Protein AF-0000000078270415 (afdb_homodimer)

Secondary structure (DSSP, 8-state):
------------TTPPPSEEEEE-GGGT--TT-S-----HHHHHHHHHHHTHHHHHHHH-SS--GGGSEEEEEESSTT-TT-GGGSSEEEEEEEEEEE-GGG-----HHHHH-TT--EE-TTS-EE-TTT-----HHHHH-TT-SEEEEEEEEEEEE--B-TTS-BPPEEEEEE-HHHHHHHHHHHHHHHHHT--TT--HHHHHHHH-HHHHHHHH--/------------TTPPPSEEEEE-GGGT--TT-S-----HHHHHHHHHHHTHHHHHHHH-SS--GGGSEEEEEESSTT-TT-GGGSSEEEEEEEEEEE-GGG-----HHHHH-TT--EE-TTS-EE-TTT-----HHHHH-TT-SEEEEEEEEEEEE--B-TTS-BPPEEEEEE-HHHHHHHHHHHHHHHHHT--TT--HHHHHHHH-HHHHHHHH--

Radius of gyration: 25.5 Å; Cα contacts (8 Å, |Δi|>4): 866; chains: 2; bounding box: 68×78×76 Å

Solvent-accessible surface area (backbone atoms only — not comparable to full-atom values): 23770 Å² total; per-residue (Å²): 133,85,81,76,72,76,70,69,76,73,72,73,85,86,68,55,62,60,50,46,76,34,68,27,60,20,32,76,67,44,97,59,36,58,41,51,66,70,55,62,67,62,53,50,48,45,43,56,73,70,40,49,53,61,52,49,58,72,74,41,86,76,56,46,79,92,69,33,49,31,34,13,36,16,18,16,42,54,25,82,33,46,23,49,53,12,34,36,13,36,27,17,26,27,46,75,37,80,36,62,92,45,51,85,76,84,53,57,36,44,72,67,34,88,60,62,27,47,44,62,79,98,44,73,44,72,43,69,91,49,52,66,24,50,51,63,38,33,73,59,34,88,61,56,19,33,36,76,71,45,72,33,27,34,36,25,41,22,8,32,58,44,75,69,61,34,69,30,46,74,80,46,79,34,44,66,71,50,47,52,50,24,49,43,36,46,52,50,54,47,63,76,69,59,52,92,90,64,47,59,30,56,51,35,63,72,63,28,62,70,58,45,45,68,69,27,58,122,132,86,81,76,73,77,71,69,76,73,73,74,85,86,68,54,62,60,50,47,76,36,68,28,61,19,32,76,68,45,97,60,36,57,41,49,66,71,53,62,66,63,52,51,47,44,44,56,74,67,39,49,52,62,53,50,57,73,73,40,86,75,56,48,79,91,68,32,50,33,32,14,35,16,17,17,43,56,24,82,31,47,23,49,52,13,36,37,12,35,28,16,26,27,45,74,39,80,36,61,91,46,50,84,75,84,51,56,36,45,71,66,35,89,61,62,27,47,44,61,81,97,44,71,44,75,44,69,92,49,53,66,26,47,52,62,38,33,73,60,34,90,61,55,20,34,36,76,70,45,73,34,26,36,37,26,42,22,8,31,58,46,74,69,63,36,70,29,45,74,80,45,80,34,44,66,72,50,47,52,49,23,50,43,36,47,51,52,54,46,64,74,68,58,51,92,90,64,48,59,29,55,52,34,63,72,62,28,63,70,59,44,44,69,69,29,59,119

Organism: Desulfomicrobium norvegicum (strain DSM 1741 / NCIMB 8310) (NCBI:txid52561)

Nearest PDB structures (foldseek):
  7np8-assembly1_B  TM=8.386E-01  e=3.711E-16  Methanocaldococcus jannaschii DSM 2661
  7npa-assembly4_N  TM=8.192E-01  e=7.611E-15  Methanothermococcus thermolithotrophicus DSM 2095
  7npa-assembly3_I  TM=8.194E-01  e=1.410E-14  Methanothermococcus thermolithotrophicus DSM 2095
  5h8y-assembly1_D  TM=7.371E-01  e=1.787E-05  Zea mays
  5h8y-assembly2_B  TM=7.495E-01  e=2.752E-05  Zea mays

pLDDT: mean 93.09, std 15.07, range [26.92, 98.94]

Structure (mmCIF, N/CA/C/O backbone):
data_AF-0000000078270415-model_v1
#
loop_
_entity.id
_entity.type
_entity.pdbx_description
1 polymer '4Fe-4S binding domain-containing protein'
#
loop_
_atom_site.group_PDB
_atom_site.id
_atom_site.type_symbol
_atom_site.label_atom_id
_atom_site.label_alt_id
_atom_site.label_comp_id
_atom_site.label_asym_id
_atom_site.label_entity_id
_atom_site.label_seq_id
_atom_site.pdbx_PDB_ins_code
_atom_site.Cartn_x
_atom_site.Cartn_y
_atom_site.Cartn_z
_atom_site.occupancy
_atom_site.B_iso_or_equiv
_atom_site.auth_seq_id
_atom_site.auth_comp_id
_atom_site.auth_asym_id
_atom_site.auth_atom_id
_atom_site.pdbx_PDB_model_num
ATOM 1 N N . MET A 1 1 ? 43 -4.688 44.875 1 27.12 1 MET A N 1
ATOM 2 C CA . MET A 1 1 ? 42.594 -5.32 43.625 1 27.12 1 MET A CA 1
ATOM 3 C C . MET A 1 1 ? 41.531 -4.473 42.906 1 27.12 1 MET A C 1
ATOM 5 O O . MET A 1 1 ? 40.5 -4.121 43.5 1 27.12 1 MET A O 1
ATOM 9 N N . PRO A 1 2 ? 41.938 -3.74 41.75 1 31.98 2 PRO A N 1
ATOM 10 C CA . PRO A 1 2 ? 41.125 -2.715 41.094 1 31.98 2 PRO A CA 1
ATOM 11 C C . PRO A 1 2 ? 39.844 -3.281 40.438 1 31.98 2 PRO A C 1
ATOM 13 O O . PRO A 1 2 ? 39.812 -4.445 40.062 1 31.98 2 PRO A O 1
ATOM 16 N N . PHE A 1 3 ? 38.625 -2.98 40.969 1 30.25 3 PHE A N 1
ATOM 17 C CA . PHE A 1 3 ? 37.281 -3.305 40.469 1 30.25 3 PHE A CA 1
ATOM 18 C C . PHE A 1 3 ? 37.125 -2.869 39 1 30.25 3 PHE A C 1
ATOM 20 O O . PHE A 1 3 ? 37.031 -1.675 38.719 1 30.25 3 PHE A O 1
ATOM 27 N N . HIS A 1 4 ? 37.906 -3.527 38.062 1 35.34 4 HIS A N 1
ATOM 28 C CA . HIS A 1 4 ? 37.656 -3.242 36.656 1 35.34 4 HIS A CA 1
ATOM 29 C C . HIS A 1 4 ? 36.188 -3.381 36.312 1 35.34 4 HIS A C 1
ATOM 31 O O . HIS A 1 4 ? 35.594 -4.461 36.438 1 35.34 4 HIS A O 1
ATOM 37 N N . GLY A 1 5 ? 35.406 -2.344 36.562 1 32.88 5 GLY A N 1
ATOM 38 C CA . GLY A 1 5 ? 34.031 -2.23 36.125 1 32.88 5 GLY A CA 1
ATOM 39 C C . GLY A 1 5 ? 33.844 -2.584 34.656 1 32.88 5 GLY A C 1
ATOM 40 O O . GLY A 1 5 ? 34.438 -1.954 33.781 1 32.88 5 GLY A O 1
ATOM 41 N N . ILE A 1 6 ? 33.719 -3.875 34.312 1 34.81 6 ILE A N 1
ATOM 42 C CA . ILE A 1 6 ? 33.344 -4.34 33 1 34.81 6 ILE A CA 1
ATOM 43 C C . ILE A 1 6 ? 32.125 -3.549 32.5 1 34.81 6 ILE A C 1
ATOM 45 O O . ILE A 1 6 ? 31.031 -3.648 33.094 1 34.81 6 ILE A O 1
ATOM 49 N N . GLY A 1 7 ? 32.312 -2.25 32.219 1 32.56 7 GLY A N 1
ATOM 50 C CA . GLY A 1 7 ? 31.188 -1.573 31.578 1 32.56 7 GLY A CA 1
ATOM 51 C C . GLY A 1 7 ? 30.656 -2.33 30.375 1 32.56 7 GLY A C 1
ATOM 52 O O . GLY A 1 7 ? 31.406 -2.652 29.453 1 32.56 7 GLY A O 1
ATOM 53 N N . SER A 1 8 ? 29.812 -3.348 30.594 1 35.59 8 SER A N 1
ATOM 54 C CA . SER A 1 8 ? 29.078 -3.939 29.469 1 35.59 8 SER A CA 1
ATOM 55 C C . SER A 1 8 ? 28.641 -2.875 28.469 1 35.59 8 SER A C 1
ATOM 57 O O . SER A 1 8 ? 28.094 -1.838 28.859 1 35.59 8 SER A O 1
ATOM 59 N N . PRO A 1 9 ? 29.328 -2.717 27.328 1 37.59 9 PRO A N 1
ATOM 60 C CA . PRO A 1 9 ? 28.719 -1.749 26.406 1 37.59 9 PRO A CA 1
ATOM 61 C C . PRO A 1 9 ? 27.203 -1.899 26.328 1 37.59 9 PRO A C 1
ATOM 63 O O . PRO A 1 9 ? 26.688 -3.02 26.219 1 37.59 9 PRO A O 1
ATOM 66 N N . MET A 1 10 ? 26.375 -1.304 26.984 1 35.12 10 MET A N 1
ATOM 67 C CA . MET A 1 10 ? 24.938 -1.186 26.719 1 35.12 10 MET A CA 1
ATOM 68 C C . MET A 1 10 ? 24.672 -1.171 25.219 1 35.12 10 MET A C 1
ATOM 70 O O . MET A 1 10 ? 25 -0.193 24.531 1 35.12 10 MET A O 1
ATOM 74 N N . LYS A 1 11 ? 24.875 -2.291 24.5 1 39 11 LYS A N 1
ATOM 75 C CA . LYS A 1 11 ? 24.281 -2.398 23.172 1 39 11 LYS A CA 1
ATOM 76 C C . LYS A 1 11 ? 23.109 -1.438 23.016 1 39 11 LYS A C 1
ATOM 78 O O . LYS A 1 11 ? 22.156 -1.475 23.797 1 39 11 LYS A O 1
ATOM 83 N N . ASP A 1 12 ? 23.172 -0.23 22.656 1 42.59 12 ASP A N 1
ATOM 84 C CA . ASP A 1 12 ? 22.125 0.725 22.328 1 42.59 12 ASP A CA 1
ATOM 85 C C . ASP A 1 12 ? 20.922 0.025 21.688 1 42.59 12 ASP A C 1
ATOM 87 O O . ASP A 1 12 ? 20.922 -0.224 20.484 1 42.59 12 ASP A O 1
ATOM 91 N N . LEU A 1 13 ? 20.219 -0.872 22.156 1 47.28 13 LEU A N 1
ATOM 92 C CA . LEU A 1 13 ? 19.016 -1.664 21.953 1 47.28 13 LEU A CA 1
ATOM 93 C C . LEU A 1 13 ? 18.016 -0.914 21.078 1 47.28 13 LEU A C 1
ATOM 95 O O . LEU A 1 13 ? 17.109 -1.52 20.5 1 47.28 13 LEU A O 1
ATOM 99 N N . HIS A 1 14 ? 18.047 0.525 20.828 1 58.38 14 HIS A N 1
ATOM 100 C CA . HIS A 1 14 ? 16.953 1.342 20.312 1 58.38 14 HIS A CA 1
ATOM 101 C C . HIS A 1 14 ? 17.234 1.776 18.875 1 58.38 14 HIS A C 1
ATOM 103 O O . HIS A 1 14 ? 16.516 2.619 18.328 1 58.38 14 HIS A O 1
ATOM 109 N N . LYS A 1 15 ? 18.359 1.148 18.188 1 80.25 15 LYS A N 1
ATOM 110 C CA . LYS A 1 15 ? 18.703 1.624 16.859 1 80.25 15 LYS A CA 1
ATOM 111 C C . LYS A 1 15 ? 18.016 0.787 15.781 1 80.25 15 LYS A C 1
ATOM 113 O O . LYS A 1 15 ? 18.141 -0.439 15.766 1 80.25 15 LYS A O 1
ATOM 118 N N . LEU A 1 16 ? 17.188 1.39 14.953 1 91 16 LEU A N 1
ATOM 119 C CA . LEU A 1 16 ? 16.531 0.723 13.836 1 91 16 LEU A CA 1
ATOM 120 C C . LEU A 1 16 ? 17.547 0.264 12.797 1 91 16 LEU A C 1
ATOM 122 O O . LEU A 1 16 ? 18.516 0.973 12.516 1 91 16 LEU A O 1
ATOM 126 N N . PRO A 1 17 ? 17.438 -0.971 12.367 1 94.31 17 PRO A N 1
ATOM 127 C CA . PRO A 1 17 ? 18.297 -1.399 11.258 1 94.31 17 PRO A CA 1
ATOM 128 C C . PRO A 1 17 ? 18.109 -0.539 10.008 1 94.31 17 PRO A C 1
ATOM 130 O O . PRO A 1 17 ? 17.172 0.257 9.93 1 94.31 17 PRO A O 1
ATOM 133 N N . ALA A 1 18 ? 19.047 -0.755 9.07 1 96.19 18 ALA A N 1
ATOM 134 C CA . ALA A 1 18 ? 19.047 0.049 7.852 1 96.19 18 ALA A CA 1
ATOM 135 C C . ALA A 1 18 ? 18.031 -0.478 6.848 1 96.19 18 ALA A C 1
ATOM 137 O O . ALA A 1 18 ? 17.859 0.094 5.77 1 96.19 18 ALA A O 1
ATOM 138 N N . HIS A 1 19 ? 17.391 -1.601 7.215 1 97.75 19 HIS A N 1
ATOM 139 C CA . HIS A 1 19 ? 16.453 -2.221 6.293 1 97.75 19 HIS A CA 1
ATOM 140 C C . HIS A 1 19 ? 15.336 -2.941 7.043 1 97.75 19 HIS A C 1
ATOM 142 O O . HIS A 1 19 ? 15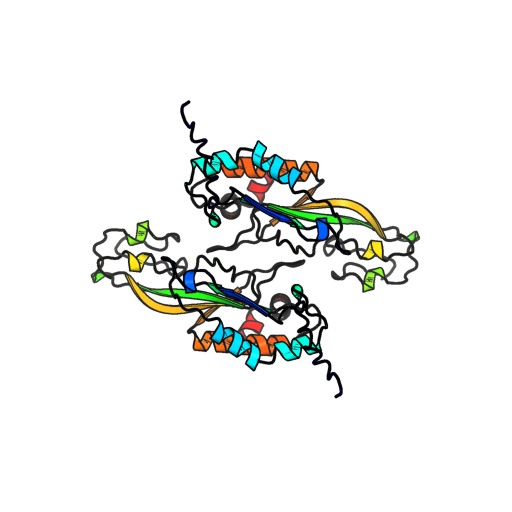.422 -3.135 8.258 1 97.75 19 HIS A O 1
ATOM 148 N N . THR A 1 20 ? 14.32 -3.174 6.352 1 97.94 20 THR A N 1
ATOM 149 C CA . THR A 1 20 ? 13.297 -4.117 6.797 1 97.94 20 THR A CA 1
ATOM 150 C C . THR A 1 20 ? 13.094 -5.219 5.766 1 97.94 20 THR A C 1
ATOM 152 O O . THR A 1 20 ? 13.312 -5.008 4.57 1 97.94 20 THR A O 1
ATOM 155 N N . LEU A 1 21 ? 12.812 -6.355 6.25 1 98.31 21 LEU A N 1
ATOM 156 C CA . LEU A 1 21 ? 12.484 -7.492 5.395 1 98.31 21 LEU A CA 1
ATOM 157 C C . LEU A 1 21 ? 11.258 -8.234 5.918 1 98.31 21 LEU A C 1
ATOM 159 O O . LEU A 1 21 ? 11.258 -8.711 7.055 1 98.31 21 LEU A O 1
ATOM 163 N N . LYS A 1 22 ? 10.266 -8.297 5.09 1 97.81 22 LYS A N 1
ATOM 164 C CA . LYS A 1 22 ? 9.078 -9.078 5.41 1 97.81 22 LYS A CA 1
ATOM 165 C C . LYS A 1 22 ? 9.016 -10.344 4.566 1 97.81 22 LYS A C 1
ATOM 167 O O . LYS A 1 22 ? 9.078 -10.289 3.336 1 97.81 22 LYS A O 1
ATOM 172 N N . VAL A 1 23 ? 8.898 -11.43 5.219 1 97.25 23 VAL A N 1
ATOM 173 C CA . VAL A 1 23 ? 8.727 -12.719 4.559 1 97.25 23 VAL A CA 1
ATOM 174 C C . VAL A 1 23 ? 7.391 -13.336 4.961 1 97.25 23 VAL A C 1
ATOM 176 O O . VAL A 1 23 ? 7.066 -13.414 6.148 1 97.25 23 VAL A O 1
ATOM 179 N N . CYS A 1 24 ? 6.625 -13.758 4.016 1 96.75 24 CYS A N 1
ATOM 180 C CA . CYS A 1 24 ? 5.293 -14.266 4.34 1 96.75 24 CYS A CA 1
ATOM 181 C C . CYS A 1 24 ? 5.371 -15.672 4.914 1 96.75 24 CYS A C 1
ATOM 183 O O . CYS A 1 24 ? 6.453 -16.266 4.98 1 96.75 24 CYS A O 1
ATOM 185 N N . ARG A 1 25 ? 4.285 -16.094 5.328 1 91 25 ARG A N 1
ATOM 186 C CA . ARG A 1 25 ? 4.219 -17.391 6.004 1 91 25 ARG A CA 1
ATOM 187 C C . ARG A 1 25 ? 4.484 -18.531 5.031 1 91 25 ARG A C 1
ATOM 189 O O . ARG A 1 25 ? 4.738 -19.656 5.449 1 91 25 ARG A O 1
ATOM 196 N N . GLY A 1 26 ? 4.422 -18.25 3.805 1 89.94 26 GLY A N 1
ATOM 197 C CA . GLY A 1 26 ? 4.664 -19.266 2.793 1 89.94 26 GLY A CA 1
ATOM 198 C C . GLY A 1 26 ? 6.09 -19.781 2.795 1 89.94 26 GLY A C 1
ATOM 199 O O . GLY A 1 26 ? 6.367 -20.859 2.252 1 89.94 26 GLY A O 1
ATOM 200 N N . ALA A 1 27 ? 6.957 -19.016 3.295 1 88.75 27 ALA A N 1
ATOM 201 C CA . ALA A 1 27 ? 8.344 -19.438 3.408 1 88.75 27 ALA A CA 1
ATOM 202 C C . ALA A 1 27 ? 8.461 -20.656 4.324 1 88.75 27 ALA A C 1
ATOM 204 O O . ALA A 1 27 ? 9.461 -21.391 4.277 1 88.75 27 ALA A O 1
ATOM 205 N N . ALA A 1 28 ? 7.488 -20.797 5.18 1 87 28 ALA A N 1
ATOM 206 C CA . ALA A 1 28 ? 7.492 -21.938 6.102 1 87 28 ALA A CA 1
ATOM 207 C C . ALA A 1 28 ? 6.434 -22.953 5.715 1 87 28 ALA A C 1
ATOM 209 O O . ALA A 1 28 ? 6.762 -24.078 5.305 1 87 28 ALA A O 1
ATOM 210 N N . GLN A 1 29 ? 5.227 -22.5 5.777 1 90.44 29 GLN A N 1
ATOM 211 C CA . GLN A 1 29 ? 4.133 -23.438 5.508 1 90.44 29 GLN A CA 1
ATOM 212 C C . GLN A 1 29 ? 2.912 -22.703 4.957 1 90.44 29 GLN A C 1
ATOM 214 O O . GLN A 1 29 ? 2.299 -21.891 5.656 1 90.44 29 GLN A O 1
ATOM 219 N N . CYS A 1 30 ? 2.578 -22.875 3.824 1 95.44 30 CYS A N 1
ATOM 220 C CA . CYS A 1 30 ? 1.374 -22.375 3.178 1 95.44 30 CYS A CA 1
ATOM 221 C C . CYS A 1 30 ? 1 -23.219 1.972 1 95.44 30 CYS A C 1
ATOM 223 O O . CYS A 1 30 ? 1.837 -23.484 1.107 1 95.44 30 CYS A O 1
ATOM 225 N N . PRO A 1 31 ? -0.223 -23.688 1.975 1 94.25 31 PRO A N 1
ATOM 226 C CA . PRO A 1 31 ? -0.637 -24.516 0.847 1 94.25 31 PRO A CA 1
ATOM 227 C C . PRO A 1 31 ? -0.672 -23.75 -0.474 1 94.25 31 PRO A C 1
ATOM 229 O O . PRO A 1 31 ? -0.783 -24.359 -1.541 1 94.25 31 PRO A O 1
ATOM 232 N N . HIS A 1 32 ? -0.486 -22.484 -0.45 1 96.5 32 HIS A N 1
ATOM 233 C CA . HIS A 1 32 ? -0.58 -21.688 -1.665 1 96.5 32 HIS A CA 1
ATOM 234 C C . HIS A 1 32 ? 0.804 -21.344 -2.209 1 96.5 32 HIS A C 1
ATOM 236 O O . HIS A 1 32 ? 0.925 -20.75 -3.285 1 96.5 32 HIS A O 1
ATOM 242 N N . ALA A 1 33 ? 1.799 -21.734 -1.515 1 97.69 33 ALA A N 1
ATOM 243 C CA . ALA A 1 33 ? 3.152 -21.328 -1.886 1 97.69 33 ALA A CA 1
ATOM 244 C C . ALA A 1 33 ? 3.561 -21.938 -3.225 1 97.69 33 ALA A C 1
ATOM 246 O O . ALA A 1 33 ? 3.434 -23.156 -3.428 1 97.69 33 ALA A O 1
ATOM 247 N N . VAL A 1 34 ? 4.016 -21.062 -4.121 1 97.88 34 VAL A N 1
ATOM 248 C CA . VAL A 1 34 ? 4.648 -21.531 -5.352 1 97.88 34 VAL A CA 1
ATOM 249 C C . VAL A 1 34 ? 6.082 -21.969 -5.066 1 97.88 34 VAL A C 1
ATOM 251 O O . VAL A 1 34 ? 6.504 -23.047 -5.477 1 97.88 34 VAL A O 1
ATOM 254 N N . LEU A 1 35 ? 6.73 -21 -4.387 1 95.62 35 LEU A N 1
ATOM 255 C CA . LEU A 1 35 ? 8.039 -21.297 -3.812 1 95.62 35 LEU A CA 1
ATOM 256 C C . LEU A 1 35 ? 8.047 -21.031 -2.312 1 95.62 35 LEU A C 1
ATOM 258 O O . LEU A 1 35 ? 7.562 -19.984 -1.859 1 95.62 35 LEU A O 1
ATOM 262 N N . GLY A 1 36 ? 8.461 -22.031 -1.5 1 88.19 36 GLY A N 1
ATOM 263 C CA . GLY A 1 36 ? 8.438 -21.906 -0.052 1 88.19 36 GLY A CA 1
ATOM 264 C C . GLY A 1 36 ? 9.812 -21.781 0.563 1 88.19 36 GLY A C 1
ATOM 265 O O . GLY A 1 36 ? 10.094 -22.375 1.606 1 88.19 36 GLY A O 1
ATOM 266 N N . THR A 1 37 ? 10.664 -20.984 0.004 1 89.38 37 THR A N 1
ATOM 267 C CA . THR A 1 37 ? 12.016 -20.812 0.538 1 89.38 37 THR A CA 1
ATOM 268 C C . THR A 1 37 ? 12.148 -19.484 1.271 1 89.38 37 THR A C 1
ATOM 270 O O . THR A 1 37 ? 11.656 -18.453 0.797 1 89.38 37 THR A O 1
ATOM 273 N N . ASP A 1 38 ? 12.727 -19.609 2.457 1 94.88 38 ASP A N 1
ATOM 274 C CA . ASP A 1 38 ? 13.086 -18.391 3.174 1 94.88 38 ASP A CA 1
ATOM 275 C C . ASP A 1 38 ? 14.336 -17.75 2.576 1 94.88 38 ASP A C 1
ATOM 277 O O . ASP A 1 38 ? 15.43 -18.297 2.678 1 94.88 38 ASP A O 1
ATOM 281 N N . LEU A 1 39 ? 14.203 -16.609 2.039 1 97.25 39 LEU A N 1
ATOM 282 C CA . LEU A 1 39 ? 15.281 -15.961 1.301 1 97.25 39 LEU A CA 1
ATOM 283 C C . LEU A 1 39 ? 15.953 -14.883 2.148 1 97.25 39 LEU A C 1
ATOM 285 O O . LEU A 1 39 ? 16.656 -14.023 1.622 1 97.25 39 LEU A O 1
ATOM 289 N N . THR A 1 40 ? 15.695 -14.906 3.424 1 97.5 40 THR A N 1
ATOM 290 C CA . THR A 1 40 ? 16.203 -13.867 4.312 1 97.5 40 THR A CA 1
ATOM 291 C C . THR A 1 40 ? 17.719 -13.742 4.188 1 97.5 40 THR A C 1
ATOM 293 O O . THR A 1 40 ? 18.234 -12.641 3.988 1 97.5 40 THR A O 1
ATOM 296 N N . ALA A 1 41 ? 18.453 -14.828 4.25 1 97.81 41 ALA A N 1
ATOM 297 C CA . ALA A 1 41 ? 19.906 -14.805 4.211 1 97.81 41 ALA A CA 1
ATOM 298 C C . ALA A 1 41 ? 20.422 -14.273 2.873 1 97.81 41 ALA A C 1
ATOM 300 O O . ALA A 1 41 ? 21.359 -13.469 2.834 1 97.81 41 ALA A O 1
ATOM 301 N N . GLU A 1 42 ? 19.844 -14.68 1.83 1 98.12 42 GLU A N 1
ATOM 302 C CA . GLU A 1 42 ? 20.25 -14.266 0.492 1 98.12 42 GLU A CA 1
ATOM 303 C C . GLU A 1 42 ? 20.062 -12.766 0.292 1 98.12 42 GLU A C 1
ATOM 305 O O . GLU A 1 42 ? 20.984 -12.078 -0.174 1 98.12 42 GLU A O 1
ATOM 310 N N . LEU A 1 43 ? 18.922 -12.266 0.688 1 98.69 43 LEU A N 1
ATOM 311 C CA . LEU A 1 43 ? 18.594 -10.859 0.48 1 98.69 43 LEU A CA 1
ATOM 312 C C . LEU A 1 43 ? 19.438 -9.969 1.389 1 98.69 43 LEU A C 1
ATOM 314 O O . LEU A 1 43 ? 19.984 -8.961 0.941 1 98.69 43 LEU A O 1
ATOM 318 N N . GLU A 1 44 ? 19.516 -10.352 2.615 1 98.12 44 GLU A N 1
ATOM 319 C CA . GLU A 1 44 ? 20.328 -9.57 3.545 1 98.12 44 GLU A CA 1
ATOM 320 C C . GLU A 1 44 ? 21.812 -9.602 3.15 1 98.12 44 GLU A C 1
ATOM 322 O O . GLU A 1 44 ? 22.516 -8.617 3.324 1 98.12 44 GLU A O 1
ATOM 327 N N . GLY A 1 45 ? 22.25 -10.758 2.643 1 98.5 45 GLY A N 1
ATOM 328 C CA . GLY A 1 45 ? 23.609 -10.844 2.137 1 98.5 45 GLY A CA 1
ATOM 329 C C . GLY A 1 45 ? 23.906 -9.828 1.047 1 98.5 45 GLY A C 1
ATOM 330 O O . GLY A 1 45 ? 24.938 -9.148 1.082 1 98.5 45 GLY A O 1
ATOM 331 N N . VAL A 1 46 ? 22.984 -9.75 0.094 1 98.75 46 VAL A N 1
ATOM 332 C CA . VAL A 1 46 ? 23.156 -8.781 -0.983 1 98.75 46 VAL A CA 1
ATOM 333 C C . VAL A 1 46 ? 23.172 -7.363 -0.408 1 98.75 46 VAL A C 1
ATOM 335 O O . VAL A 1 46 ? 24 -6.535 -0.798 1 98.75 46 VAL A O 1
ATOM 338 N N . LEU A 1 47 ? 22.281 -7.078 0.495 1 98.38 47 LEU A N 1
ATOM 339 C CA . LEU A 1 47 ? 22.156 -5.754 1.099 1 98.38 47 LEU A CA 1
ATOM 340 C C . LEU A 1 47 ? 23.453 -5.371 1.822 1 98.38 47 LEU A C 1
ATOM 342 O O . LEU A 1 47 ? 23.953 -4.262 1.64 1 98.38 47 LEU A O 1
ATOM 346 N N . ILE A 1 48 ? 24 -6.242 2.559 1 97.62 48 ILE A N 1
ATOM 347 C CA . ILE A 1 48 ? 25.203 -5.996 3.328 1 97.62 48 ILE A CA 1
ATOM 348 C C . ILE A 1 48 ? 26.391 -5.793 2.377 1 97.62 48 ILE A C 1
ATOM 350 O O . ILE A 1 48 ? 27.156 -4.84 2.529 1 97.62 48 ILE A O 1
ATOM 354 N N . ARG A 1 49 ? 26.5 -6.637 1.411 1 98.31 49 ARG A N 1
ATOM 355 C CA . ARG A 1 49 ? 27.609 -6.566 0.475 1 98.31 49 ARG A CA 1
ATOM 356 C C . ARG A 1 49 ? 27.547 -5.293 -0.361 1 98.31 49 ARG A C 1
ATOM 358 O O . ARG A 1 49 ? 28.578 -4.793 -0.8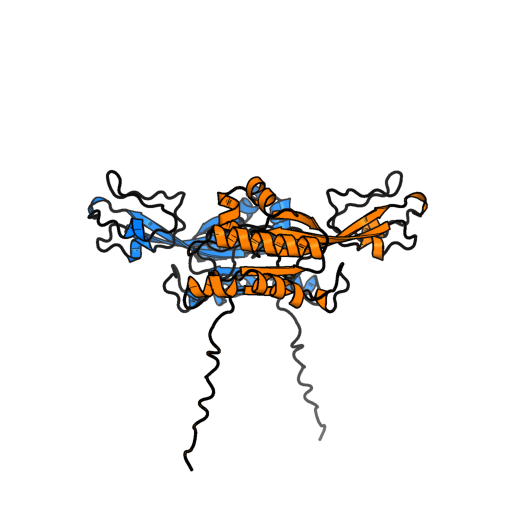21 1 98.31 49 ARG A O 1
ATOM 365 N N . SER A 1 50 ? 26.359 -4.805 -0.566 1 98 50 SER A N 1
ATOM 366 C CA . SER A 1 50 ? 26.203 -3.586 -1.349 1 98 50 SER A CA 1
ATOM 367 C C . SER A 1 50 ? 26.797 -2.381 -0.629 1 98 50 SER A C 1
ATOM 369 O O . SER A 1 50 ? 27.094 -1.361 -1.256 1 98 50 SER A O 1
ATOM 371 N N . GLY A 1 51 ? 26.875 -2.426 0.764 1 98.19 51 GLY A N 1
ATOM 372 C CA . GLY A 1 51 ? 27.359 -1.308 1.559 1 98.19 51 GLY A CA 1
ATOM 373 C C . GLY A 1 51 ? 26.25 -0.391 2.033 1 98.19 51 GLY A C 1
ATOM 374 O O . GLY A 1 51 ? 26.516 0.641 2.654 1 98.19 51 GLY A O 1
ATOM 375 N N . TRP A 1 52 ? 25 -0.8 1.805 1 97.81 52 TRP A N 1
ATOM 376 C CA . TRP A 1 52 ? 23.859 0.048 2.127 1 97.81 52 TRP A CA 1
ATOM 377 C C . TRP A 1 52 ? 23.844 0.395 3.613 1 97.81 52 TRP A C 1
ATOM 379 O O . TRP A 1 52 ? 23.688 1.562 3.982 1 97.81 52 TRP A O 1
ATOM 389 N N . PRO A 1 53 ? 24.078 -0.56 4.512 1 96.88 53 PRO A N 1
ATOM 390 C CA . PRO A 1 53 ? 24 -0.225 5.938 1 96.88 53 PRO A CA 1
ATOM 391 C C . PRO A 1 53 ? 25 0.86 6.344 1 96.88 53 PRO A C 1
ATOM 393 O O . PRO A 1 53 ? 24.625 1.812 7.035 1 96.88 53 PRO A O 1
ATOM 396 N N . GLU A 1 54 ? 26.203 0.776 5.859 1 96.31 54 GLU A N 1
ATOM 397 C CA . GLU A 1 54 ? 27.219 1.771 6.168 1 96.31 54 GLU A CA 1
ATOM 398 C C . GLU A 1 54 ? 26.906 3.109 5.504 1 96.31 54 GLU A C 1
ATOM 400 O O . GLU A 1 54 ? 27.109 4.168 6.102 1 96.31 54 GLU A O 1
ATOM 405 N N . PHE A 1 55 ? 26.5 2.998 4.332 1 97 55 PHE A N 1
ATOM 406 C CA . PHE A 1 55 ? 26.141 4.199 3.586 1 97 55 PHE A CA 1
ATOM 407 C C . PHE A 1 55 ? 25.078 5 4.32 1 97 55 PHE A C 1
ATOM 409 O O . PHE A 1 55 ? 25.234 6.195 4.562 1 97 55 PHE A O 1
ATOM 416 N N . LEU A 1 56 ? 23.922 4.312 4.723 1 95.62 56 LEU A N 1
ATOM 417 C CA . LEU A 1 56 ? 22.812 4.973 5.398 1 95.62 56 LEU A CA 1
ATOM 418 C C . LEU A 1 56 ? 23.25 5.535 6.746 1 95.62 56 LEU A C 1
ATOM 420 O O . LEU A 1 56 ? 22.875 6.648 7.113 1 95.62 56 LEU A O 1
ATOM 424 N N . ALA A 1 57 ? 24.062 4.793 7.453 1 93 57 ALA A N 1
ATOM 425 C CA . ALA A 1 57 ? 24.562 5.23 8.758 1 93 57 ALA A CA 1
ATOM 426 C C . ALA A 1 57 ? 25.375 6.516 8.633 1 93 57 ALA A C 1
ATOM 428 O O . ALA A 1 57 ? 25.391 7.34 9.547 1 93 57 ALA A O 1
ATOM 429 N N . GLY A 1 58 ? 26.031 6.656 7.508 1 92.75 58 GLY A N 1
ATOM 430 C CA . GLY A 1 58 ? 26.828 7.848 7.258 1 92.75 58 GLY A CA 1
ATOM 431 C C . GLY A 1 58 ? 25.984 9.055 6.891 1 92.75 58 GLY A C 1
ATOM 432 O O . GLY A 1 58 ? 26.438 10.195 7.035 1 92.75 58 GLY A O 1
ATOM 433 N N . MET A 1 59 ? 24.812 8.82 6.508 1 91.25 59 MET A N 1
ATOM 434 C CA . MET A 1 59 ? 23.953 9.891 6.004 1 91.25 59 MET A CA 1
ATOM 435 C C . MET A 1 59 ? 23.031 10.414 7.098 1 91.25 59 MET A C 1
ATOM 437 O O . MET A 1 59 ? 22.656 11.586 7.094 1 91.25 59 MET A O 1
ATOM 441 N N . THR A 1 60 ? 22.562 9.547 7.918 1 86.5 60 THR A N 1
ATOM 442 C CA . THR A 1 60 ? 21.578 9.953 8.914 1 86.5 60 THR A CA 1
ATOM 443 C C . THR A 1 60 ? 21.797 9.203 10.227 1 86.5 60 THR A C 1
ATOM 445 O O . THR A 1 60 ? 22.078 8.008 10.227 1 86.5 60 THR A O 1
ATOM 448 N N . ARG A 1 61 ? 21.766 10.016 11.367 1 83.75 61 ARG A N 1
ATOM 449 C CA . ARG A 1 61 ? 21.797 9.492 12.734 1 83.75 61 ARG A CA 1
ATOM 450 C C . ARG A 1 61 ? 20.859 10.281 13.641 1 83.75 61 ARG A C 1
ATOM 452 O O . ARG A 1 61 ? 20.984 11.5 13.766 1 83.75 61 ARG A O 1
ATOM 459 N N . PRO A 1 62 ? 19.906 9.445 14.156 1 91.31 62 PRO A N 1
ATOM 460 C CA . PRO A 1 62 ? 19.609 8.016 14.141 1 91.31 62 PRO A CA 1
ATOM 461 C C . PRO A 1 62 ? 18.781 7.602 12.914 1 91.31 62 PRO A C 1
ATOM 463 O O . PRO A 1 62 ? 18.125 8.438 12.305 1 91.31 62 PRO A O 1
ATOM 466 N N . ILE A 1 63 ? 18.844 6.344 12.578 1 92.81 63 ILE A N 1
ATOM 467 C CA . ILE A 1 63 ? 18.016 5.789 11.508 1 92.81 63 ILE A CA 1
ATOM 468 C C . ILE A 1 63 ? 16.547 5.75 11.945 1 92.81 63 ILE A C 1
ATOM 470 O O . ILE A 1 63 ? 16.25 5.348 13.07 1 92.81 63 ILE A O 1
ATOM 474 N N . ARG A 1 64 ? 15.695 6.238 11.023 1 91.88 64 ARG A N 1
ATOM 475 C CA . ARG A 1 64 ? 14.258 6.195 11.258 1 91.88 64 ARG A CA 1
ATOM 476 C C . ARG A 1 64 ? 13.578 5.246 10.273 1 91.88 64 ARG A C 1
ATOM 478 O O . ARG A 1 64 ? 14.188 4.805 9.297 1 91.88 64 ARG A O 1
ATOM 485 N N . HIS A 1 65 ? 12.32 4.969 10.516 1 92.69 65 HIS A N 1
ATOM 486 C CA . HIS A 1 65 ? 11.578 4.008 9.711 1 92.69 65 HIS A CA 1
ATOM 487 C C . HIS A 1 65 ? 11.523 4.438 8.25 1 92.69 65 HIS A C 1
ATOM 489 O O . HIS A 1 65 ? 11.648 3.604 7.348 1 92.69 65 HIS A O 1
ATOM 495 N N . HIS A 1 66 ? 11.406 5.738 8.062 1 92.56 66 HIS A N 1
ATOM 496 C CA . HIS A 1 66 ? 11.219 6.211 6.695 1 92.56 66 HIS A CA 1
ATOM 497 C C . HIS A 1 66 ? 12.547 6.266 5.941 1 92.56 66 HIS A C 1
ATOM 499 O O . HIS A 1 66 ? 12.57 6.582 4.75 1 92.56 66 HIS A O 1
ATOM 505 N N . HIS A 1 67 ? 13.695 5.887 6.641 1 95.06 67 HIS A N 1
ATOM 506 C CA . HIS A 1 67 ? 15 5.82 5.988 1 95.06 67 HIS A CA 1
ATOM 507 C C . HIS A 1 67 ? 15.289 4.414 5.477 1 95.06 67 HIS A C 1
ATOM 509 O O . HIS A 1 67 ? 16.156 4.227 4.613 1 95.06 67 HIS A O 1
ATOM 515 N N . GLN A 1 68 ? 14.633 3.486 6.113 1 96.5 68 GLN A N 1
ATOM 516 C CA . GLN A 1 68 ? 14.961 2.08 5.906 1 96.5 68 GLN A CA 1
ATOM 517 C C . GLN A 1 68 ? 14.641 1.642 4.48 1 96.5 68 GLN A C 1
ATOM 519 O O . GLN A 1 68 ? 13.617 2.051 3.918 1 96.5 68 GLN A O 1
ATOM 524 N N . PHE A 1 69 ? 15.516 0.826 3.883 1 98.56 69 PHE A N 1
ATOM 525 C CA . PHE A 1 69 ? 15.219 0.125 2.639 1 98.56 69 PHE A CA 1
ATOM 526 C C . PHE A 1 69 ? 14.32 -1.075 2.896 1 98.56 69 PHE A C 1
ATOM 528 O O . PHE A 1 69 ? 14.688 -1.989 3.637 1 98.56 69 PHE A O 1
ATOM 535 N N . ARG A 1 70 ? 13.203 -1.127 2.275 1 98.69 70 ARG A N 1
ATOM 536 C CA . ARG A 1 70 ? 12.203 -2.141 2.6 1 98.69 70 ARG A CA 1
ATOM 537 C C . ARG A 1 70 ? 12.164 -3.23 1.534 1 98.69 70 ARG A C 1
ATOM 539 O O . ARG A 1 70 ? 12 -2.943 0.348 1 98.69 70 ARG A O 1
ATOM 546 N N . MET A 1 71 ? 12.289 -4.426 1.973 1 98.88 71 MET A N 1
ATOM 547 C CA . MET A 1 71 ? 12.188 -5.59 1.097 1 98.88 71 MET A CA 1
ATOM 548 C C . MET A 1 71 ? 11.062 -6.516 1.55 1 98.88 71 MET A C 1
ATOM 550 O O . MET A 1 71 ? 10.719 -6.547 2.732 1 98.88 71 MET A O 1
ATOM 554 N N . ALA A 1 72 ? 10.523 -7.234 0.623 1 98.81 72 ALA A N 1
ATOM 555 C CA . ALA A 1 72 ? 9.469 -8.195 0.942 1 98.81 72 ALA A CA 1
ATOM 556 C C . ALA A 1 72 ? 9.5 -9.383 -0.017 1 98.81 72 ALA A C 1
ATOM 558 O O . ALA A 1 72 ? 9.758 -9.219 -1.211 1 98.81 72 ALA A O 1
ATOM 559 N N . VAL A 1 73 ? 9.227 -10.562 0.498 1 98.69 73 VAL A N 1
ATOM 560 C CA . VAL A 1 73 ? 9.164 -11.773 -0.312 1 98.69 73 VAL A CA 1
ATOM 561 C C . VAL A 1 73 ? 7.828 -12.477 -0.092 1 98.69 73 VAL A C 1
ATOM 563 O O . VAL A 1 73 ? 7.438 -12.742 1.048 1 98.69 73 VAL A O 1
ATOM 566 N N . ALA A 1 74 ? 7.164 -12.734 -1.103 1 98.56 74 ALA A N 1
ATOM 567 C CA . ALA A 1 74 ? 5.926 -13.508 -1.077 1 98.56 74 ALA A CA 1
ATOM 568 C C . ALA A 1 74 ? 6.09 -14.828 -1.815 1 98.56 74 ALA A C 1
ATOM 570 O O . ALA A 1 74 ? 6.68 -14.875 -2.898 1 98.56 74 ALA A O 1
ATOM 571 N N . SER A 1 75 ? 5.504 -15.852 -1.355 1 98.5 75 SER A N 1
ATOM 572 C CA . SER A 1 75 ? 5.684 -17.188 -1.898 1 98.5 75 SER A CA 1
ATOM 573 C C . SER A 1 75 ? 4.645 -17.5 -2.973 1 98.5 75 SER A C 1
ATOM 575 O O . SER A 1 75 ? 4.672 -18.562 -3.586 1 98.5 75 SER A O 1
ATOM 577 N N . CYS A 1 76 ? 3.746 -16.594 -3.158 1 98.44 76 CYS A N 1
ATOM 578 C CA . CYS A 1 76 ? 2.699 -16.703 -4.168 1 98.44 76 CYS A CA 1
ATOM 579 C C . CYS A 1 76 ? 2.111 -15.336 -4.496 1 98.44 76 CYS A C 1
ATOM 581 O O . CYS A 1 76 ? 2.439 -14.344 -3.846 1 98.44 76 CYS A O 1
ATOM 583 N N . PRO A 1 77 ? 1.245 -15.211 -5.441 1 98 77 PRO A N 1
ATOM 584 C CA . PRO A 1 77 ? 0.758 -13.906 -5.898 1 98 77 PRO A CA 1
ATOM 585 C C . PRO A 1 77 ? -0.18 -13.242 -4.895 1 98 77 PRO A C 1
ATOM 587 O O . PRO A 1 77 ? -0.55 -12.078 -5.066 1 98 77 PRO A O 1
ATOM 590 N N . ASN A 1 78 ? -0.563 -14.008 -3.803 1 97.5 78 ASN A N 1
ATOM 591 C CA . ASN A 1 78 ? -1.396 -13.352 -2.799 1 97.5 78 ASN A CA 1
ATOM 592 C C . ASN A 1 78 ? -0.661 -12.188 -2.133 1 97.5 78 ASN A C 1
ATOM 594 O O . ASN A 1 78 ? -1.29 -11.25 -1.649 1 97.5 78 ASN A O 1
ATOM 598 N N . GLY A 1 79 ? 0.611 -12.297 -2.057 1 97.75 79 GLY A N 1
ATOM 599 C CA . GLY A 1 79 ? 1.408 -11.148 -1.651 1 97.75 79 GLY A CA 1
ATOM 600 C C . GLY A 1 79 ? 1.166 -10.734 -0.213 1 97.75 79 GLY A C 1
ATOM 601 O O . GLY A 1 79 ? 1.144 -9.547 0.098 1 97.75 79 GLY A O 1
ATOM 602 N N . CYS A 1 80 ? 1.086 -11.68 0.687 1 97.5 80 CYS A N 1
ATOM 603 C CA . CYS A 1 80 ? 0.694 -11.414 2.066 1 97.5 80 CYS A CA 1
ATOM 604 C C . CYS A 1 80 ? 1.752 -10.586 2.787 1 97.5 80 CYS A C 1
ATOM 606 O O . CYS A 1 80 ? 1.459 -9.938 3.789 1 97.5 80 CYS A O 1
ATOM 608 N N . SER A 1 81 ? 2.949 -10.641 2.279 1 97.94 81 SER A N 1
ATOM 609 C CA . SER A 1 81 ? 4.039 -9.883 2.891 1 97.94 81 SER A CA 1
ATOM 610 C C . SER A 1 81 ? 4.07 -8.445 2.379 1 97.94 81 SER A C 1
ATOM 612 O O . SER A 1 81 ? 4.965 -7.676 2.73 1 97.94 81 SER A O 1
ATOM 614 N N . GLN A 1 82 ? 3.191 -8.07 1.501 1 98.56 82 GLN A N 1
ATOM 615 C CA . GLN A 1 82 ? 2.973 -6.719 0.994 1 98.56 82 GLN A CA 1
ATOM 616 C C . GLN A 1 82 ? 4.164 -6.242 0.17 1 98.56 82 GLN A C 1
ATOM 618 O O . GLN A 1 82 ? 4.672 -5.137 0.385 1 98.56 82 GLN A O 1
ATOM 623 N N . PRO A 1 83 ? 4.551 -7.066 -0.822 1 98.81 83 PRO A N 1
ATOM 624 C CA . PRO A 1 83 ? 5.68 -6.668 -1.665 1 98.81 83 PRO A CA 1
ATOM 625 C C . PRO A 1 83 ? 5.379 -5.426 -2.5 1 98.81 83 PRO A C 1
ATOM 627 O O . PRO A 1 83 ? 6.305 -4.754 -2.965 1 98.81 83 PRO A O 1
ATOM 630 N N . HIS A 1 84 ? 4.113 -5.078 -2.662 1 98.88 84 HIS A N 1
ATOM 631 C CA . HIS A 1 84 ? 3.668 -4.02 -3.564 1 98.88 84 HIS A CA 1
ATOM 632 C C . HIS A 1 84 ? 4.02 -2.643 -3.014 1 98.88 84 HIS A C 1
ATOM 634 O O . HIS A 1 84 ? 3.996 -1.652 -3.75 1 98.88 84 HIS A O 1
ATOM 640 N N . ILE A 1 85 ? 4.289 -2.58 -1.712 1 98.88 85 ILE A N 1
ATOM 641 C CA . ILE A 1 85 ? 4.57 -1.278 -1.117 1 98.88 85 ILE A CA 1
ATOM 642 C C . ILE A 1 85 ? 5.984 -1.272 -0.54 1 98.88 85 ILE A C 1
ATOM 644 O O . ILE A 1 85 ? 6.297 -0.47 0.343 1 98.88 85 ILE A O 1
ATOM 648 N N . ALA A 1 86 ? 6.852 -2.176 -0.958 1 98.88 86 ALA A N 1
ATOM 649 C CA . ALA A 1 86 ? 8.258 -2.23 -0.573 1 98.88 86 ALA A CA 1
ATOM 650 C C . ALA A 1 86 ? 9.148 -1.622 -1.655 1 98.88 86 ALA A C 1
ATOM 652 O O . ALA A 1 86 ? 8.742 -1.521 -2.816 1 98.88 86 ALA A O 1
ATOM 653 N N . ASP A 1 87 ? 10.328 -1.209 -1.235 1 98.88 87 ASP A N 1
ATOM 654 C CA . ASP A 1 87 ? 11.305 -0.752 -2.225 1 98.88 87 ASP A CA 1
ATOM 655 C C . ASP A 1 87 ? 11.617 -1.854 -3.232 1 98.88 87 ASP A C 1
ATOM 657 O O . ASP A 1 87 ? 11.711 -1.595 -4.434 1 98.88 87 ASP A O 1
ATOM 661 N N . PHE A 1 88 ? 11.781 -3.033 -2.719 1 98.94 88 PHE A N 1
ATOM 662 C CA . PHE A 1 88 ? 12.102 -4.215 -3.51 1 98.94 88 PHE A CA 1
ATOM 663 C C . PHE A 1 88 ? 11.273 -5.414 -3.055 1 98.94 88 PHE A C 1
ATOM 665 O O . PHE A 1 88 ? 11.328 -5.801 -1.887 1 98.94 88 PHE A O 1
ATOM 672 N N . GLY A 1 89 ? 10.547 -5.988 -3.963 1 98.88 89 GLY A N 1
ATOM 673 C CA . GLY A 1 89 ? 9.695 -7.125 -3.648 1 98.88 89 GLY A CA 1
ATOM 674 C C . GLY A 1 89 ? 9.898 -8.297 -4.586 1 98.88 89 GLY A C 1
ATOM 675 O O . GLY A 1 89 ? 10.094 -8.117 -5.789 1 98.88 89 GLY A O 1
ATOM 676 N N . LEU A 1 90 ? 9.836 -9.477 -4.027 1 98.88 90 LEU A N 1
ATOM 677 C CA . LEU A 1 90 ? 9.82 -10.719 -4.801 1 98.88 90 LEU A CA 1
ATOM 678 C C . LEU A 1 90 ? 8.508 -11.461 -4.602 1 98.88 90 LEU A C 1
ATOM 680 O O . LEU A 1 90 ? 8.078 -11.688 -3.465 1 98.88 90 LEU A O 1
ATOM 684 N N . VAL A 1 91 ? 7.891 -11.812 -5.652 1 98.81 91 VAL A N 1
ATOM 685 C CA . VAL A 1 91 ? 6.695 -12.648 -5.625 1 98.81 91 VAL A CA 1
ATOM 686 C C . VAL A 1 91 ? 6.941 -13.938 -6.406 1 98.81 91 VAL A C 1
ATOM 688 O O . VAL A 1 91 ? 7.164 -13.898 -7.621 1 98.81 91 VAL A O 1
ATOM 691 N N . ALA A 1 92 ? 6.887 -15.039 -5.734 1 98.75 92 ALA A N 1
ATOM 692 C CA . ALA A 1 92 ? 7.094 -16.312 -6.414 1 98.75 92 ALA A CA 1
ATOM 693 C C . ALA A 1 92 ? 6.055 -16.516 -7.516 1 98.75 92 ALA A C 1
ATOM 695 O O . ALA A 1 92 ? 4.887 -16.156 -7.352 1 98.75 92 ALA A O 1
ATOM 696 N N . PHE A 1 93 ? 6.488 -17.109 -8.562 1 98.5 93 PHE A N 1
ATOM 697 C CA . PHE A 1 93 ? 5.699 -17.234 -9.789 1 98.5 93 PHE A CA 1
ATOM 698 C C . PHE A 1 93 ? 6.031 -18.531 -10.508 1 98.5 93 PHE A C 1
ATOM 700 O O . PHE A 1 93 ? 7.191 -18.938 -10.555 1 98.5 93 PHE A O 1
ATOM 707 N N . ALA A 1 94 ? 5.004 -19.172 -11.055 1 98.69 94 ALA A N 1
ATOM 708 C CA . ALA A 1 94 ? 5.172 -20.359 -11.875 1 98.69 94 ALA A CA 1
ATOM 709 C C . ALA A 1 94 ? 4.652 -20.141 -13.297 1 98.69 94 ALA A C 1
ATOM 711 O O . ALA A 1 94 ? 3.51 -19.703 -13.477 1 98.69 94 ALA A O 1
ATOM 712 N N . ARG A 1 95 ? 5.445 -20.406 -14.242 1 98.31 95 ARG A N 1
ATOM 713 C CA . ARG A 1 95 ? 4.965 -20.469 -15.617 1 98.31 95 ARG A CA 1
ATOM 714 C C . ARG A 1 95 ? 4.246 -21.781 -15.891 1 98.31 95 ARG A C 1
ATOM 716 O O . ARG A 1 95 ? 4.824 -22.859 -15.719 1 98.31 95 ARG A O 1
ATOM 723 N N . ILE A 1 96 ? 3.006 -21.625 -16.328 1 98.5 96 ILE A N 1
ATOM 724 C CA . ILE A 1 96 ? 2.18 -22.812 -16.531 1 98.5 96 ILE A CA 1
ATOM 725 C C . ILE A 1 96 ? 2.277 -23.266 -17.984 1 98.5 96 ILE A C 1
ATOM 727 O O . ILE A 1 96 ? 2.105 -22.469 -18.906 1 98.5 96 ILE A O 1
ATOM 731 N N . GLY A 1 97 ? 2.623 -24.484 -18.125 1 97.94 97 GLY A N 1
ATOM 732 C CA . GLY A 1 97 ? 2.604 -25.109 -19.438 1 97.94 97 GLY A CA 1
ATOM 733 C C . GLY A 1 97 ? 1.326 -25.891 -19.703 1 97.94 97 GLY A C 1
ATOM 734 O O . GLY A 1 97 ? 0.637 -26.297 -18.781 1 97.94 97 GLY A O 1
ATOM 735 N N . LEU A 1 98 ? 1.048 -26.078 -21.047 1 96.81 98 LEU A N 1
ATOM 736 C CA . LEU A 1 98 ? -0.153 -26.781 -21.484 1 96.81 98 LEU A CA 1
ATOM 737 C C . LEU A 1 98 ? 0.206 -27.984 -22.359 1 96.81 98 LEU A C 1
ATOM 739 O O . LEU A 1 98 ? 1.09 -27.891 -23.203 1 96.81 98 LEU A O 1
ATOM 743 N N . GLU A 1 99 ? -0.44 -29.094 -22.016 1 96.5 99 GLU A N 1
ATOM 744 C CA . GLU A 1 99 ? -0.445 -30.281 -22.859 1 96.5 99 GLU A CA 1
ATOM 745 C C . GLU A 1 99 ? -1.867 -30.672 -23.25 1 96.5 99 GLU A C 1
ATOM 747 O O . GLU A 1 99 ? -2.422 -31.625 -22.688 1 96.5 99 GLU A O 1
ATOM 752 N N . PRO A 1 100 ? -2.406 -30.078 -24.281 1 96.25 100 PRO A N 1
ATOM 753 C CA . PRO A 1 100 ? -3.826 -30.25 -24.609 1 96.25 100 PRO A CA 1
ATOM 754 C C . PRO A 1 100 ? -4.203 -31.703 -24.875 1 96.25 100 PRO A C 1
ATOM 756 O O . PRO A 1 100 ? -5.336 -32.094 -24.594 1 96.25 100 PRO A O 1
ATOM 759 N N . GLU A 1 101 ? -3.279 -32.5 -25.406 1 96.5 101 GLU A N 1
ATOM 760 C CA . GLU A 1 101 ? -3.566 -33.875 -25.75 1 96.5 101 GLU A CA 1
ATOM 761 C C . GLU A 1 101 ? -3.854 -34.719 -24.5 1 96.5 101 GLU A C 1
ATOM 763 O O . GLU A 1 101 ? -4.477 -35.781 -24.594 1 96.5 101 GLU A O 1
ATOM 768 N N . ARG A 1 102 ? -3.428 -34.188 -23.391 1 97.38 102 ARG A N 1
ATOM 769 C CA . ARG A 1 102 ? -3.613 -34.906 -22.141 1 97.38 102 ARG A CA 1
ATOM 770 C C . ARG A 1 102 ? -4.902 -34.469 -21.438 1 97.38 102 ARG A C 1
ATOM 772 O O . ARG A 1 102 ? -5.352 -35.156 -20.5 1 97.38 102 ARG A O 1
ATOM 779 N N . CYS A 1 103 ? -5.484 -33.469 -21.891 1 97.75 103 CYS A N 1
ATOM 780 C CA . CYS A 1 103 ? -6.633 -32.875 -21.203 1 97.75 103 CYS A CA 1
ATOM 781 C C . CYS A 1 103 ? -7.875 -33.75 -21.391 1 97.75 103 CYS A C 1
ATOM 783 O O . CYS A 1 103 ? -8.211 -34.125 -22.531 1 97.75 103 CYS A O 1
ATOM 785 N N . SER A 1 104 ? -8.609 -34.062 -20.328 1 97.25 104 SER A N 1
ATOM 786 C CA . SER A 1 104 ? -9.836 -34.844 -20.406 1 97.25 104 SER A CA 1
ATOM 787 C C . SER A 1 104 ? -11.062 -33.938 -20.469 1 97.25 104 SER A C 1
ATOM 789 O O . SER A 1 104 ? -12.18 -34.438 -20.656 1 97.25 104 SER A O 1
ATOM 791 N N . GLY A 1 105 ? -10.828 -32.656 -20.188 1 97.25 105 GLY A N 1
ATOM 792 C CA . GLY A 1 105 ? -11.945 -31.734 -20.234 1 97.25 105 GLY A CA 1
ATOM 793 C C . GLY A 1 105 ? -12.742 -31.703 -18.938 1 97.25 105 GLY A C 1
ATOM 794 O O . GLY A 1 105 ? -13.875 -31.203 -18.922 1 97.25 105 GLY A O 1
ATOM 795 N N . CYS A 1 106 ? -12.219 -32.125 -17.797 1 97.12 106 CYS A N 1
ATOM 796 C CA . CYS A 1 106 ? -12.953 -32.281 -16.547 1 97.12 106 CYS A CA 1
ATOM 797 C C . CYS A 1 106 ? -13.328 -30.938 -15.969 1 97.12 106 CYS A C 1
ATOM 799 O O . CYS A 1 106 ? -14.281 -30.844 -15.188 1 97.12 106 CYS A O 1
ATOM 801 N N . GLY A 1 107 ? -12.453 -29.891 -16.188 1 97.75 107 GLY A N 1
ATOM 802 C CA . GLY A 1 107 ? -12.844 -28.531 -15.82 1 97.75 107 GLY A CA 1
ATOM 803 C C . GLY A 1 107 ? -12.398 -28.141 -14.43 1 97.75 107 GLY A C 1
ATOM 804 O O . GLY A 1 107 ? -12.656 -27.016 -13.984 1 97.75 107 GLY A O 1
ATOM 805 N N . HIS A 1 108 ? -11.664 -28.938 -13.695 1 98.19 108 HIS A N 1
ATOM 806 C CA . HIS A 1 108 ? -11.211 -28.609 -12.352 1 98.19 108 HIS A CA 1
ATOM 807 C C . HIS A 1 108 ? -10.352 -27.344 -12.352 1 98.19 108 HIS A C 1
ATOM 809 O O . HIS A 1 108 ? -10.469 -26.5 -11.469 1 98.19 108 HIS A O 1
ATOM 815 N N . CYS A 1 109 ? -9.523 -27.25 -13.359 1 98.5 109 CYS A N 1
ATOM 816 C CA . CYS A 1 109 ? -8.625 -26.109 -13.469 1 98.5 109 CYS A CA 1
ATOM 817 C C . CYS A 1 109 ? -9.398 -24.828 -13.711 1 98.5 109 CYS A C 1
ATOM 819 O O . CYS A 1 109 ? -9.047 -23.781 -13.164 1 98.5 109 CYS A O 1
ATOM 821 N N . VAL A 1 110 ? -10.477 -24.812 -14.516 1 98.5 110 VAL A N 1
ATOM 822 C CA . VAL A 1 110 ? -11.328 -23.656 -14.773 1 98.5 110 VAL A CA 1
ATOM 823 C C . VAL A 1 110 ? -12 -23.219 -13.484 1 98.5 110 VAL A C 1
ATOM 825 O O . VAL A 1 110 ? -12.047 -22.016 -13.172 1 98.5 110 VAL A O 1
ATOM 828 N N . ALA A 1 111 ? -12.414 -24.172 -12.711 1 98.12 111 ALA A N 1
ATOM 829 C CA . ALA A 1 111 ? -13.164 -23.891 -11.484 1 98.12 111 ALA A CA 1
ATOM 830 C C . ALA A 1 111 ? -12.266 -23.25 -10.43 1 98.12 111 ALA A C 1
ATOM 832 O O . ALA A 1 111 ? -12.703 -22.359 -9.703 1 98.12 111 ALA A O 1
ATOM 833 N N . ILE A 1 112 ? -11 -23.625 -10.359 1 98.25 112 ILE A N 1
ATOM 834 C CA . ILE A 1 112 ? -10.148 -23.203 -9.258 1 98.25 112 ILE A CA 1
ATOM 835 C C . ILE A 1 112 ? -9.453 -21.891 -9.602 1 98.25 112 ILE A C 1
ATOM 837 O O . ILE A 1 112 ? -8.891 -21.219 -8.734 1 98.25 112 ILE A O 1
ATOM 841 N N . CYS A 1 113 ? -9.469 -21.5 -10.844 1 98.56 113 CYS A N 1
ATOM 842 C CA . CYS A 1 113 ? -8.703 -20.344 -11.266 1 98.56 113 CYS A CA 1
ATOM 843 C C . CYS A 1 113 ? -9.367 -19.047 -10.828 1 98.56 113 CYS A C 1
ATOM 845 O O . CYS A 1 113 ? -10.352 -18.609 -11.43 1 98.56 113 CYS A O 1
ATOM 847 N N . ALA A 1 114 ? -8.672 -18.375 -9.945 1 96.56 114 ALA A N 1
ATOM 848 C CA . ALA A 1 114 ? -9.227 -17.125 -9.406 1 96.56 114 ALA A CA 1
ATOM 849 C C . ALA A 1 114 ? -9.18 -16.016 -10.453 1 96.56 114 ALA A C 1
ATOM 851 O O . ALA A 1 114 ? -10 -15.102 -10.422 1 96.56 114 ALA A O 1
ATOM 852 N N . GLU A 1 115 ? -8.281 -16.156 -11.43 1 98.06 115 GLU A N 1
ATOM 853 C CA . GLU A 1 115 ? -8.078 -15.133 -12.438 1 98.06 115 GLU A CA 1
ATOM 854 C C . GLU A 1 115 ? -8.977 -15.367 -13.656 1 98.06 115 GLU A C 1
ATOM 856 O O . GLU A 1 115 ? -9 -14.555 -14.586 1 98.06 115 GLU A O 1
ATOM 861 N N . LYS A 1 116 ? -9.688 -16.516 -13.617 1 98 116 LYS A N 1
ATOM 862 C CA . LYS A 1 116 ? -10.5 -16.906 -14.773 1 98 116 LYS A CA 1
ATOM 863 C C . LYS A 1 116 ? -9.68 -16.859 -16.062 1 98 116 LYS A C 1
ATOM 865 O O . LYS A 1 116 ? -10.125 -16.328 -17.078 1 98 116 LYS A O 1
ATOM 870 N N . ALA A 1 117 ? -8.484 -17.406 -15.977 1 98.62 117 ALA A N 1
ATOM 871 C CA . ALA A 1 117 ? -7.555 -17.375 -17.094 1 98.62 117 ALA A CA 1
ATOM 872 C C . ALA A 1 117 ? -7.66 -18.656 -17.938 1 98.62 117 ALA A C 1
ATOM 874 O O . ALA A 1 117 ? -7.055 -18.75 -19 1 98.62 117 ALA A O 1
ATOM 875 N N . LEU A 1 118 ? -8.438 -19.609 -17.5 1 98.44 118 LEU A N 1
ATOM 876 C CA . LEU A 1 118 ? -8.523 -20.906 -18.172 1 98.44 118 LEU A CA 1
ATOM 877 C C . LEU A 1 118 ? -9.898 -21.109 -18.797 1 98.44 118 LEU A C 1
ATOM 879 O O . LEU A 1 118 ? -10.914 -20.75 -18.203 1 98.44 118 LEU A O 1
ATOM 883 N N . HIS A 1 119 ? -9.852 -21.688 -20.031 1 97.44 119 HIS A N 1
ATOM 884 C CA . HIS A 1 119 ? -11.078 -21.969 -20.766 1 97.44 119 HIS A CA 1
ATOM 885 C C . HIS A 1 119 ? -11.008 -23.328 -21.438 1 97.44 119 HIS A C 1
ATOM 887 O O . HIS A 1 119 ? -9.93 -23.781 -21.828 1 97.44 119 HIS A O 1
ATOM 893 N N . LEU A 1 120 ? -12.133 -23.953 -21.641 1 96.69 120 LEU A N 1
ATOM 894 C CA . LEU A 1 120 ? -12.18 -25.266 -22.266 1 96.69 120 LEU A CA 1
ATOM 895 C C . LEU A 1 120 ? -12.875 -25.203 -23.625 1 96.69 120 LEU A C 1
ATOM 897 O O . LEU A 1 120 ? -13.023 -26.219 -24.297 1 96.69 120 LEU A O 1
ATOM 901 N N . GLU A 1 121 ? -13.141 -24.016 -24 1 88.75 121 GLU A N 1
ATOM 902 C CA . GLU A 1 121 ? -13.781 -23.891 -25.297 1 88.75 121 GLU A CA 1
ATOM 903 C C . GLU A 1 121 ? -12.852 -24.359 -26.422 1 88.75 121 GLU A C 1
ATOM 905 O O . GLU A 1 121 ? -11.805 -23.75 -26.656 1 88.75 121 GLU A O 1
ATOM 910 N N . ASP A 1 122 ? -13.141 -25.516 -27.172 1 89.38 122 ASP A N 1
ATOM 911 C CA . ASP A 1 122 ? -12.367 -26.094 -28.266 1 89.38 122 ASP A CA 1
ATOM 912 C C . ASP A 1 122 ? -11.016 -26.594 -27.781 1 89.38 122 ASP A C 1
ATOM 914 O O . ASP A 1 122 ? -9.984 -26.375 -28.422 1 89.38 122 ASP A O 1
ATOM 918 N N . GLY A 1 123 ? -10.984 -27.016 -26.5 1 93.38 123 GLY A N 1
ATOM 919 C CA . GLY A 1 123 ? -9.766 -27.484 -25.844 1 93.38 123 GLY A CA 1
ATOM 920 C C . GLY A 1 123 ? -9.305 -26.562 -24.734 1 93.38 123 GLY A C 1
ATOM 921 O O . GLY A 1 123 ? -9.82 -25.453 -24.578 1 93.38 123 GLY A O 1
ATOM 922 N N . ILE A 1 124 ? -8.359 -27.078 -23.969 1 97.06 124 ILE A N 1
ATOM 923 C CA . ILE A 1 124 ? -7.875 -26.312 -22.828 1 97.06 124 ILE A CA 1
ATOM 924 C C . ILE A 1 124 ? -7.031 -25.141 -23.328 1 97.06 124 ILE A C 1
ATOM 926 O O . ILE A 1 124 ? -6.156 -25.312 -24.172 1 97.06 124 ILE A O 1
ATOM 930 N N . GLN A 1 125 ? -7.375 -23.953 -22.875 1 97.12 125 GLN A N 1
ATOM 931 C CA . GLN A 1 125 ? -6.656 -22.734 -23.234 1 97.12 125 GLN A CA 1
ATOM 932 C C . GLN A 1 125 ? -6.316 -21.922 -21.984 1 97.12 125 GLN A C 1
ATOM 934 O O . GLN A 1 125 ? -7.078 -21.922 -21.016 1 97.12 125 GLN A O 1
ATOM 939 N N . LEU A 1 126 ? -5.133 -21.297 -22.031 1 97.94 126 LEU A N 1
ATOM 940 C CA . LEU A 1 126 ? -4.672 -20.422 -20.953 1 97.94 126 LEU A CA 1
ATOM 941 C C . LEU A 1 126 ? -4.445 -19 -21.453 1 97.94 126 LEU A C 1
ATOM 943 O O . LEU A 1 126 ? -3.645 -18.781 -22.375 1 97.94 126 LEU A O 1
ATOM 947 N N . ASP A 1 127 ? -5.207 -18.062 -20.938 1 97.94 127 ASP A N 1
ATOM 948 C CA . ASP A 1 127 ? -4.949 -16.641 -21.188 1 97.94 127 ASP A CA 1
ATOM 949 C C . ASP A 1 127 ? -3.809 -16.125 -20.312 1 97.94 127 ASP A C 1
ATOM 951 O O . ASP A 1 127 ? -4.027 -15.734 -19.172 1 97.94 127 ASP A O 1
ATOM 955 N N . ARG A 1 128 ? -2.646 -16.016 -20.844 1 97.44 128 ARG A N 1
ATOM 956 C CA . ARG A 1 128 ? -1.438 -15.719 -20.078 1 97.44 128 ARG A CA 1
ATOM 957 C C . ARG A 1 128 ? -1.452 -14.281 -19.578 1 97.44 128 ARG A C 1
ATOM 959 O O . ARG A 1 128 ? -0.729 -13.93 -18.641 1 97.44 128 ARG A O 1
ATOM 966 N N . SER A 1 129 ? -2.238 -13.422 -20.172 1 97.19 129 SER A N 1
ATOM 967 C CA . SER A 1 129 ? -2.309 -12.031 -19.734 1 97.19 129 SER A CA 1
ATOM 968 C C . SER A 1 129 ? -3.062 -11.898 -18.422 1 97.19 129 SER A C 1
ATOM 970 O O . SER A 1 129 ? -2.914 -10.898 -17.719 1 97.19 129 SER A O 1
ATOM 972 N N . ARG A 1 130 ? -3.791 -12.938 -18.047 1 98 130 ARG A N 1
ATOM 973 C CA . ARG A 1 130 ? -4.578 -12.914 -16.812 1 98 130 ARG A CA 1
ATOM 974 C C . ARG A 1 130 ? -3.922 -13.766 -15.727 1 98 130 ARG A C 1
ATOM 976 O O . ARG A 1 130 ? -4.258 -13.641 -14.547 1 98 130 ARG A O 1
ATOM 983 N N . CYS A 1 131 ? -3.055 -14.602 -16.172 1 98.44 131 CYS A N 1
ATOM 984 C CA . CYS A 1 131 ? -2.443 -15.57 -15.266 1 98.44 131 CYS A CA 1
ATOM 985 C C . CYS A 1 131 ? -1.442 -14.898 -14.336 1 98.44 131 CYS A C 1
ATOM 987 O O . CYS A 1 131 ? -0.554 -14.172 -14.797 1 98.44 131 CYS A O 1
ATOM 989 N N . LEU A 1 132 ? -1.566 -15.227 -13.039 1 98.56 132 LEU A N 1
ATOM 990 C CA . LEU A 1 132 ? -0.634 -14.648 -12.078 1 98.56 132 LEU A CA 1
ATOM 991 C C . LEU A 1 132 ? 0.374 -15.695 -11.609 1 98.56 132 LEU A C 1
ATOM 993 O O . LEU A 1 132 ? 1.14 -15.445 -10.672 1 98.56 132 LEU A O 1
ATOM 997 N N . GLY A 1 133 ? 0.322 -16.844 -12.133 1 98.69 133 GLY A N 1
ATOM 998 C CA . GLY A 1 133 ? 1.339 -17.859 -11.906 1 98.69 133 GLY A CA 1
ATOM 999 C C . GLY A 1 133 ? 1.245 -18.5 -10.531 1 98.69 133 GLY A C 1
ATOM 1000 O O . GLY A 1 133 ? 2.264 -18.859 -9.945 1 98.69 133 GLY A O 1
ATOM 1001 N N . CYS A 1 134 ? 0.072 -18.688 -10 1 98.62 134 CYS A N 1
ATOM 1002 C CA . CYS A 1 134 ? -0.092 -19.266 -8.672 1 98.62 134 CYS A CA 1
ATOM 1003 C C . CYS A 1 134 ? -0.043 -20.781 -8.719 1 98.62 134 CYS A C 1
ATOM 1005 O O . CYS A 1 134 ? 0.078 -21.438 -7.68 1 98.62 134 CYS A O 1
ATOM 1007 N N . ALA A 1 135 ? -0.259 -21.391 -9.844 1 98.5 135 ALA A N 1
ATOM 1008 C CA . ALA A 1 135 ? -0.094 -22.812 -10.133 1 98.5 135 ALA A CA 1
ATOM 1009 C C . ALA A 1 135 ? -1.202 -23.625 -9.484 1 98.5 135 ALA A C 1
ATOM 1011 O O . ALA A 1 135 ? -1.081 -24.859 -9.359 1 98.5 135 ALA A O 1
ATOM 1012 N N . ALA A 1 136 ? -2.254 -22.984 -9.008 1 98.62 136 ALA A N 1
ATOM 1013 C CA . ALA A 1 136 ? -3.365 -23.75 -8.438 1 98.62 136 ALA A CA 1
ATOM 1014 C C . ALA A 1 136 ? -3.922 -24.734 -9.453 1 98.62 136 ALA A C 1
ATOM 1016 O O . ALA A 1 136 ? -4.238 -25.875 -9.102 1 98.62 136 ALA A O 1
ATOM 1017 N N . CYS A 1 137 ? -4.02 -24.344 -10.711 1 98.69 137 CYS A N 1
ATOM 1018 C CA . CYS A 1 137 ? -4.57 -25.172 -11.781 1 98.69 137 CYS A CA 1
ATOM 1019 C C . CYS A 1 137 ? -3.734 -26.438 -11.984 1 98.69 137 CYS A C 1
ATOM 1021 O O . CYS A 1 137 ? -4.281 -27.516 -12.164 1 98.69 137 CYS A O 1
ATOM 1023 N N . ALA A 1 138 ? -2.451 -26.266 -11.953 1 98.56 138 ALA A N 1
ATOM 1024 C CA . ALA A 1 138 ? -1.562 -27.406 -12.133 1 98.56 138 ALA A CA 1
ATOM 1025 C C . ALA A 1 138 ? -1.71 -28.406 -10.977 1 98.56 138 ALA A C 1
ATOM 1027 O O . ALA A 1 138 ? -1.624 -29.609 -11.18 1 98.56 138 ALA A O 1
ATOM 1028 N N . ARG A 1 139 ? -1.938 -27.875 -9.812 1 97.69 139 ARG A N 1
ATOM 1029 C CA . ARG A 1 139 ? -2.037 -28.719 -8.625 1 97.69 139 ARG A CA 1
ATOM 1030 C C . ARG A 1 139 ? -3.285 -29.594 -8.68 1 97.69 139 ARG A C 1
ATOM 1032 O O . ARG A 1 139 ? -3.299 -30.703 -8.141 1 97.69 139 ARG A O 1
ATOM 1039 N N . VAL A 1 140 ? -4.301 -29.156 -9.383 1 98.12 140 VAL A N 1
ATOM 1040 C CA . VAL A 1 140 ? -5.562 -29.891 -9.32 1 98.12 140 VAL A CA 1
ATOM 1041 C C . VAL A 1 140 ? -5.75 -30.719 -10.594 1 98.12 140 VAL A C 1
ATOM 1043 O O . VAL A 1 140 ? -6.742 -31.422 -10.734 1 98.12 140 VAL A O 1
ATOM 1046 N N . CYS A 1 141 ? -4.84 -30.656 -11.516 1 98.44 141 CYS A N 1
ATOM 1047 C CA . CYS A 1 141 ? -4.996 -31.359 -12.789 1 98.44 141 CYS A CA 1
ATOM 1048 C C . CYS A 1 141 ? -4.609 -32.812 -12.656 1 98.44 141 CYS A C 1
ATOM 1050 O O . C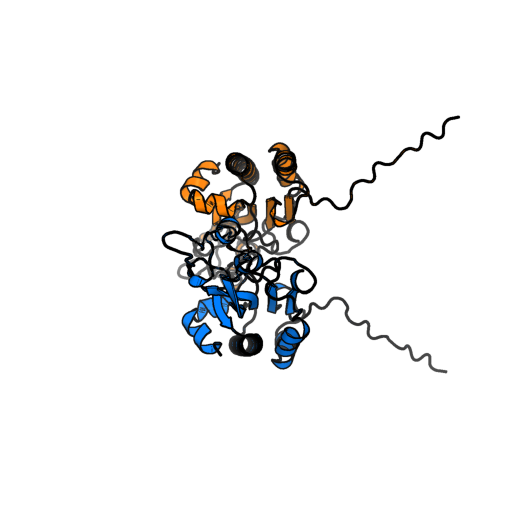YS A 1 141 ? -3.428 -33.156 -12.523 1 98.44 141 CYS A O 1
ATOM 1052 N N . PRO A 1 142 ? -5.547 -33.719 -12.758 1 97.5 142 PRO A N 1
ATOM 1053 C CA . PRO A 1 142 ? -5.203 -35.125 -12.594 1 97.5 142 PRO A CA 1
ATOM 1054 C C . PRO A 1 142 ? -4.477 -35.688 -13.805 1 97.5 142 PRO A C 1
ATOM 1056 O O . PRO A 1 142 ? -3.791 -36.719 -13.695 1 97.5 142 PRO A O 1
ATOM 1059 N N . GLU A 1 143 ? -4.648 -35.031 -14.977 1 97.5 143 GLU A N 1
ATOM 1060 C CA . GLU A 1 143 ? -4.098 -35.531 -16.234 1 97.5 143 GLU A CA 1
ATOM 1061 C C . GLU A 1 143 ? -2.707 -34.969 -16.5 1 97.5 143 GLU A C 1
ATOM 1063 O O . GLU A 1 143 ? -2.039 -35.375 -17.453 1 97.5 143 GLU A O 1
ATOM 1068 N N . LYS A 1 144 ? -2.342 -34 -15.719 1 97.56 144 LYS A N 1
ATOM 1069 C CA . LYS A 1 144 ? -1.087 -33.281 -15.914 1 97.56 144 LYS A CA 1
ATOM 1070 C C . LYS A 1 144 ? -1.062 -32.594 -17.266 1 97.56 144 LYS A C 1
ATOM 1072 O O . LYS A 1 144 ? -0.016 -32.5 -17.922 1 97.56 144 LYS A O 1
ATOM 1077 N N . ALA A 1 145 ? -2.25 -32.219 -17.719 1 98.12 145 ALA A N 1
ATOM 1078 C CA . ALA A 1 145 ? -2.35 -31.375 -18.906 1 98.12 145 ALA A CA 1
ATOM 1079 C C . ALA A 1 145 ? -1.831 -29.969 -18.625 1 98.12 145 ALA A C 1
ATOM 1081 O O . ALA A 1 145 ? -1.407 -29.266 -19.547 1 98.12 145 ALA A O 1
ATOM 1082 N N . LEU A 1 146 ? -1.974 -29.5 -17.391 1 98.25 146 LEU A N 1
ATOM 1083 C CA . LEU A 1 146 ? -1.361 -28.281 -16.859 1 98.25 146 LEU A CA 1
ATOM 1084 C C . LEU A 1 146 ? -0.211 -28.609 -15.922 1 98.25 146 LEU A C 1
ATOM 1086 O O . LEU A 1 146 ? -0.375 -29.406 -14.992 1 98.25 146 LEU A O 1
ATOM 1090 N N . ARG A 1 147 ? 0.902 -27.984 -16.203 1 97.5 147 ARG A N 1
ATOM 1091 C CA . ARG A 1 147 ? 2.076 -28.281 -15.391 1 97.5 147 ARG A CA 1
ATOM 1092 C C . ARG A 1 147 ? 2.895 -27.016 -15.133 1 97.5 147 ARG A C 1
ATOM 1094 O O . ARG A 1 147 ? 2.754 -26.016 -15.844 1 97.5 147 ARG A O 1
ATOM 1101 N N . VAL A 1 148 ? 3.715 -27.062 -14.117 1 98.12 148 VAL A N 1
ATOM 1102 C CA . VAL A 1 148 ? 4.684 -26 -13.859 1 98.12 148 VAL A CA 1
ATOM 1103 C C . VAL A 1 148 ? 5.926 -26.219 -14.727 1 98.12 148 VAL A C 1
ATOM 1105 O O . VAL A 1 148 ? 6.652 -27.188 -14.547 1 98.12 148 VAL A O 1
ATOM 1108 N N . ASP A 1 149 ? 6.102 -25.281 -15.641 1 97.81 149 ASP A N 1
ATOM 1109 C CA . ASP A 1 149 ? 7.254 -25.406 -16.531 1 97.81 149 ASP A CA 1
ATOM 1110 C C . ASP A 1 149 ? 8.5 -24.781 -15.898 1 97.81 149 ASP A C 1
ATOM 1112 O O . ASP A 1 149 ? 9.609 -25.297 -16.078 1 97.81 149 ASP A O 1
ATOM 1116 N N . GLU A 1 150 ? 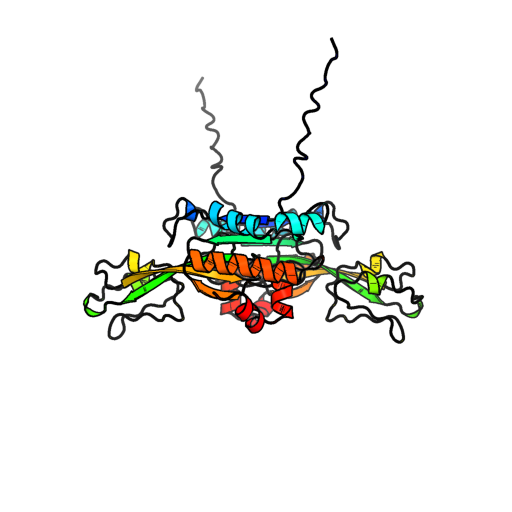8.297 -23.734 -15.289 1 97.88 150 GLU A N 1
ATOM 1117 C CA . GLU A 1 150 ? 9.391 -22.984 -14.672 1 97.88 150 GLU A CA 1
ATOM 1118 C C . GLU A 1 150 ? 8.891 -22.172 -13.477 1 97.88 150 GLU A C 1
ATOM 1120 O O . GLU A 1 150 ? 7.723 -21.781 -13.43 1 97.88 150 GLU A O 1
ATOM 1125 N N . THR A 1 151 ? 9.781 -22.094 -12.453 1 98.31 151 THR A N 1
ATOM 1126 C CA . THR A 1 151 ? 9.469 -21.219 -11.32 1 98.31 151 THR A CA 1
ATOM 1127 C C . THR A 1 151 ? 10.516 -20.109 -11.188 1 98.31 151 THR A C 1
ATOM 1129 O O . THR A 1 151 ? 11.625 -20.234 -11.703 1 98.31 151 THR A O 1
ATOM 1132 N N . GLY A 1 152 ? 10.18 -19.016 -10.617 1 98.44 152 GLY A N 1
ATOM 1133 C CA . GLY A 1 152 ? 11 -17.859 -10.336 1 98.44 152 GLY A CA 1
ATOM 1134 C C . GLY A 1 152 ? 10.273 -16.797 -9.547 1 98.44 152 GLY A C 1
ATOM 1135 O O . GLY A 1 152 ? 9.43 -17.094 -8.695 1 98.44 152 GLY A O 1
ATOM 1136 N N . TYR A 1 153 ? 10.719 -15.586 -9.836 1 98.75 153 TYR A N 1
ATOM 1137 C CA . TYR A 1 153 ? 10.133 -14.477 -9.078 1 98.75 153 TYR A CA 1
ATOM 1138 C C . TYR A 1 153 ? 9.773 -13.32 -10 1 98.75 153 TYR A C 1
ATOM 1140 O O . TYR A 1 153 ? 10.531 -12.992 -10.922 1 98.75 153 TYR A O 1
ATOM 1148 N N . ARG A 1 154 ? 8.609 -12.828 -9.812 1 98.69 154 ARG A N 1
ATOM 1149 C CA . ARG A 1 154 ? 8.336 -11.477 -10.289 1 98.69 154 ARG A CA 1
ATOM 1150 C C . ARG A 1 154 ? 9.008 -10.43 -9.398 1 98.69 154 ARG A C 1
ATOM 1152 O O . ARG A 1 154 ? 8.836 -10.445 -8.18 1 98.69 154 ARG A O 1
ATOM 1159 N N . VAL A 1 155 ? 9.75 -9.57 -10.008 1 98.94 155 VAL A N 1
ATOM 1160 C CA . VAL A 1 155 ? 10.477 -8.555 -9.258 1 98.94 155 VAL A CA 1
ATOM 1161 C C . VAL A 1 155 ? 9.703 -7.242 -9.281 1 98.94 155 VAL A C 1
ATOM 1163 O O . VAL A 1 155 ? 9.375 -6.723 -10.352 1 98.94 155 VAL A O 1
ATOM 1166 N N . LEU A 1 156 ? 9.422 -6.758 -8.102 1 98.94 156 LEU A N 1
ATOM 1167 C CA . LEU A 1 156 ? 8.711 -5.492 -7.934 1 98.94 156 LEU A CA 1
ATOM 1168 C C . LEU A 1 156 ? 9.641 -4.422 -7.375 1 98.94 156 LEU A C 1
ATOM 1170 O O . LEU A 1 156 ? 10.445 -4.691 -6.477 1 98.94 156 LEU A O 1
ATOM 1174 N N . ILE A 1 157 ? 9.492 -3.176 -7.918 1 98.88 157 ILE A N 1
ATOM 1175 C CA . ILE A 1 157 ? 10.469 -2.148 -7.559 1 98.88 157 ILE A CA 1
ATOM 1176 C C . ILE A 1 157 ? 9.742 -0.838 -7.254 1 98.88 157 ILE A C 1
ATOM 1178 O O . ILE A 1 157 ? 8.844 -0.432 -7.996 1 98.88 157 ILE A O 1
ATOM 1182 N N . GLY A 1 158 ? 10.109 -0.266 -6.141 1 98.88 158 GLY A N 1
ATOM 1183 C CA . GLY A 1 158 ? 9.852 1.152 -5.957 1 98.88 158 GLY A CA 1
ATOM 1184 C C . GLY A 1 158 ? 8.516 1.43 -5.289 1 98.88 158 GLY A C 1
ATOM 1185 O O . GLY A 1 158 ? 7.902 2.473 -5.523 1 98.88 158 GLY A O 1
ATOM 1186 N N . GLY A 1 159 ? 7.938 0.476 -4.559 1 98.81 159 GLY A N 1
ATOM 1187 C CA . GLY A 1 159 ? 6.754 0.758 -3.768 1 98.81 159 GLY A CA 1
ATOM 1188 C C . GLY A 1 159 ? 7.035 1.628 -2.557 1 98.81 159 GLY A C 1
ATOM 1189 O O . GLY A 1 159 ? 8.094 1.51 -1.935 1 98.81 159 GLY A O 1
ATOM 1190 N N . LYS A 1 160 ? 6.113 2.438 -2.271 1 98.44 160 LYS A N 1
ATOM 1191 C CA . LYS A 1 160 ? 6.195 3.275 -1.08 1 98.44 160 LYS A CA 1
ATOM 1192 C C . LYS A 1 160 ? 4.84 3.893 -0.75 1 98.44 160 LYS A C 1
ATOM 1194 O O . LYS A 1 160 ? 3.947 3.936 -1.6 1 98.44 160 LYS A O 1
ATOM 1199 N N . LEU A 1 161 ? 4.711 4.297 0.468 1 98.31 161 LEU A N 1
ATOM 1200 C CA . LEU A 1 161 ? 3.527 5.051 0.866 1 98.31 161 LEU A CA 1
ATOM 1201 C C . LEU A 1 161 ? 3.904 6.449 1.336 1 98.31 161 LEU A C 1
ATOM 1203 O O . LEU A 1 161 ? 4.613 7.176 0.634 1 98.31 161 LEU A O 1
ATOM 1207 N N . GLY A 1 162 ? 3.324 7.004 2.363 1 96.62 162 GLY A N 1
ATOM 1208 C CA . GLY A 1 162 ? 3.645 8.352 2.816 1 96.62 162 GLY A CA 1
ATOM 1209 C C . GLY A 1 162 ? 2.859 9.422 2.09 1 96.62 162 GLY A C 1
ATOM 1210 O O . GLY A 1 162 ? 1.699 9.219 1.73 1 96.62 162 GLY A O 1
ATOM 1211 N N . ARG A 1 163 ? 3.469 10.578 1.906 1 97.44 163 ARG A N 1
ATOM 1212 C CA . ARG A 1 163 ? 2.828 11.75 1.325 1 97.44 163 ARG A CA 1
ATOM 1213 C C . ARG A 1 163 ? 2.48 11.516 -0.141 1 97.44 163 ARG A C 1
ATOM 1215 O O . ARG A 1 163 ? 1.508 12.078 -0.651 1 97.44 163 ARG A O 1
ATOM 1222 N N . HIS A 1 164 ? 3.328 10.711 -0.795 1 97.62 164 HIS A N 1
ATOM 1223 C CA . HIS A 1 164 ? 3.156 10.398 -2.211 1 97.62 164 HIS A CA 1
ATOM 1224 C C . HIS A 1 164 ? 3.213 8.898 -2.457 1 97.62 164 HIS A C 1
ATOM 1226 O O . HIS A 1 164 ? 4.23 8.375 -2.92 1 97.62 164 HIS A O 1
ATOM 1232 N N . PRO A 1 165 ? 2.141 8.219 -2.189 1 98.44 165 PRO A N 1
ATOM 1233 C CA . PRO A 1 165 ? 2.137 6.754 -2.291 1 98.44 165 PRO A CA 1
ATOM 1234 C C . PRO A 1 165 ? 2.312 6.262 -3.725 1 98.44 165 PRO A C 1
ATOM 1236 O O . PRO A 1 165 ? 1.854 6.914 -4.668 1 98.44 165 PRO A O 1
ATOM 1239 N N . ARG A 1 166 ? 2.967 5.176 -3.863 1 98.44 166 ARG A N 1
ATOM 1240 C CA . ARG A 1 166 ? 3.262 4.535 -5.141 1 98.44 166 ARG A CA 1
ATOM 1241 C C . ARG A 1 166 ? 3.322 3.02 -4.996 1 98.44 166 ARG A C 1
ATOM 1243 O O . ARG A 1 166 ? 3.998 2.504 -4.105 1 98.44 166 ARG A O 1
ATOM 1250 N N . LEU A 1 167 ? 2.588 2.35 -5.832 1 98.81 167 LEU A N 1
ATOM 1251 C CA . LEU A 1 167 ? 2.764 0.903 -5.898 1 98.81 167 LEU A CA 1
ATOM 1252 C C . LEU A 1 167 ? 4.016 0.544 -6.695 1 98.81 167 LEU A C 1
ATOM 1254 O O . LEU A 1 167 ? 4.32 1.188 -7.703 1 98.81 167 LEU A O 1
ATOM 1258 N N . ALA A 1 168 ? 4.664 -0.476 -6.27 1 98.88 168 ALA A N 1
ATOM 1259 C CA . ALA A 1 168 ? 5.812 -0.967 -7.023 1 98.88 168 ALA A CA 1
ATOM 1260 C C . ALA A 1 168 ? 5.402 -1.39 -8.43 1 98.88 168 ALA A C 1
ATOM 1262 O O . ALA A 1 168 ? 4.285 -1.863 -8.641 1 98.88 168 ALA A O 1
ATOM 1263 N N . HIS A 1 169 ? 6.277 -1.128 -9.352 1 98.69 169 HIS A N 1
ATOM 1264 C CA . HIS A 1 169 ? 6.043 -1.68 -10.68 1 98.69 169 HIS A CA 1
ATOM 1265 C C . HIS A 1 169 ? 6.812 -2.982 -10.883 1 98.69 169 HIS A C 1
ATOM 1267 O O . HIS A 1 169 ? 7.777 -3.256 -10.164 1 98.69 169 HIS A O 1
ATOM 1273 N N . GLU A 1 170 ? 6.32 -3.758 -11.758 1 98.44 170 GLU A N 1
ATOM 1274 C CA . GLU A 1 170 ? 6.953 -5.043 -12.047 1 98.44 170 GLU A CA 1
ATOM 1275 C C . GLU A 1 170 ? 8.062 -4.891 -13.086 1 98.44 170 GLU A C 1
ATOM 1277 O O . GLU A 1 170 ? 7.82 -4.391 -14.188 1 98.44 170 GLU A O 1
ATOM 1282 N N . LEU A 1 171 ? 9.227 -5.285 -12.766 1 98.69 171 LEU A N 1
ATOM 1283 C CA . LEU A 1 171 ? 10.328 -5.305 -13.719 1 98.69 171 LEU A CA 1
ATOM 1284 C C . LEU A 1 171 ? 10.188 -6.473 -14.688 1 98.69 171 LEU A C 1
ATOM 1286 O O . LEU A 1 171 ? 10.453 -6.324 -15.883 1 98.69 171 LEU A O 1
ATOM 1290 N N . GLY A 1 172 ? 9.805 -7.656 -14.07 1 97.81 172 GLY A N 1
ATOM 1291 C CA . GLY A 1 172 ? 9.664 -8.859 -14.875 1 97.81 172 GLY A CA 1
ATOM 1292 C C . GLY A 1 172 ? 9.875 -10.133 -14.078 1 97.81 172 GLY A C 1
ATOM 1293 O O . GLY A 1 172 ? 9.883 -10.109 -12.844 1 97.81 172 GLY A O 1
ATOM 1294 N N . PHE A 1 173 ? 9.875 -11.227 -14.781 1 98.12 173 PHE A N 1
ATOM 1295 C CA . PHE A 1 173 ? 10.055 -12.562 -14.234 1 98.12 173 PHE A CA 1
ATOM 1296 C C . PHE A 1 173 ? 11.516 -12.992 -14.336 1 98.12 173 PHE A C 1
ATOM 1298 O O . PHE A 1 173 ? 12.109 -12.938 -15.414 1 98.12 173 PHE A O 1
ATOM 1305 N N . TYR A 1 174 ? 12.117 -13.445 -13.141 1 98.69 174 TYR A N 1
ATOM 1306 C CA . TYR A 1 174 ? 13.539 -13.789 -13.086 1 98.69 174 TYR A CA 1
ATOM 1307 C C . TYR A 1 174 ? 13.781 -14.984 -12.18 1 98.69 174 TYR A C 1
ATOM 1309 O O . TYR A 1 174 ? 12.977 -15.266 -11.281 1 98.69 174 TYR A O 1
ATOM 1317 N N . SER A 1 175 ? 14.922 -15.641 -12.438 1 98.31 175 SER A N 1
ATOM 1318 C CA . SER A 1 175 ? 15.422 -16.625 -11.492 1 98.31 175 SER A CA 1
ATOM 1319 C C . SER A 1 175 ? 15.898 -15.969 -10.203 1 98.31 175 SER A C 1
ATOM 1321 O O . SER A 1 175 ? 16.016 -14.75 -10.133 1 98.31 175 SER A O 1
ATOM 1323 N N . LEU A 1 176 ? 16.141 -16.797 -9.18 1 98.25 176 LEU A N 1
ATOM 1324 C CA . LEU A 1 176 ? 16.609 -16.234 -7.914 1 98.25 176 LEU A CA 1
ATOM 1325 C C . LEU A 1 176 ? 17.938 -15.523 -8.102 1 98.25 176 LEU A C 1
ATOM 1327 O O . LEU A 1 176 ? 18.094 -14.375 -7.68 1 98.25 176 LEU A O 1
ATOM 1331 N N . PRO A 1 177 ? 18.938 -16.156 -8.789 1 98.56 177 PRO A N 1
ATOM 1332 C CA . PRO A 1 177 ? 20.219 -15.438 -8.977 1 98.56 177 PRO A CA 1
ATOM 1333 C C . PRO A 1 177 ? 20.047 -14.125 -9.727 1 98.56 177 PRO A C 1
ATOM 1335 O O . PRO A 1 177 ? 20.656 -13.117 -9.367 1 98.56 177 PRO A O 1
ATOM 1338 N N . GLU A 1 178 ? 19.219 -14.117 -10.719 1 98.81 178 GLU A N 1
ATOM 1339 C CA . GLU A 1 178 ? 18.969 -12.891 -11.469 1 98.81 178 GLU A CA 1
ATOM 1340 C C . GLU A 1 178 ? 18.281 -11.844 -10.586 1 98.81 178 GLU A C 1
ATOM 1342 O O . GLU A 1 178 ? 18.594 -10.656 -10.672 1 98.81 178 GLU A O 1
ATOM 1347 N N . SER A 1 179 ? 17.328 -12.273 -9.766 1 98.81 179 SER A N 1
ATOM 1348 C CA . SER A 1 179 ? 16.625 -11.367 -8.867 1 98.81 179 SER A CA 1
ATOM 1349 C C . SER A 1 179 ? 17.578 -10.727 -7.875 1 98.81 179 SER A C 1
ATOM 1351 O O . SER A 1 179 ? 17.469 -9.531 -7.578 1 98.81 179 SER A O 1
ATOM 1353 N N . LEU A 1 180 ? 18.516 -11.523 -7.383 1 98.88 180 LEU A N 1
ATOM 1354 C CA . LEU A 1 180 ? 19.5 -11.008 -6.441 1 98.88 180 LEU A CA 1
ATOM 1355 C C . LEU A 1 180 ? 20.438 -10.023 -7.129 1 98.88 180 LEU A C 1
ATOM 1357 O O . LEU A 1 180 ? 20.859 -9.031 -6.52 1 98.88 180 LEU A O 1
ATOM 1361 N N . ASP A 1 181 ? 20.734 -10.312 -8.359 1 98.81 181 ASP A N 1
ATOM 1362 C CA . ASP A 1 181 ? 21.547 -9.367 -9.133 1 98.81 181 ASP A CA 1
ATOM 1363 C C . ASP A 1 181 ? 20.797 -8.055 -9.344 1 98.81 181 ASP A C 1
ATOM 1365 O O . ASP A 1 181 ? 21.406 -6.98 -9.281 1 98.81 181 ASP A O 1
ATOM 1369 N N . VAL A 1 182 ? 19.531 -8.133 -9.625 1 98.94 182 VAL A N 1
ATOM 1370 C CA . VAL A 1 182 ? 18.719 -6.926 -9.766 1 98.94 182 VAL A CA 1
ATOM 1371 C C . VAL A 1 182 ? 18.766 -6.125 -8.469 1 98.94 182 VAL A C 1
ATOM 1373 O O . VAL A 1 182 ? 18.938 -4.902 -8.492 1 98.94 182 VAL A O 1
ATOM 1376 N N . LEU A 1 183 ? 18.609 -6.805 -7.316 1 98.94 183 LEU A N 1
ATOM 1377 C CA . LEU A 1 183 ? 18.656 -6.121 -6.027 1 98.94 183 LEU A CA 1
ATOM 1378 C C . LEU A 1 183 ? 19.969 -5.383 -5.859 1 98.94 183 LEU A C 1
ATOM 1380 O O . LEU A 1 183 ? 20 -4.223 -5.438 1 98.94 183 LEU A O 1
ATOM 1384 N N . ARG A 1 184 ? 21.062 -6.059 -6.191 1 98.88 184 ARG A N 1
ATOM 1385 C CA . ARG A 1 184 ? 22.375 -5.43 -6.102 1 98.88 184 ARG A CA 1
ATOM 1386 C C . ARG A 1 184 ? 22.438 -4.16 -6.941 1 98.88 184 ARG A C 1
ATOM 1388 O O . ARG A 1 184 ? 22.891 -3.117 -6.469 1 98.88 184 ARG A O 1
ATOM 1395 N N . LYS A 1 185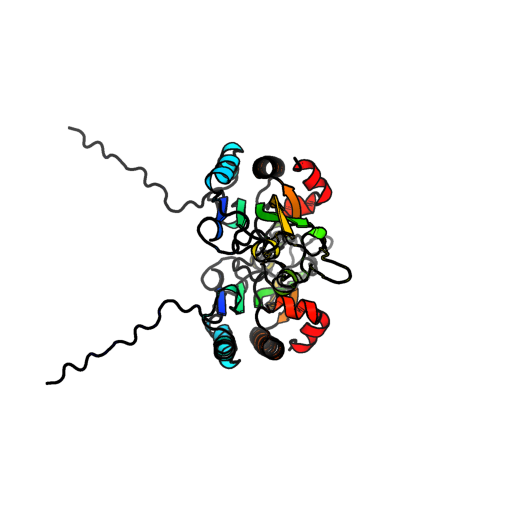 ? 21.984 -4.258 -8.117 1 98.88 185 LYS A N 1
ATOM 1396 C CA . LYS A 1 185 ? 22.016 -3.115 -9.031 1 98.88 185 LYS A CA 1
ATOM 1397 C C . LYS A 1 185 ? 21.094 -1.998 -8.539 1 98.88 185 LYS A C 1
ATOM 1399 O O . LYS A 1 185 ? 21.438 -0.818 -8.633 1 98.88 185 LYS A O 1
ATOM 1404 N N . VAL A 1 186 ? 19.922 -2.342 -8.031 1 98.94 186 VAL A N 1
ATOM 1405 C CA . VAL A 1 186 ? 18.984 -1.368 -7.488 1 98.94 186 VAL A CA 1
ATOM 1406 C C . VAL A 1 186 ? 19.641 -0.596 -6.348 1 98.94 186 VAL A C 1
ATOM 1408 O O . VAL A 1 186 ? 19.578 0.636 -6.309 1 98.94 186 VAL A O 1
ATOM 1411 N N . LEU A 1 187 ? 20.281 -1.339 -5.453 1 98.81 187 LEU A N 1
ATOM 1412 C CA . LEU A 1 187 ? 20.938 -0.706 -4.316 1 98.81 187 LEU A CA 1
ATOM 1413 C C . LEU A 1 187 ? 22.047 0.222 -4.777 1 98.81 187 LEU A C 1
ATOM 1415 O O . LEU A 1 187 ? 22.203 1.323 -4.246 1 98.81 187 LEU A O 1
ATOM 1419 N N . ASN A 1 188 ? 22.812 -0.183 -5.785 1 98.62 188 ASN A N 1
ATOM 1420 C CA . ASN A 1 188 ? 23.875 0.651 -6.328 1 98.62 188 ASN A CA 1
ATOM 1421 C C . ASN A 1 188 ? 23.328 1.948 -6.918 1 98.62 188 ASN A C 1
ATOM 1423 O O . ASN A 1 188 ? 23.828 3.033 -6.602 1 98.62 188 ASN A O 1
ATOM 1427 N N . VAL A 1 189 ? 22.328 1.81 -7.758 1 98.69 189 VAL A N 1
ATOM 1428 C CA . VAL A 1 189 ? 21.719 2.982 -8.383 1 98.69 189 VAL A CA 1
ATOM 1429 C C . VAL A 1 189 ? 21.125 3.891 -7.305 1 98.69 189 VAL A C 1
ATOM 1431 O O . VAL A 1 189 ? 21.281 5.113 -7.367 1 98.69 189 VAL A O 1
ATOM 1434 N N . PHE A 1 190 ? 20.469 3.326 -6.309 1 98.75 190 PHE A N 1
ATOM 1435 C CA . PHE A 1 190 ? 19.828 4.07 -5.23 1 98.75 190 PHE A CA 1
ATOM 1436 C C . PHE A 1 190 ? 20.875 4.852 -4.43 1 98.75 190 PHE A C 1
ATOM 1438 O O . PHE A 1 190 ? 20.672 6.031 -4.125 1 98.75 190 PHE A O 1
ATOM 1445 N N . MET A 1 191 ? 21.984 4.258 -4.117 1 98.12 191 MET A N 1
ATOM 1446 C CA . MET A 1 191 ? 23.047 4.922 -3.363 1 98.12 191 MET A CA 1
ATOM 1447 C C . MET A 1 191 ? 23.703 6.02 -4.195 1 98.12 191 MET A C 1
ATOM 1449 O O . MET A 1 191 ? 24 7.102 -3.684 1 98.12 191 MET A O 1
ATOM 1453 N N . ASP A 1 192 ? 23.812 5.812 -5.5 1 97.88 192 ASP A N 1
ATOM 1454 C CA . ASP A 1 192 ? 24.453 6.77 -6.398 1 97.88 192 ASP A CA 1
ATOM 1455 C C . ASP A 1 192 ? 23.625 8.047 -6.516 1 97.88 192 ASP A C 1
ATOM 1457 O O . ASP A 1 192 ? 24.172 9.125 -6.75 1 97.88 192 ASP A O 1
ATOM 1461 N N . HIS A 1 193 ? 22.328 7.871 -6.371 1 97.38 193 HIS A N 1
ATOM 1462 C CA . HIS A 1 193 ? 21.453 9.016 -6.582 1 97.38 193 HIS A CA 1
ATOM 1463 C C . HIS A 1 193 ? 20.828 9.469 -5.273 1 97.38 193 HIS A C 1
ATOM 1465 O O . HIS A 1 193 ? 19.891 10.281 -5.273 1 97.38 193 HIS A O 1
ATOM 1471 N N . HIS A 1 194 ? 21.266 8.977 -4.16 1 95.5 194 HIS A N 1
ATOM 1472 C CA . HIS A 1 194 ? 20.594 9.141 -2.879 1 95.5 194 HIS A CA 1
ATOM 1473 C C . HIS A 1 194 ? 20.734 10.57 -2.361 1 95.5 194 HIS A C 1
ATOM 1475 O O . HIS A 1 194 ? 21.766 11.211 -2.57 1 95.5 194 HIS A O 1
ATOM 1481 N N . ARG A 1 195 ? 19.75 11.008 -1.773 1 91.94 195 ARG A N 1
ATOM 1482 C CA . ARG A 1 195 ? 19.703 12.227 -0.967 1 91.94 195 ARG A CA 1
ATOM 1483 C C . ARG A 1 195 ? 18.781 12.062 0.237 1 91.94 195 ARG A C 1
ATOM 1485 O O . ARG A 1 195 ? 17.953 11.156 0.264 1 91.94 195 ARG A O 1
ATOM 1492 N N . SER A 1 196 ? 18.938 12.914 1.138 1 88.88 196 SER A N 1
ATOM 1493 C CA . SER A 1 196 ? 18.125 12.828 2.346 1 88.88 196 SER A CA 1
ATOM 1494 C C . SER A 1 196 ? 16.641 12.867 2.01 1 88.88 196 SER A C 1
ATOM 1496 O O . SER A 1 196 ? 16.203 13.711 1.229 1 88.88 196 SER A O 1
ATOM 1498 N N . GLY A 1 197 ? 15.969 11.891 2.516 1 88.81 197 GLY A N 1
ATOM 1499 C CA . GLY A 1 197 ? 14.523 11.875 2.365 1 88.81 197 GLY A CA 1
ATOM 1500 C C . GLY A 1 197 ? 14.062 11.188 1.096 1 88.81 197 GLY A C 1
ATOM 1501 O O . GLY A 1 197 ? 12.859 11.016 0.875 1 88.81 197 GLY A O 1
ATOM 1502 N N . LEU A 1 198 ? 15.008 10.773 0.28 1 94.62 198 LEU A N 1
ATOM 1503 C CA . LEU A 1 198 ? 14.648 10.148 -0.988 1 94.62 198 LEU A CA 1
ATOM 1504 C C . LEU A 1 198 ? 14.312 8.672 -0.788 1 94.62 198 LEU A C 1
ATOM 1506 O O . LEU A 1 198 ? 15.078 7.93 -0.176 1 94.62 198 LEU A O 1
ATOM 1510 N N . ARG A 1 199 ? 13.156 8.273 -1.201 1 96.94 199 ARG A N 1
ATOM 1511 C CA . ARG A 1 199 ? 12.781 6.863 -1.29 1 96.94 199 ARG A CA 1
ATOM 1512 C C . ARG A 1 199 ? 12.992 6.332 -2.703 1 96.94 199 ARG A C 1
ATOM 1514 O O . ARG A 1 199 ? 12.992 7.098 -3.668 1 96.94 199 ARG A O 1
ATOM 1521 N N . LEU A 1 200 ? 13.172 5.027 -2.791 1 98.62 200 LEU A N 1
ATOM 1522 C CA . LEU A 1 200 ? 13.453 4.441 -4.098 1 98.62 200 LEU A CA 1
ATOM 1523 C C . LEU A 1 200 ? 12.367 4.797 -5.098 1 98.62 200 LEU A C 1
ATOM 1525 O O . LEU A 1 200 ? 12.656 5.098 -6.258 1 98.62 200 LEU A O 1
ATOM 1529 N N . GLY A 1 201 ? 11.109 4.727 -4.648 1 98.62 201 GLY A N 1
ATOM 1530 C CA . GLY A 1 201 ? 10.008 5.07 -5.531 1 98.62 201 GLY A CA 1
ATOM 1531 C C . GLY A 1 201 ? 10.117 6.473 -6.102 1 98.62 201 GLY A C 1
ATOM 1532 O O . GLY A 1 201 ? 9.758 6.707 -7.258 1 98.62 201 GLY A O 1
ATOM 1533 N N . ASP A 1 202 ? 10.586 7.422 -5.32 1 98 202 ASP A N 1
ATOM 1534 C CA . ASP A 1 202 ? 10.805 8.781 -5.797 1 98 202 ASP A CA 1
ATOM 1535 C C . ASP A 1 202 ? 11.836 8.812 -6.926 1 98 202 ASP A C 1
ATOM 1537 O O . ASP A 1 202 ? 11.664 9.531 -7.91 1 98 202 ASP A O 1
ATOM 1541 N N . LEU A 1 203 ? 12.883 8.047 -6.707 1 98.44 203 LEU A N 1
ATOM 1542 C CA . LEU A 1 203 ? 13.938 7.98 -7.715 1 98.44 203 LEU A CA 1
ATOM 1543 C C . LEU A 1 203 ? 13.414 7.391 -9.016 1 98.44 203 LEU A C 1
ATOM 1545 O O . LEU A 1 203 ? 13.703 7.902 -10.102 1 98.44 203 LEU A O 1
ATOM 1549 N N . VAL A 1 204 ? 12.609 6.332 -8.922 1 98.69 204 VAL A N 1
ATOM 1550 C CA . VAL A 1 204 ? 12.023 5.711 -10.102 1 98.69 204 VAL A CA 1
ATOM 1551 C C . VAL A 1 204 ? 11.164 6.734 -10.844 1 98.69 204 VAL A C 1
ATOM 1553 O O . VAL A 1 204 ? 11.227 6.832 -12.078 1 98.69 204 VAL A O 1
ATOM 1556 N N . GLU A 1 205 ? 10.367 7.445 -10.078 1 97.56 205 GLU A N 1
ATOM 1557 C CA . GLU A 1 205 ? 9.508 8.453 -10.688 1 97.56 205 GLU A CA 1
ATOM 1558 C C . GLU A 1 205 ? 10.328 9.539 -11.375 1 97.56 205 GLU A C 1
ATOM 1560 O O . GLU A 1 205 ? 9.984 9.977 -12.477 1 97.56 205 GLU A O 1
ATOM 1565 N N . LYS A 1 206 ? 11.359 9.969 -10.781 1 97 206 LYS A N 1
ATOM 1566 C CA . LYS A 1 206 ? 12.203 11.031 -11.32 1 97 206 LYS A CA 1
ATOM 1567 C C . LYS A 1 206 ? 12.883 10.586 -12.609 1 97 206 LYS A C 1
ATOM 1569 O O . LYS A 1 206 ? 12.891 11.32 -13.602 1 97 206 LYS A O 1
ATOM 1574 N N . LEU A 1 207 ? 13.43 9.406 -12.594 1 97.44 207 LEU A N 1
ATOM 1575 C CA . LEU A 1 207 ? 14.156 8.906 -13.75 1 97.44 207 LEU A CA 1
ATOM 1576 C C . LEU A 1 207 ? 13.195 8.438 -14.836 1 97.44 207 LEU A C 1
ATOM 1578 O O . LEU A 1 207 ? 13.516 8.508 -16.031 1 97.44 207 LEU A O 1
ATOM 1582 N N . GLY A 1 208 ? 12.07 8.016 -14.406 1 98 208 GLY A N 1
ATOM 1583 C CA . GLY A 1 208 ? 11.172 7.281 -15.281 1 98 208 GLY A CA 1
ATOM 1584 C C . GLY A 1 208 ? 11.367 5.777 -15.211 1 98 208 GLY A C 1
ATOM 1585 O O . GLY A 1 208 ? 12.5 5.297 -15.164 1 98 208 GLY A O 1
ATOM 1586 N N . ARG A 1 209 ? 10.297 5.074 -15.242 1 97.75 209 ARG A N 1
ATOM 1587 C CA . ARG A 1 209 ? 10.305 3.625 -15.086 1 97.75 209 ARG A CA 1
ATOM 1588 C C . ARG A 1 209 ? 11.211 2.969 -16.125 1 97.75 209 ARG A C 1
ATOM 1590 O O . ARG A 1 209 ? 12.039 2.121 -15.781 1 97.75 209 ARG A O 1
ATOM 1597 N N . GLU A 1 210 ? 11.078 3.332 -17.375 1 97.75 210 GLU A N 1
ATOM 1598 C CA . GLU A 1 210 ? 11.836 2.711 -18.453 1 97.75 210 GLU A CA 1
ATOM 1599 C C . GLU A 1 210 ? 13.336 2.93 -18.266 1 97.75 210 GLU A C 1
ATOM 1601 O O . GLU A 1 210 ? 14.125 1.989 -18.391 1 97.75 210 GLU A O 1
ATOM 1606 N N . GLU A 1 211 ? 13.695 4.176 -17.953 1 98.31 211 GLU A N 1
ATOM 1607 C CA . GLU A 1 211 ? 15.102 4.496 -17.734 1 98.31 211 GLU A CA 1
ATOM 1608 C C . GLU A 1 211 ? 15.664 3.768 -16.516 1 98.31 211 GLU A C 1
ATOM 1610 O O . GLU A 1 211 ? 16.781 3.256 -16.562 1 98.31 211 GLU A O 1
ATOM 1615 N N . PHE A 1 212 ? 14.914 3.682 -15.508 1 98.69 212 PHE A N 1
ATOM 1616 C CA . PHE A 1 212 ? 15.359 2.979 -14.305 1 98.69 212 PHE A CA 1
ATOM 1617 C C . PHE A 1 212 ? 15.539 1.492 -14.586 1 98.69 212 PHE A C 1
ATOM 1619 O O . PHE A 1 212 ? 16.547 0.898 -14.18 1 98.69 212 PHE A O 1
ATOM 1626 N N . ASP A 1 213 ? 14.578 0.92 -15.289 1 98.75 213 ASP A N 1
ATOM 1627 C CA . ASP A 1 213 ? 14.617 -0.507 -15.586 1 98.75 213 ASP A CA 1
ATOM 1628 C C . ASP A 1 213 ? 15.867 -0.868 -16.375 1 98.75 213 ASP A C 1
ATOM 1630 O O . ASP A 1 213 ? 16.469 -1.922 -16.156 1 98.75 213 ASP A O 1
ATOM 1634 N N . LYS A 1 214 ? 16.266 -0.033 -17.25 1 98.44 214 LYS A N 1
ATOM 1635 C CA . LYS A 1 214 ? 17.453 -0.279 -18.062 1 98.44 214 LYS A CA 1
ATOM 1636 C C . LYS A 1 214 ? 18.688 -0.413 -17.172 1 98.44 214 LYS A C 1
ATOM 1638 O O . LYS A 1 214 ? 19.609 -1.164 -17.5 1 98.44 214 LYS A O 1
ATOM 1643 N N . LEU A 1 215 ? 18.688 0.276 -16.094 1 98.38 215 LEU A N 1
ATOM 1644 C CA . LEU A 1 215 ? 19.859 0.312 -15.219 1 98.38 215 LEU A CA 1
ATOM 1645 C C . LEU A 1 215 ? 19.938 -0.959 -14.383 1 98.38 215 LEU A C 1
ATOM 1647 O O . LEU A 1 215 ? 21.016 -1.312 -13.891 1 98.38 215 LEU A O 1
ATOM 1651 N N . VAL A 1 216 ? 18.797 -1.686 -14.234 1 98.62 216 VAL A N 1
ATOM 1652 C CA . VAL A 1 216 ? 18.828 -2.697 -13.188 1 98.62 216 VAL A CA 1
ATOM 1653 C C . VAL A 1 216 ? 18.484 -4.066 -13.773 1 98.62 216 VAL A C 1
ATOM 1655 O O . VAL A 1 216 ? 18.578 -5.086 -13.086 1 98.62 216 VAL A O 1
ATOM 1658 N N . ARG A 1 217 ? 18.062 -4.086 -15.016 1 97.31 217 ARG A N 1
ATOM 1659 C CA . ARG A 1 217 ? 17.781 -5.375 -15.641 1 97.31 217 ARG A CA 1
ATOM 1660 C C . ARG A 1 217 ? 19.031 -6.238 -15.727 1 97.31 217 ARG A C 1
ATOM 1662 O O . ARG A 1 217 ? 20.125 -5.734 -16 1 97.31 217 ARG A O 1
ATOM 1669 N N . PRO A 1 218 ? 18.875 -7.453 -15.477 1 92.06 218 PRO A N 1
ATOM 1670 C CA . PRO A 1 218 ? 20.047 -8.336 -15.586 1 92.06 218 PRO A CA 1
ATOM 1671 C C . PRO A 1 218 ? 20.547 -8.477 -17.016 1 92.06 218 PRO A C 1
ATOM 1673 O O . PRO A 1 218 ? 19.766 -8.305 -17.969 1 92.06 218 PRO A O 1
ATOM 1676 N N . MET B 1 1 ? -22.781 -30.391 48.969 1 26.92 1 MET B N 1
ATOM 1677 C CA . MET B 1 1 ? -22.859 -29.141 48.219 1 26.92 1 MET B CA 1
ATOM 1678 C C . MET B 1 1 ? -22.203 -29.25 46.875 1 26.92 1 MET B C 1
ATOM 1680 O O . MET B 1 1 ? -21.047 -29.656 46.75 1 26.92 1 MET B O 1
ATOM 1684 N N . PRO B 1 2 ? -23.016 -29.234 45.688 1 31.83 2 PRO B N 1
ATOM 1685 C CA . PRO B 1 2 ? -22.562 -29.547 44.344 1 31.83 2 PRO B CA 1
ATOM 1686 C C . PRO B 1 2 ? -21.562 -28.531 43.781 1 31.83 2 PRO B C 1
ATOM 1688 O O . PRO B 1 2 ? -21.609 -27.344 44.156 1 31.83 2 PRO B O 1
ATOM 1691 N N . PHE B 1 3 ? -20.234 -28.875 43.594 1 30.12 3 PHE B N 1
ATOM 1692 C CA . PHE B 1 3 ? -19.141 -28.125 43 1 30.12 3 PHE B CA 1
ATOM 1693 C C . PHE B 1 3 ? -19.547 -27.578 41.656 1 30.12 3 PHE B C 1
ATOM 1695 O O . PHE B 1 3 ? -19.703 -28.328 40.688 1 30.12 3 PHE B O 1
ATOM 1702 N N . HIS B 1 4 ? -20.484 -26.562 41.625 1 35.19 4 HIS B N 1
ATOM 1703 C CA . HIS B 1 4 ? -20.766 -25.906 40.344 1 35.19 4 HIS B CA 1
ATOM 1704 C C . HIS B 1 4 ? -19.484 -25.438 39.656 1 35.19 4 HIS B C 1
ATOM 1706 O O . HIS B 1 4 ? -18.781 -24.594 40.219 1 35.19 4 HIS B O 1
ATOM 1712 N N . GLY B 1 5 ? -18.797 -26.312 38.969 1 33.59 5 GLY B N 1
ATOM 1713 C CA . GLY B 1 5 ? -17.688 -25.984 38.094 1 33.59 5 GLY B CA 1
ATOM 1714 C C . GLY B 1 5 ? -17.953 -24.797 37.188 1 33.59 5 GLY B C 1
ATOM 1715 O O . GLY B 1 5 ? -18.875 -24.844 36.344 1 33.59 5 GLY B O 1
ATOM 1716 N N . ILE B 1 6 ? -17.812 -23.594 37.688 1 35.69 6 ILE B N 1
ATOM 1717 C CA . ILE B 1 6 ? -17.844 -22.375 36.875 1 35.69 6 ILE B CA 1
ATOM 1718 C C . ILE B 1 6 ? -16.953 -22.562 35.625 1 35.69 6 ILE B C 1
ATOM 1720 O O . ILE B 1 6 ? -15.727 -22.688 35.781 1 35.69 6 ILE B O 1
ATOM 1724 N N . GLY B 1 7 ? -17.344 -23.422 34.688 1 32.88 7 GLY B N 1
ATOM 1725 C CA . GLY B 1 7 ? -16.609 -23.422 33.438 1 32.88 7 GLY B CA 1
ATOM 1726 C C . GLY B 1 7 ? -16.438 -22.031 32.844 1 32.88 7 GLY B C 1
ATOM 1727 O O . GLY B 1 7 ? -17.422 -21.328 32.625 1 32.88 7 GLY B O 1
ATOM 1728 N N . SER B 1 8 ? -15.453 -21.297 33.312 1 35.75 8 SER B N 1
ATOM 1729 C CA . SER B 1 8 ? -15.109 -20.062 32.594 1 35.75 8 SER B CA 1
ATOM 1730 C C . SER B 1 8 ? -15.156 -20.266 31.078 1 35.75 8 SER B C 1
ATOM 1732 O O . SER B 1 8 ? -14.617 -21.25 30.562 1 35.75 8 SER B O 1
ATOM 1734 N N . PRO B 1 9 ? -16.203 -19.781 30.375 1 36.84 9 PRO B N 1
ATOM 1735 C CA . PRO B 1 9 ? -16.062 -19.953 28.922 1 36.84 9 PRO B CA 1
ATOM 1736 C C . PRO B 1 9 ? -14.672 -19.562 28.422 1 36.84 9 PRO B C 1
ATOM 1738 O O . PRO B 1 9 ? -14.078 -18.609 28.906 1 36.84 9 PRO B O 1
ATOM 1741 N N . MET B 1 10 ? -13.727 -20.406 28.219 1 32.69 10 MET B N 1
ATOM 1742 C CA . MET B 1 10 ? -12.5 -20.109 27.469 1 32.69 10 MET B CA 1
ATOM 1743 C C . MET B 1 10 ? -12.766 -19.094 26.375 1 32.69 10 MET B C 1
ATOM 1745 O O . MET B 1 10 ? -13.445 -19.406 25.391 1 32.69 10 MET B O 1
ATOM 1749 N N . LYS B 1 11 ? -12.898 -17.812 26.688 1 40.72 11 LYS B N 1
ATOM 1750 C CA . LYS B 1 11 ? -12.719 -16.781 25.656 1 40.72 11 LYS B CA 1
ATOM 1751 C C . LYS B 1 11 ? -11.906 -17.328 24.484 1 40.72 11 LYS B C 1
ATOM 1753 O O . LYS B 1 11 ? -10.773 -17.781 24.672 1 40.72 11 LYS B O 1
ATOM 1758 N N . ASP B 1 12 ? -12.383 -17.969 23.531 1 41.53 12 ASP B N 1
ATOM 1759 C CA . ASP B 1 12 ? -11.742 -18.422 22.312 1 41.53 12 ASP B CA 1
ATOM 1760 C C . ASP B 1 12 ? -10.695 -17.422 21.828 1 41.53 12 ASP B C 1
ATOM 1762 O O . ASP B 1 12 ? -11.023 -16.453 21.141 1 41.53 12 ASP B O 1
ATOM 1766 N N . LEU B 1 13 ? -9.672 -17 22.391 1 47.12 13 LEU B N 1
ATOM 1767 C CA . LEU B 1 13 ? -8.469 -16.172 22.312 1 47.12 13 LEU B CA 1
ATOM 1768 C C . LEU B 1 13 ? -7.969 -16.062 20.875 1 47.12 13 LEU B C 1
ATOM 1770 O O . LEU B 1 13 ? -7.195 -15.164 20.547 1 47.12 13 LEU B O 1
ATOM 1774 N N . HIS B 1 14 ? -8.336 -17 19.781 1 58.16 14 HIS B N 1
ATOM 1775 C CA . HIS B 1 14 ? -7.672 -17.156 18.5 1 58.16 14 HIS B CA 1
ATOM 1776 C C . HIS B 1 14 ? -8.508 -16.578 17.375 1 58.16 14 HIS B C 1
ATOM 1778 O O . HIS B 1 14 ? -8.164 -16.719 16.188 1 58.16 14 HIS B O 1
ATOM 1784 N N . LYS B 1 15 ? -9.656 -15.797 17.734 1 80.38 15 LYS B N 1
ATOM 1785 C CA . LYS B 1 15 ? -10.531 -15.32 16.656 1 80.38 15 LYS B CA 1
ATOM 1786 C C . LYS B 1 15 ? -10.172 -13.891 16.25 1 80.38 15 LYS B C 1
ATOM 1788 O O . LYS B 1 15 ? -10.125 -12.992 17.094 1 80.38 15 LYS B O 1
ATOM 1793 N N . LEU B 1 16 ? -9.812 -13.68 15.023 1 90.88 16 LEU B N 1
ATOM 1794 C CA . LEU B 1 16 ? -9.516 -12.359 14.477 1 90.88 16 LEU B CA 1
ATOM 1795 C C . LEU B 1 16 ? -10.766 -11.484 14.469 1 90.88 16 LEU B C 1
ATOM 1797 O O . LEU B 1 16 ? -11.859 -11.969 14.18 1 90.88 16 LEU B O 1
ATOM 1801 N N . PRO B 1 17 ? -10.648 -10.266 14.953 1 94.19 17 PRO B N 1
ATOM 1802 C CA . PRO B 1 17 ? -11.781 -9.344 14.82 1 94.19 17 PRO B CA 1
ATOM 1803 C C . PRO B 1 17 ? -12.203 -9.133 13.375 1 94.19 17 PRO B C 1
ATOM 1805 O O . PRO B 1 17 ? -11.492 -9.531 12.453 1 94.19 17 PRO B O 1
ATOM 1808 N N . ALA B 1 18 ? -13.375 -8.5 13.258 1 96.19 18 ALA B N 1
ATOM 1809 C CA . ALA B 1 18 ? -13.945 -8.289 11.922 1 96.19 18 ALA B CA 1
ATOM 1810 C C . ALA B 1 18 ? -13.305 -7.09 11.234 1 96.19 18 ALA B C 1
ATOM 1812 O O . ALA B 1 18 ? -13.633 -6.777 10.086 1 96.19 18 ALA B O 1
ATOM 1813 N N . HIS B 1 19 ? -12.422 -6.406 11.977 1 97.69 19 HIS B N 1
ATOM 1814 C CA . HIS B 1 19 ? -11.805 -5.203 11.43 1 97.69 19 HIS B CA 1
ATOM 1815 C C . HIS B 1 19 ? -10.398 -5 11.984 1 97.69 19 HIS B C 1
ATOM 1817 O O . HIS B 1 19 ? -10 -5.672 12.938 1 97.69 19 HIS B O 1
ATOM 1823 N N . THR B 1 20 ? -9.695 -4.223 11.297 1 97.94 20 THR B N 1
ATOM 1824 C CA . THR B 1 20 ? -8.453 -3.67 11.828 1 97.94 20 THR B CA 1
ATOM 1825 C C . THR B 1 20 ? -8.484 -2.145 11.805 1 97.94 20 THR B C 1
ATOM 1827 O O . THR B 1 20 ? -9.164 -1.546 10.961 1 97.94 20 THR B O 1
ATOM 1830 N N . LEU B 1 21 ? -7.891 -1.572 12.773 1 98.31 21 LEU B N 1
ATOM 1831 C CA . LEU B 1 21 ? -7.742 -0.123 12.836 1 98.31 21 LEU B CA 1
ATOM 1832 C C . LEU B 1 21 ? -6.312 0.261 13.219 1 98.31 21 LEU B C 1
ATOM 1834 O O . LEU B 1 21 ? -5.824 -0.125 14.281 1 98.31 21 LEU B O 1
ATOM 1838 N N . LYS B 1 22 ? -5.68 0.995 12.336 1 97.88 22 LYS B N 1
ATOM 1839 C CA . LYS B 1 22 ? -4.355 1.535 12.617 1 97.88 22 LYS B CA 1
ATOM 1840 C C . LYS B 1 22 ? -4.418 3.037 12.883 1 97.88 22 LYS B C 1
ATOM 1842 O O . LYS B 1 22 ? -4.949 3.793 12.062 1 97.88 22 LYS B O 1
ATOM 1847 N N . VAL B 1 23 ? -3.922 3.424 13.984 1 97.31 23 VAL B N 1
ATOM 1848 C CA . VAL B 1 23 ? -3.824 4.836 14.336 1 97.31 23 VAL B CA 1
ATOM 1849 C C . VAL B 1 23 ? -2.357 5.223 14.508 1 97.31 23 VAL B C 1
ATOM 1851 O O . VAL B 1 23 ? -1.608 4.551 15.219 1 97.31 23 VAL B O 1
ATOM 1854 N N . CYS B 1 24 ? -1.94 6.27 13.875 1 96.75 24 CYS B N 1
ATOM 1855 C CA . CYS B 1 24 ? -0.528 6.629 13.93 1 96.75 24 CYS B CA 1
ATOM 1856 C C . CYS B 1 24 ? -0.181 7.281 15.266 1 96.75 24 CYS B C 1
ATOM 1858 O O . CYS B 1 24 ? -1.062 7.516 16.094 1 96.75 24 CYS B O 1
ATOM 1860 N N . ARG B 1 25 ? 1.029 7.473 15.406 1 91 25 ARG B N 1
ATOM 1861 C CA . ARG B 1 25 ? 1.527 7.988 16.672 1 91 25 ARG B CA 1
ATOM 1862 C C . ARG B 1 25 ? 1.093 9.438 16.891 1 91 25 ARG B C 1
ATOM 1864 O O . ARG B 1 25 ? 1.18 9.961 18 1 91 25 ARG B O 1
ATOM 1871 N N . GLY B 1 26 ? 0.66 10.055 15.883 1 89.69 26 GLY B N 1
ATOM 1872 C CA . GLY B 1 26 ? 0.211 11.43 15.977 1 89.69 26 GLY B CA 1
ATOM 1873 C C . GLY B 1 26 ? -1.017 11.602 16.859 1 89.69 26 GLY B C 1
ATOM 1874 O O . GLY B 1 26 ? -1.309 12.703 17.312 1 89.69 26 GLY B O 1
ATOM 1875 N N . ALA B 1 27 ? -1.732 10.562 16.984 1 88.94 27 ALA B N 1
ATOM 1876 C CA . ALA B 1 27 ? -2.898 10.602 17.859 1 88.94 27 ALA B CA 1
ATOM 1877 C C . ALA B 1 27 ? -2.486 10.852 19.312 1 88.94 27 ALA B C 1
ATOM 1879 O O . ALA B 1 27 ? -3.314 11.227 20.141 1 88.94 27 ALA B O 1
ATOM 1880 N N . ALA B 1 28 ? -1.264 10.555 19.594 1 87.31 28 ALA B N 1
ATOM 1881 C CA . ALA B 1 28 ? -0.746 10.773 20.938 1 87.31 28 ALA B CA 1
ATOM 1882 C C . ALA B 1 28 ? 0.234 11.945 20.969 1 87.31 28 ALA B C 1
ATOM 1884 O O . ALA B 1 28 ? -0.073 13.008 21.516 1 87.31 28 ALA B O 1
ATOM 1885 N N . GLN B 1 29 ? 1.316 11.727 20.297 1 90.38 29 GLN B N 1
ATOM 1886 C CA . GLN B 1 29 ? 2.35 12.758 20.328 1 90.38 29 GLN B CA 1
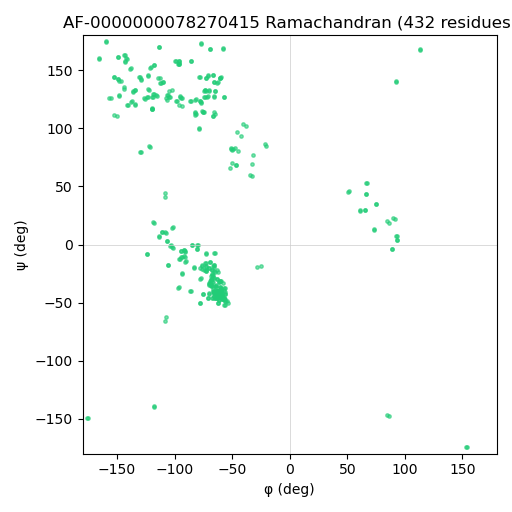ATOM 1887 C C . GLN B 1 29 ? 3.156 12.773 19.047 1 90.38 29 GLN B C 1
ATOM 1889 O O . GLN B 1 29 ? 3.871 11.812 18.734 1 90.38 29 GLN B O 1
ATOM 1894 N N . CYS B 1 30 ? 3.049 13.688 18.281 1 95.56 30 CYS B N 1
ATOM 1895 C CA . CYS B 1 30 ? 3.832 13.922 17.062 1 95.56 30 CYS B CA 1
ATOM 1896 C C . CYS B 1 30 ? 3.852 15.406 16.703 1 95.56 30 CYS B C 1
ATOM 1898 O O . CYS B 1 30 ? 2.801 16.047 16.625 1 95.56 30 CYS B O 1
ATOM 1900 N N . PRO B 1 31 ? 5.039 15.938 16.547 1 94.31 31 PRO B N 1
ATOM 1901 C CA . PRO B 1 31 ? 5.121 17.359 16.219 1 94.31 31 PRO B CA 1
ATOM 1902 C C . PRO B 1 31 ? 4.547 17.672 14.836 1 94.31 31 PRO B C 1
ATOM 1904 O O . PRO B 1 31 ? 4.34 18.844 14.5 1 94.31 31 PRO B O 1
ATOM 1907 N N . HIS B 1 32 ? 4.199 16.688 14.078 1 96.5 32 HIS B N 1
ATOM 1908 C CA . HIS B 1 32 ? 3.719 16.922 12.719 1 96.5 32 HIS B CA 1
ATOM 1909 C C . HIS B 1 32 ? 2.197 16.812 12.648 1 96.5 32 HIS B C 1
ATOM 1911 O O . HIS B 1 32 ? 1.601 17.078 11.602 1 96.5 32 HIS B O 1
ATOM 1917 N N . ALA B 1 33 ? 1.602 16.5 13.734 1 97.69 33 ALA B N 1
ATOM 1918 C CA . ALA B 1 33 ? 0.163 16.25 13.727 1 97.69 33 ALA B CA 1
ATOM 1919 C C . ALA B 1 33 ? -0.616 17.516 13.398 1 97.69 33 ALA B C 1
ATOM 1921 O O . ALA B 1 33 ? -0.402 18.562 14.023 1 97.69 33 ALA B O 1
ATOM 1922 N N . VAL B 1 34 ? -1.488 17.391 12.398 1 97.88 34 VAL B N 1
ATOM 1923 C CA . VAL B 1 34 ? -2.457 18.453 12.125 1 97.88 34 VAL B CA 1
ATOM 1924 C C . VAL B 1 34 ? -3.605 18.375 13.125 1 97.88 34 VAL B C 1
ATOM 1926 O O . VAL B 1 34 ? -3.986 19.391 13.727 1 97.88 34 VAL B O 1
ATOM 1929 N N . LEU B 1 35 ? -4.086 17.109 13.172 1 95.62 35 LEU B N 1
ATOM 1930 C CA . LEU B 1 35 ? -5.035 16.766 14.219 1 95.62 35 LEU B CA 1
ATOM 1931 C C . LEU B 1 35 ? -4.531 15.57 15.031 1 95.62 35 LEU B C 1
ATOM 1933 O O . LEU B 1 35 ? -4.07 14.578 14.461 1 95.62 35 LEU B O 1
ATOM 1937 N N . GLY B 1 36 ? -4.469 15.711 16.359 1 88.19 36 GLY B N 1
ATOM 1938 C CA . GLY B 1 36 ? -3.914 14.664 17.219 1 88.19 36 GLY B CA 1
ATOM 1939 C C . GLY B 1 36 ? -4.961 13.945 18.047 1 88.19 36 GLY B C 1
ATOM 1940 O O . GLY B 1 36 ? -4.719 13.609 19.203 1 88.19 36 GLY B O 1
ATOM 1941 N N . THR B 1 37 ? -6.082 13.656 17.484 1 89.31 37 THR B N 1
ATOM 1942 C CA . THR B 1 37 ? -7.137 12.984 18.234 1 89.31 37 THR B CA 1
ATOM 1943 C C . THR B 1 37 ? -7.184 11.5 17.875 1 89.31 37 THR B C 1
ATOM 1945 O O . THR B 1 37 ? -7.066 11.125 16.719 1 89.31 37 THR B O 1
ATOM 1948 N N . ASP B 1 38 ? -7.254 10.719 18.953 1 94.94 38 ASP B N 1
ATOM 1949 C CA . ASP B 1 38 ? -7.492 9.289 18.766 1 94.94 38 ASP B CA 1
ATOM 1950 C C . ASP B 1 38 ? -8.953 9.023 18.406 1 94.94 38 ASP B C 1
ATOM 1952 O O . ASP B 1 38 ? -9.844 9.203 19.25 1 94.94 38 ASP B O 1
ATOM 1956 N N . LEU B 1 39 ? -9.203 8.562 17.25 1 97.25 39 LEU B N 1
ATOM 1957 C CA . LEU B 1 39 ? -10.562 8.406 16.75 1 97.25 39 LEU B CA 1
ATOM 1958 C C . LEU B 1 39 ? -11.016 6.957 16.844 1 97.25 39 LEU B C 1
ATOM 1960 O O . LEU B 1 39 ? -11.984 6.562 16.188 1 97.25 39 LEU B O 1
ATOM 1964 N N . THR B 1 40 ? -10.297 6.172 17.594 1 97.5 40 THR B N 1
ATOM 1965 C CA . THR B 1 40 ? -10.586 4.746 17.688 1 97.5 40 THR B CA 1
ATOM 1966 C C . THR B 1 40 ? -12.039 4.512 18.078 1 97.5 40 THR B C 1
ATOM 1968 O O . THR B 1 40 ? -12.758 3.756 17.422 1 97.5 40 THR B O 1
ATOM 1971 N N . ALA B 1 41 ? -12.539 5.164 19.125 1 97.81 41 ALA B N 1
ATOM 1972 C CA . ALA B 1 41 ? -13.898 4.961 19.625 1 97.81 41 ALA B CA 1
ATOM 1973 C C . ALA B 1 41 ? -14.938 5.371 18.594 1 97.81 41 ALA B C 1
ATOM 1975 O O . ALA B 1 41 ? -15.93 4.672 18.375 1 97.81 41 ALA B O 1
ATOM 1976 N N . GLU B 1 42 ? -14.734 6.453 17.953 1 98.12 42 GLU B N 1
ATOM 1977 C CA . GLU B 1 42 ? -15.672 6.969 16.953 1 98.12 42 GLU B CA 1
ATOM 1978 C C . GLU B 1 42 ? -15.789 6.02 15.766 1 98.12 42 GLU B C 1
ATOM 1980 O O . GLU B 1 42 ? -16.906 5.684 15.344 1 98.12 42 GLU B O 1
ATOM 1985 N N . LEU B 1 43 ? -14.664 5.559 15.273 1 98.62 43 LEU B N 1
ATOM 1986 C CA . LEU B 1 43 ? -14.656 4.699 14.086 1 98.62 43 LEU B CA 1
ATOM 1987 C C . LEU B 1 43 ? -15.219 3.322 14.414 1 98.62 43 LEU B C 1
ATOM 1989 O O . LEU B 1 43 ? -16.031 2.789 13.656 1 98.62 43 LEU B O 1
ATOM 1993 N N . GLU B 1 44 ? -14.781 2.779 15.492 1 98.12 44 GLU B N 1
ATOM 1994 C CA . GLU B 1 44 ? -15.297 1.473 15.891 1 98.12 44 GLU B CA 1
ATOM 1995 C C . GLU B 1 44 ? -16.781 1.54 16.203 1 98.12 44 GLU B C 1
ATOM 1997 O O . GLU B 1 44 ? -17.531 0.59 15.93 1 98.12 44 GLU B O 1
ATOM 2002 N N . GLY B 1 45 ? -17.203 2.668 16.781 1 98.5 45 GLY B N 1
ATOM 2003 C CA . GLY B 1 45 ? -18.625 2.861 17.016 1 98.5 45 GLY B CA 1
ATOM 2004 C C . GLY B 1 45 ? -19.453 2.791 15.75 1 98.5 45 GLY B C 1
ATOM 2005 O O . GLY B 1 45 ? -20.484 2.121 15.711 1 98.5 45 GLY B O 1
ATOM 2006 N N . VAL B 1 46 ? -18.984 3.484 14.727 1 98.75 46 VAL B N 1
ATOM 2007 C CA . VAL B 1 46 ? -19.688 3.455 13.445 1 98.75 46 VAL B CA 1
ATOM 2008 C C . VAL B 1 46 ? -19.688 2.031 12.898 1 98.75 46 VAL B C 1
ATOM 2010 O O . VAL B 1 46 ? -20.719 1.555 12.406 1 98.75 46 VAL B O 1
ATOM 2013 N N . LEU B 1 47 ? -18.578 1.361 12.969 1 98.38 47 LEU B N 1
ATOM 2014 C CA . LEU B 1 47 ? -18.438 0.005 12.453 1 98.38 47 LEU B CA 1
ATOM 2015 C C . LEU B 1 47 ? -19.406 -0.943 13.148 1 98.38 47 LEU B C 1
ATOM 2017 O O . LEU B 1 47 ? -20.109 -1.716 12.492 1 98.38 47 LEU B O 1
ATOM 2021 N N . ILE B 1 48 ? -19.516 -0.874 14.414 1 97.62 48 ILE B N 1
ATOM 2022 C CA . ILE B 1 48 ? -20.375 -1.737 15.211 1 97.62 48 ILE B CA 1
ATOM 2023 C C . ILE B 1 48 ? -21.844 -1.436 14.883 1 97.62 48 ILE B C 1
ATOM 2025 O O . ILE B 1 48 ? -22.625 -2.352 14.641 1 97.62 48 ILE B O 1
ATOM 2029 N N . ARG B 1 49 ? -22.172 -0.184 14.844 1 98.31 49 ARG B N 1
ATOM 2030 C CA . ARG B 1 49 ? -23.547 0.218 14.602 1 98.31 49 ARG B CA 1
ATOM 2031 C C . ARG B 1 49 ? -23.984 -0.162 13.188 1 98.31 49 ARG B C 1
ATOM 2033 O O . ARG B 1 49 ? -25.172 -0.381 12.938 1 98.31 49 ARG B O 1
ATOM 2040 N N . SER B 1 50 ? -23.047 -0.223 12.305 1 97.94 50 SER B N 1
ATOM 2041 C CA . SER B 1 50 ? -23.375 -0.583 10.922 1 97.94 50 SER B CA 1
ATOM 2042 C C . SER B 1 50 ? -23.828 -2.035 10.82 1 97.94 50 SER B C 1
ATOM 2044 O O . SER B 1 50 ? -24.469 -2.42 9.852 1 97.94 50 SER B O 1
ATOM 2046 N N . GLY B 1 51 ? -23.375 -2.936 11.805 1 98.12 51 GLY B N 1
ATOM 2047 C CA . GLY B 1 51 ? -23.688 -4.355 11.773 1 98.12 51 GLY B CA 1
ATOM 2048 C C . GLY B 1 51 ? -22.625 -5.18 11.062 1 98.12 51 GLY B C 1
ATOM 2049 O O . GLY B 1 51 ? -22.797 -6.387 10.883 1 98.12 51 GLY B O 1
ATOM 2050 N N . TRP B 1 52 ? -21.516 -4.551 10.711 1 97.75 52 TRP B N 1
ATOM 2051 C CA . TRP B 1 52 ? -20.469 -5.223 9.945 1 97.75 52 TRP B CA 1
ATOM 2052 C C . TRP B 1 52 ? -19.953 -6.449 10.688 1 97.75 52 TRP B C 1
ATOM 2054 O O . TRP B 1 52 ? -19.844 -7.535 10.109 1 97.75 52 TRP B O 1
ATOM 2064 N N . PRO B 1 53 ? -19.688 -6.383 11.992 1 96.81 53 PRO B N 1
ATOM 2065 C CA . PRO B 1 53 ? -19.141 -7.559 12.68 1 96.81 53 PRO B CA 1
ATOM 2066 C C . PRO B 1 53 ? -20.062 -8.773 12.602 1 96.81 53 PRO B C 1
ATOM 2068 O O . PRO B 1 53 ? -19.609 -9.875 12.289 1 96.81 53 PRO B O 1
ATOM 2071 N N . GLU B 1 54 ? -21.344 -8.562 12.789 1 96.38 54 GLU B N 1
ATOM 2072 C CA . GLU B 1 54 ? -22.312 -9.648 12.719 1 96.38 54 GLU B CA 1
ATOM 2073 C C . GLU B 1 54 ? -22.469 -10.156 11.289 1 96.38 54 GLU B C 1
ATOM 2075 O O . GLU B 1 54 ? -22.594 -11.359 11.062 1 96.38 54 GLU B O 1
ATOM 2080 N N . PHE B 1 55 ? -22.5 -9.234 10.43 1 97.06 55 PHE B N 1
ATOM 2081 C CA . PHE B 1 55 ? -22.625 -9.578 9.016 1 97.06 55 PHE B CA 1
ATOM 2082 C C . PHE B 1 55 ? -21.5 -10.5 8.578 1 97.06 55 PHE B C 1
ATOM 2084 O O . PHE B 1 55 ? -21.734 -11.562 8.016 1 97.06 55 PHE B O 1
ATOM 2091 N N . LEU B 1 56 ? -20.203 -10.094 8.867 1 95.69 56 LEU B N 1
ATOM 2092 C CA . LEU B 1 56 ? -19.031 -10.859 8.469 1 95.69 56 LEU B CA 1
ATOM 2093 C C . LEU B 1 56 ? -19.016 -12.227 9.148 1 95.69 56 LEU B C 1
ATOM 2095 O O . LEU B 1 56 ? -18.703 -13.234 8.516 1 95.69 56 LEU B O 1
ATOM 2099 N N . ALA B 1 57 ? -19.391 -12.273 10.406 1 93.06 57 ALA B N 1
ATOM 2100 C CA . ALA B 1 57 ? -19.422 -13.531 11.156 1 93.06 57 ALA B CA 1
ATOM 2101 C C . ALA B 1 57 ? -20.406 -14.516 10.531 1 93.06 57 ALA B C 1
ATOM 2103 O O . ALA B 1 57 ? -20.203 -15.727 10.594 1 93.06 57 ALA B O 1
ATOM 2104 N N . GLY B 1 58 ? -21.453 -13.977 9.953 1 92.81 58 GLY B N 1
ATOM 2105 C CA . GLY B 1 58 ? -22.438 -14.812 9.297 1 92.81 58 GLY B CA 1
ATOM 2106 C C . GLY B 1 58 ? -21.984 -15.336 7.949 1 92.81 58 GLY B C 1
ATOM 2107 O O . GLY B 1 58 ? -22.5 -16.344 7.461 1 92.81 58 GLY B O 1
ATOM 2108 N N . MET B 1 59 ? -21.016 -14.734 7.41 1 91.38 59 MET B N 1
ATOM 2109 C CA . MET B 1 59 ? -20.562 -15.07 6.059 1 91.38 59 MET B CA 1
ATOM 2110 C C . MET B 1 59 ? -19.391 -16.031 6.094 1 91.38 59 MET B C 1
ATOM 2112 O O . MET B 1 59 ? -19.219 -16.844 5.176 1 91.38 59 MET B O 1
ATOM 2116 N N . THR B 1 60 ? -18.531 -15.883 7.035 1 86.44 60 THR B N 1
ATOM 2117 C CA . THR B 1 60 ? -17.328 -16.703 7.059 1 86.44 60 THR B CA 1
ATOM 2118 C C . THR B 1 60 ? -16.938 -17.047 8.492 1 86.44 60 THR B C 1
ATOM 2120 O O . THR B 1 60 ? -17.016 -16.203 9.383 1 86.44 60 THR B O 1
ATOM 2123 N N . ARG B 1 61 ? -16.578 -18.406 8.688 1 83.88 61 ARG B N 1
ATOM 2124 C CA . ARG B 1 61 ? -16.031 -18.906 9.938 1 83.88 61 ARG B CA 1
ATOM 2125 C C . ARG B 1 61 ? -14.938 -19.938 9.68 1 83.88 61 ARG B C 1
ATOM 2127 O O . ARG B 1 61 ? -15.18 -20.953 9.023 1 83.88 61 ARG B O 1
ATOM 2134 N N . PRO B 1 62 ? -13.773 -19.516 10.211 1 91.25 62 PRO B N 1
ATOM 2135 C CA . PRO B 1 62 ? -13.289 -18.391 11.031 1 91.25 62 PRO B CA 1
ATOM 2136 C C . PRO B 1 62 ? -12.938 -17.172 10.203 1 91.25 62 PRO B C 1
ATOM 2138 O O . PRO B 1 62 ? -12.672 -17.281 9 1 91.25 62 PRO B O 1
ATOM 2141 N N . ILE B 1 63 ? -12.93 -16.016 10.82 1 92.81 63 ILE B N 1
ATOM 2142 C CA . ILE B 1 63 ? -12.492 -14.773 10.18 1 92.81 63 ILE B CA 1
ATOM 2143 C C . ILE B 1 63 ? -10.977 -14.82 9.953 1 92.81 63 ILE B C 1
ATOM 2145 O O . ILE B 1 63 ? -10.227 -15.219 10.844 1 92.81 63 ILE B O 1
ATOM 2149 N N . ARG B 1 64 ? -10.602 -14.453 8.703 1 91.94 64 ARG B N 1
ATOM 2150 C CA . ARG B 1 64 ? -9.188 -14.367 8.352 1 91.94 64 ARG B CA 1
ATOM 2151 C C . ARG B 1 64 ? -8.781 -12.922 8.07 1 91.94 64 ARG B C 1
ATOM 2153 O O . ARG B 1 64 ? -9.641 -12.039 7.949 1 91.94 64 ARG B O 1
ATOM 2160 N N . HIS B 1 65 ? -7.516 -12.695 7.938 1 92.56 65 HIS B N 1
ATOM 2161 C CA . HIS B 1 65 ? -6.984 -11.344 7.766 1 92.56 65 HIS B CA 1
ATOM 2162 C C . HIS B 1 65 ? -7.539 -10.695 6.5 1 92.56 65 HIS B C 1
ATOM 2164 O O . HIS B 1 65 ? -7.875 -9.508 6.504 1 92.56 65 HIS B O 1
ATOM 2170 N N . HIS B 1 66 ? -7.691 -11.523 5.484 1 92.62 66 HIS B N 1
ATOM 2171 C CA . HIS B 1 66 ? -8.094 -10.953 4.207 1 92.62 66 HIS B CA 1
ATOM 2172 C C . HIS B 1 66 ? -9.602 -10.688 4.168 1 92.62 66 HIS B C 1
ATOM 2174 O O . HIS B 1 66 ? -10.109 -10.141 3.193 1 92.62 66 HIS B O 1
ATOM 2180 N N . HIS B 1 67 ? -10.336 -11.023 5.309 1 95.06 67 HIS B N 1
ATOM 2181 C CA . HIS B 1 67 ? -11.766 -10.734 5.41 1 95.06 67 HIS B CA 1
ATOM 2182 C C . HIS B 1 67 ? -12.008 -9.398 6.102 1 95.06 67 HIS B C 1
ATOM 2184 O O . HIS B 1 67 ? -13.094 -8.82 5.98 1 95.06 67 HIS B O 1
ATOM 2190 N N . GLN B 1 68 ? -11.047 -9.047 6.883 1 96.44 68 GLN B N 1
ATOM 2191 C CA . GLN B 1 68 ? -11.211 -7.918 7.793 1 96.44 68 GLN B CA 1
ATOM 2192 C C . GLN B 1 68 ? -11.375 -6.609 7.023 1 96.44 68 GLN B C 1
ATOM 2194 O O . GLN B 1 68 ? -10.711 -6.395 6.008 1 96.44 68 GLN B O 1
ATOM 2199 N N . PHE B 1 69 ? -12.281 -5.734 7.496 1 98.56 69 PHE B N 1
ATOM 2200 C CA . PHE B 1 69 ? -12.375 -4.355 7.031 1 98.56 69 PHE B CA 1
ATOM 2201 C C . PHE B 1 69 ? -11.273 -3.502 7.652 1 98.56 69 PHE B C 1
ATOM 2203 O O . PHE B 1 69 ? -11.203 -3.367 8.875 1 98.56 69 PHE B O 1
ATOM 2210 N N . ARG B 1 70 ? -10.469 -2.893 6.859 1 98.69 70 ARG B N 1
ATOM 2211 C CA . ARG B 1 70 ? -9.281 -2.209 7.367 1 98.69 70 ARG B CA 1
ATOM 2212 C C . ARG B 1 70 ? -9.484 -0.697 7.375 1 98.69 70 ARG B C 1
ATOM 2214 O O . ARG B 1 70 ? -9.812 -0.104 6.348 1 98.69 70 ARG B O 1
ATOM 2221 N N . MET B 1 71 ? -9.258 -0.115 8.5 1 98.88 71 MET B N 1
ATOM 2222 C CA . MET B 1 71 ? -9.32 1.336 8.656 1 98.88 71 MET B CA 1
ATOM 2223 C C . MET B 1 71 ? -7.992 1.889 9.148 1 98.88 71 MET B C 1
ATOM 2225 O O . MET B 1 71 ? -7.23 1.186 9.82 1 98.88 71 MET B O 1
ATOM 2229 N N . ALA B 1 72 ? -7.734 3.105 8.805 1 98.81 72 ALA B N 1
ATOM 2230 C CA . ALA B 1 72 ? -6.508 3.758 9.258 1 98.81 72 ALA B CA 1
ATOM 2231 C C . ALA B 1 72 ? -6.719 5.262 9.422 1 98.81 72 ALA B C 1
ATOM 2233 O O . ALA B 1 72 ? -7.422 5.887 8.625 1 98.81 72 ALA B O 1
ATOM 2234 N N . VAL B 1 73 ? -6.109 5.844 10.438 1 98.69 73 VAL B N 1
ATOM 2235 C CA . VAL B 1 73 ? -6.172 7.281 10.688 1 98.69 73 VAL B CA 1
ATOM 2236 C C . VAL B 1 73 ? -4.762 7.852 10.797 1 98.69 73 VAL B C 1
ATOM 2238 O O . VAL B 1 73 ? -3.943 7.348 11.57 1 98.69 73 VAL B O 1
ATOM 2241 N N . ALA B 1 74 ? -4.488 8.789 10.047 1 98.56 74 ALA B N 1
ATOM 2242 C CA . ALA B 1 74 ? -3.227 9.531 10.117 1 98.56 74 ALA B CA 1
ATOM 2243 C C . ALA B 1 74 ? -3.457 10.969 10.57 1 98.56 74 ALA B C 1
ATOM 2245 O O . ALA B 1 74 ? -4.395 11.625 10.109 1 98.56 74 ALA B O 1
ATOM 2246 N N . SER B 1 75 ? -2.602 11.508 11.328 1 98.5 75 SER B N 1
ATOM 2247 C CA . SER B 1 75 ? -2.768 12.828 11.922 1 98.5 75 SER B CA 1
ATOM 2248 C C . SER B 1 75 ? -2.162 13.914 11.039 1 98.5 75 SER B C 1
ATOM 2250 O O . SER B 1 75 ? -2.256 15.102 11.352 1 98.5 75 SER B O 1
ATOM 2252 N N . CYS B 1 76 ? -1.543 13.5 9.992 1 98.44 76 CYS B N 1
ATOM 2253 C CA . CYS B 1 76 ? -0.936 14.398 9.016 1 98.44 76 CYS B CA 1
ATOM 2254 C C . CYS B 1 76 ? -0.721 13.688 7.68 1 98.44 76 CYS B C 1
ATOM 2256 O O . CYS B 1 76 ? -0.933 12.484 7.57 1 98.44 76 CYS B O 1
ATOM 2258 N N . PRO B 1 77 ? -0.285 14.352 6.656 1 98 77 PRO B N 1
ATOM 2259 C CA . PRO B 1 77 ? -0.2 13.758 5.32 1 98 77 PRO B CA 1
ATOM 2260 C C . PRO B 1 77 ? 0.932 12.742 5.195 1 98 77 PRO B C 1
ATOM 2262 O O . PRO B 1 77 ? 1.032 12.047 4.18 1 98 77 PRO B O 1
ATOM 2265 N N . ASN B 1 78 ? 1.8 12.648 6.258 1 97.5 78 ASN B N 1
ATOM 2266 C CA . ASN B 1 78 ? 2.836 11.625 6.172 1 97.5 78 ASN B CA 1
ATOM 2267 C C . ASN B 1 78 ? 2.236 10.219 6.117 1 97.5 78 ASN B C 1
ATOM 2269 O O . ASN B 1 78 ? 2.85 9.297 5.578 1 97.5 78 ASN B O 1
ATOM 2273 N N . GLY B 1 79 ? 1.107 10.062 6.711 1 97.75 79 GLY B N 1
ATOM 2274 C CA . GLY B 1 79 ? 0.361 8.828 6.523 1 97.75 79 GLY B CA 1
ATOM 2275 C C . GLY B 1 79 ? 1.061 7.613 7.102 1 97.75 79 GLY B C 1
ATOM 2276 O O . GLY B 1 79 ? 1.028 6.531 6.512 1 97.75 79 GLY B O 1
ATOM 2277 N N . CYS B 1 80 ? 1.61 7.73 8.289 1 97.56 80 CYS B N 1
ATOM 2278 C CA . CYS B 1 80 ? 2.441 6.684 8.875 1 97.56 80 CYS B CA 1
ATOM 2279 C C . CYS B 1 80 ? 1.616 5.445 9.195 1 97.56 80 CYS B C 1
ATOM 2281 O O . CYS B 1 80 ? 2.158 4.344 9.312 1 97.56 80 CYS B O 1
ATOM 2283 N N . SER B 1 81 ? 0.336 5.633 9.336 1 98 81 SER B N 1
ATOM 2284 C CA . SER B 1 81 ? -0.55 4.516 9.641 1 98 81 SER B CA 1
ATOM 2285 C C . SER B 1 81 ? -0.976 3.787 8.367 1 98 81 SER B C 1
ATOM 2287 O O . SER B 1 81 ? -1.779 2.854 8.422 1 98 81 SER B O 1
ATOM 2289 N N . GLN B 1 82 ? -0.547 4.215 7.219 1 98.56 82 GLN B N 1
ATOM 2290 C CA . GLN B 1 82 ? -0.733 3.586 5.914 1 98.56 82 GLN B CA 1
ATOM 2291 C C . GLN B 1 82 ? -2.203 3.596 5.504 1 98.56 82 GLN B C 1
ATOM 2293 O O . GLN B 1 82 ? -2.748 2.564 5.105 1 98.56 82 GLN B O 1
ATOM 2298 N N . PRO B 1 83 ? -2.803 4.809 5.543 1 98.81 83 PRO B N 1
ATOM 2299 C CA . PRO B 1 83 ? -4.211 4.898 5.145 1 98.81 83 PRO B CA 1
ATOM 2300 C C . PRO B 1 83 ? -4.43 4.574 3.668 1 98.81 83 PRO B C 1
ATOM 2302 O O . PRO B 1 83 ? -5.547 4.25 3.264 1 98.81 83 PRO B O 1
ATOM 2305 N N . HIS B 1 84 ? -3.379 4.605 2.863 1 98.88 84 HIS B N 1
ATOM 2306 C CA . HIS B 1 84 ? -3.459 4.488 1.411 1 98.88 84 HIS B CA 1
ATOM 2307 C C . HIS B 1 84 ? -3.787 3.057 0.994 1 98.88 84 HIS B C 1
ATOM 2309 O O . HIS B 1 84 ? -4.191 2.816 -0.146 1 98.88 84 HIS B O 1
ATOM 2315 N N . ILE B 1 85 ? -3.561 2.113 1.902 1 98.88 85 ILE B N 1
ATOM 2316 C CA . ILE B 1 85 ? -3.795 0.72 1.539 1 98.88 85 ILE B CA 1
ATOM 2317 C C . ILE B 1 85 ? -4.883 0.129 2.434 1 98.88 85 ILE B C 1
ATOM 2319 O O . ILE B 1 85 ? -4.969 -1.091 2.594 1 98.88 85 ILE B O 1
ATOM 2323 N N . ALA B 1 86 ? -5.691 0.94 3.08 1 98.88 86 ALA B N 1
ATOM 2324 C CA . ALA B 1 86 ? -6.832 0.518 3.891 1 98.88 86 ALA B CA 1
ATOM 2325 C C . ALA B 1 86 ? -8.141 0.65 3.113 1 98.88 86 ALA B C 1
ATOM 2327 O O . ALA B 1 86 ? -8.211 1.396 2.135 1 98.88 86 ALA B O 1
ATOM 2328 N N . ASP B 1 87 ? -9.141 -0.108 3.561 1 98.88 87 ASP B N 1
ATOM 2329 C CA . ASP B 1 87 ? -10.461 0.062 2.975 1 98.88 87 ASP B CA 1
ATOM 2330 C C . ASP B 1 87 ? -10.969 1.492 3.16 1 98.88 87 ASP B C 1
ATOM 2332 O O . ASP B 1 87 ? -11.539 2.078 2.24 1 98.88 87 ASP B O 1
ATOM 2336 N N . PHE B 1 88 ? -10.742 2.016 4.336 1 98.94 88 PHE B N 1
ATOM 2337 C CA . PHE B 1 88 ? -11.156 3.359 4.711 1 98.94 88 PHE B CA 1
ATOM 2338 C C . PHE B 1 88 ? -10.062 4.07 5.492 1 98.94 88 PHE B C 1
ATOM 2340 O O . PHE B 1 88 ? -9.617 3.582 6.531 1 98.94 88 PHE B O 1
ATOM 2347 N N . GLY B 1 89 ? -9.633 5.191 5.008 1 98.88 89 GLY B N 1
ATOM 2348 C CA . GLY B 1 89 ? -8.57 5.949 5.645 1 98.88 89 GLY B CA 1
ATOM 2349 C C . GLY B 1 89 ? -8.922 7.406 5.871 1 98.88 89 GLY B C 1
ATOM 2350 O O . GLY B 1 89 ? -9.57 8.031 5.027 1 98.88 89 GLY B O 1
ATOM 2351 N N . LEU B 1 90 ? -8.5 7.926 6.988 1 98.88 90 LEU B N 1
ATOM 2352 C CA . LEU B 1 90 ? -8.586 9.352 7.289 1 98.88 90 LEU B CA 1
ATOM 2353 C C . LEU B 1 90 ? -7.195 9.969 7.426 1 98.88 90 LEU B C 1
ATOM 2355 O O . LEU B 1 90 ? -6.352 9.445 8.156 1 98.88 90 LEU B O 1
ATOM 2359 N N . VAL B 1 91 ? -6.965 11 6.73 1 98.81 91 VAL B N 1
ATOM 2360 C CA . VAL B 1 91 ? -5.734 11.773 6.852 1 98.81 91 VAL B CA 1
ATOM 2361 C C . VAL B 1 91 ? -6.059 13.203 7.273 1 98.81 91 VAL B C 1
ATOM 2363 O O . VAL B 1 91 ? -6.715 13.938 6.535 1 98.81 91 VAL B O 1
ATOM 2366 N N . ALA B 1 92 ? -5.594 13.594 8.414 1 98.75 92 ALA B N 1
ATOM 2367 C CA . ALA B 1 92 ? -5.852 14.953 8.883 1 98.75 92 ALA B CA 1
ATOM 2368 C C . ALA B 1 92 ? -5.273 15.977 7.918 1 98.75 92 ALA B C 1
ATOM 2370 O O . ALA B 1 92 ? -4.199 15.773 7.352 1 98.75 92 ALA B O 1
ATOM 2371 N N . PHE B 1 93 ? -5.98 17.031 7.773 1 98.5 93 PHE B N 1
ATOM 2372 C CA . PHE B 1 93 ? -5.691 18.047 6.77 1 98.5 93 PHE B CA 1
ATOM 2373 C C . PHE B 1 93 ? -6.066 19.438 7.277 1 98.5 93 PHE B C 1
ATOM 2375 O O . PHE B 1 93 ? -7.086 19.609 7.953 1 98.5 93 PHE B O 1
ATOM 2382 N N . ALA B 1 94 ? -5.234 20.422 6.953 1 98.69 94 ALA B N 1
ATOM 2383 C CA . ALA B 1 94 ? -5.516 21.812 7.266 1 98.69 94 ALA B CA 1
ATOM 2384 C C . ALA B 1 94 ? -5.59 22.656 5.996 1 98.69 94 ALA B C 1
ATOM 2386 O O . ALA B 1 94 ? -4.672 22.641 5.176 1 98.69 94 ALA B O 1
ATOM 2387 N N . ARG B 1 95 ? -6.633 23.359 5.836 1 98.31 95 ARG B N 1
ATOM 2388 C CA . ARG B 1 95 ? -6.688 24.375 4.797 1 98.31 95 ARG B CA 1
ATOM 2389 C C . ARG B 1 95 ? -5.934 25.641 5.219 1 98.31 95 ARG B C 1
ATOM 2391 O O . ARG B 1 95 ? -6.246 26.234 6.254 1 98.31 95 ARG B O 1
ATOM 2398 N N . ILE B 1 96 ? -4.992 25.984 4.363 1 98.44 96 ILE B N 1
ATOM 2399 C CA . ILE B 1 96 ? -4.133 27.125 4.711 1 98.44 96 ILE B CA 1
ATOM 2400 C C . ILE B 1 96 ? -4.691 28.406 4.094 1 98.44 96 ILE B C 1
ATOM 2402 O O . ILE B 1 96 ? -4.996 28.438 2.9 1 98.44 96 ILE B O 1
ATOM 2406 N N . GLY B 1 97 ? -4.867 29.344 4.922 1 97.88 97 GLY B N 1
ATOM 2407 C CA . GLY B 1 97 ? -5.234 30.672 4.469 1 97.88 97 GLY B CA 1
ATOM 2408 C C . GLY B 1 97 ? -4.047 31.609 4.336 1 97.88 97 GLY B C 1
ATOM 2409 O O . GLY B 1 97 ? -3.012 31.406 4.973 1 97.88 97 GLY B O 1
ATOM 2410 N N . LEU B 1 98 ? -4.258 32.688 3.48 1 96.75 98 LEU B N 1
ATOM 2411 C CA . LEU B 1 98 ? -3.207 33.656 3.234 1 96.75 98 LEU B CA 1
ATOM 2412 C C . LEU B 1 98 ? -3.684 35.062 3.586 1 96.75 98 LEU B C 1
ATOM 2414 O O . LEU B 1 98 ? -4.824 35.438 3.297 1 96.75 98 LEU B O 1
ATOM 2418 N N . GLU B 1 99 ? -2.793 35.75 4.301 1 96.5 99 GLU B N 1
ATOM 2419 C CA . GLU B 1 99 ? -2.926 37.188 4.523 1 96.5 99 GLU B CA 1
ATOM 2420 C C . GLU B 1 99 ? -1.702 37.938 4.016 1 96.5 99 GLU B C 1
ATOM 2422 O O . GLU B 1 99 ? -0.846 38.344 4.801 1 96.5 99 GLU B O 1
ATOM 2427 N N . PRO B 1 100 ? -1.679 38.25 2.732 1 96.25 100 PRO B N 1
ATOM 2428 C CA . PRO B 1 100 ? -0.471 38.812 2.107 1 96.25 100 PRO B CA 1
ATOM 2429 C C . PRO B 1 100 ? -0.002 40.094 2.762 1 96.25 100 PRO B C 1
ATOM 2431 O O . PRO B 1 100 ? 1.199 40.375 2.801 1 96.25 100 PRO B O 1
ATOM 2434 N N . GLU B 1 101 ? -0.933 40.906 3.266 1 96.44 101 GLU B N 1
ATOM 2435 C CA . GLU B 1 101 ? -0.591 42.219 3.852 1 96.44 101 GLU B CA 1
ATOM 2436 C C . GLU B 1 101 ? 0.25 42.031 5.113 1 96.44 101 GLU B C 1
ATOM 2438 O O . GLU B 1 101 ? 0.951 42.969 5.527 1 96.44 101 GLU B O 1
ATOM 2443 N N . ARG B 1 102 ? 0.197 40.844 5.664 1 97.38 102 ARG B N 1
ATOM 2444 C CA . ARG B 1 102 ? 0.933 40.594 6.898 1 97.38 102 ARG B CA 1
ATOM 2445 C C . ARG B 1 102 ? 2.309 40 6.602 1 97.38 102 ARG B C 1
ATOM 2447 O O . ARG B 1 102 ? 3.164 39.938 7.488 1 97.38 102 ARG B O 1
ATOM 2454 N N . CYS B 1 103 ? 2.525 39.625 5.41 1 97.75 103 CYS B N 1
ATOM 2455 C CA . CYS B 1 103 ? 3.75 38.906 5.059 1 97.75 103 CYS B CA 1
ATOM 2456 C C . CYS B 1 103 ? 4.945 39.875 5.051 1 97.75 103 CYS B C 1
ATOM 2458 O O . CYS B 1 103 ? 4.895 40.938 4.434 1 97.75 103 CYS B O 1
ATOM 2460 N N . SER B 1 104 ? 6.051 39.5 5.684 1 97.19 104 SER B N 1
ATOM 2461 C CA . SER B 1 104 ? 7.266 40.312 5.711 1 97.19 104 SER B CA 1
ATOM 2462 C C . SER B 1 104 ? 8.242 39.875 4.625 1 97.19 104 SER B C 1
ATOM 2464 O O . SER B 1 104 ? 9.273 40.5 4.41 1 97.19 104 SER B O 1
ATOM 2466 N N . GLY B 1 105 ? 7.938 38.688 4.039 1 97.19 105 GLY B N 1
ATOM 2467 C CA . GLY B 1 105 ? 8.812 38.219 2.988 1 97.19 105 GLY B CA 1
ATOM 2468 C C . GLY B 1 105 ? 10.016 37.438 3.523 1 97.19 105 GLY B C 1
ATOM 2469 O O . GLY B 1 105 ? 10.992 37.25 2.807 1 97.19 105 GLY B O 1
ATOM 2470 N N . CYS B 1 106 ? 10.016 36.938 4.75 1 97.06 106 CYS B N 1
ATOM 2471 C CA . CYS B 1 106 ? 11.172 36.344 5.406 1 97.06 106 CYS B CA 1
ATOM 2472 C C . CYS B 1 106 ? 11.539 35.031 4.762 1 97.06 106 CYS B C 1
ATOM 2474 O O . CYS B 1 106 ? 12.68 34.562 4.855 1 97.06 106 CYS B O 1
ATOM 2476 N N . GLY B 1 107 ? 10.5 34.25 4.242 1 97.69 107 GLY B N 1
ATOM 2477 C CA . GLY B 1 107 ? 10.789 33.062 3.445 1 97.69 107 GLY B CA 1
ATOM 2478 C C . GLY B 1 107 ? 10.828 31.797 4.262 1 97.69 107 GLY B C 1
ATOM 2479 O O . GLY B 1 107 ? 11.062 30.719 3.719 1 97.69 107 GLY B O 1
ATOM 2480 N N . HIS B 1 108 ? 10.547 31.797 5.535 1 98.19 108 HIS B N 1
ATOM 2481 C CA . HIS B 1 108 ? 10.57 30.594 6.363 1 98.19 108 HIS B CA 1
ATOM 2482 C C . HIS B 1 108 ? 9.594 29.547 5.844 1 98.19 108 HIS B C 1
ATOM 2484 O O . HIS B 1 108 ? 9.906 28.344 5.828 1 98.19 108 HIS B O 1
ATOM 2490 N N . CYS B 1 109 ? 8.461 30.016 5.426 1 98.5 109 CYS B N 1
ATOM 2491 C CA . CYS B 1 109 ? 7.418 29.125 4.934 1 98.5 109 CYS B CA 1
ATOM 2492 C C . CYS B 1 109 ? 7.852 28.438 3.641 1 98.5 109 CYS B C 1
ATOM 2494 O O . CYS B 1 109 ? 7.578 27.266 3.438 1 98.5 109 CYS B O 1
ATOM 2496 N N . VAL B 1 110 ? 8.539 29.141 2.713 1 98.5 110 VAL B N 1
ATOM 2497 C CA . VAL B 1 110 ? 9.047 28.578 1.466 1 98.5 110 VAL B CA 1
ATOM 2498 C C . VAL B 1 110 ? 10.078 27.484 1.771 1 98.5 110 VAL B C 1
ATOM 2500 O O . VAL B 1 110 ? 10.055 26.406 1.169 1 98.5 110 VAL B O 1
ATOM 2503 N N . ALA B 1 111 ? 10.875 27.75 2.752 1 98.06 111 ALA B N 1
ATOM 2504 C CA . ALA B 1 111 ? 11.977 26.844 3.092 1 98.06 111 ALA B CA 1
ATOM 2505 C C . ALA B 1 111 ? 11.453 25.547 3.689 1 98.06 111 ALA B C 1
ATOM 2507 O O . ALA B 1 111 ? 11.992 24.469 3.422 1 98.06 111 ALA B O 1
ATOM 2508 N N . ILE B 1 112 ? 10.375 25.578 4.438 1 98.25 112 ILE B N 1
ATOM 2509 C CA . ILE B 1 112 ? 9.945 24.406 5.203 1 98.25 112 ILE B CA 1
ATOM 2510 C C . ILE B 1 112 ? 8.984 23.562 4.367 1 98.25 112 ILE B C 1
ATOM 2512 O O . ILE B 1 112 ? 8.695 22.422 4.703 1 98.25 112 ILE B O 1
ATOM 2516 N N . CYS B 1 113 ? 8.477 24.109 3.307 1 98.56 113 CYS B N 1
ATOM 2517 C CA . CYS B 1 113 ? 7.438 23.422 2.549 1 98.56 113 CYS B CA 1
ATOM 2518 C C . CYS B 1 113 ? 8.023 22.266 1.737 1 98.56 113 CYS B C 1
ATOM 2520 O O . CYS B 1 113 ? 8.648 22.5 0.697 1 98.56 113 CYS B O 1
ATOM 2522 N N . ALA B 1 114 ? 7.605 21.078 2.129 1 96.56 114 ALA B N 1
ATOM 2523 C CA . ALA B 1 114 ? 8.125 19.891 1.454 1 96.56 114 ALA B CA 1
ATOM 2524 C C . ALA B 1 114 ? 7.539 19.75 0.051 1 96.56 114 ALA B C 1
ATOM 2526 O O . ALA B 1 114 ? 8.164 19.172 -0.836 1 96.56 114 ALA B O 1
ATOM 2527 N N . GLU B 1 115 ? 6.387 20.375 -0.168 1 98.06 115 GLU B N 1
ATOM 2528 C CA . GLU B 1 115 ? 5.676 20.266 -1.438 1 98.06 115 GLU B CA 1
ATOM 2529 C C . GLU B 1 115 ? 6.086 21.359 -2.406 1 98.06 115 GLU B C 1
ATOM 2531 O O . GLU B 1 115 ? 5.641 21.391 -3.557 1 98.06 115 GLU B O 1
ATOM 2536 N N . LYS B 1 116 ? 6.918 22.297 -1.887 1 97.94 116 LYS B N 1
ATOM 2537 C CA . LYS B 1 116 ? 7.293 23.469 -2.686 1 97.94 116 LYS B CA 1
ATOM 2538 C C . LYS B 1 116 ? 6.059 24.156 -3.25 1 97.94 116 LYS B C 1
ATOM 2540 O O . LYS B 1 116 ? 6.023 24.516 -4.434 1 97.94 116 LYS B O 1
ATOM 2545 N N . ALA B 1 117 ? 5.082 24.328 -2.4 1 98.62 117 ALA B N 1
ATOM 2546 C CA . ALA B 1 117 ? 3.811 24.922 -2.809 1 98.62 117 ALA B CA 1
ATOM 2547 C C . ALA B 1 117 ? 3.791 26.422 -2.551 1 98.62 117 ALA B C 1
ATOM 2549 O O . ALA B 1 117 ? 2.861 27.125 -2.969 1 98.62 117 ALA B O 1
ATOM 2550 N N . LEU B 1 118 ? 4.797 26.969 -1.92 1 98.44 118 LEU B N 1
ATOM 2551 C CA . LEU B 1 118 ? 4.828 28.375 -1.532 1 98.44 118 LEU B CA 1
ATOM 2552 C C . LEU B 1 118 ? 5.883 29.141 -2.326 1 98.44 118 LEU B C 1
ATOM 2554 O O . LEU B 1 118 ? 6.988 28.625 -2.543 1 98.44 118 LEU B O 1
ATOM 2558 N N . HIS B 1 119 ? 5.477 30.375 -2.738 1 97.38 119 HIS B N 1
ATOM 2559 C CA . HIS B 1 119 ? 6.371 31.25 -3.486 1 97.38 119 HIS B CA 1
ATOM 2560 C C . HIS B 1 119 ? 6.258 32.688 -3.006 1 97.38 119 HIS B C 1
ATOM 2562 O O . HIS B 1 119 ? 5.188 33.125 -2.564 1 97.38 119 HIS B O 1
ATOM 2568 N N . LEU B 1 120 ? 7.305 33.438 -3.129 1 96.56 120 LEU B N 1
ATOM 2569 C CA . LEU B 1 120 ? 7.312 34.844 -2.684 1 96.56 120 LEU B CA 1
ATOM 2570 C C . LEU B 1 120 ? 7.441 35.781 -3.871 1 96.56 120 LEU B C 1
ATOM 2572 O O . LEU B 1 120 ? 7.48 37 -3.693 1 96.56 120 LEU B O 1
ATOM 2576 N N . GLU B 1 121 ? 7.395 35.219 -5.008 1 89 121 GLU B N 1
ATOM 2577 C CA . GLU B 1 121 ? 7.488 36.094 -6.172 1 89 121 GLU B CA 1
ATOM 2578 C C . GLU B 1 121 ? 6.285 37 -6.262 1 89 121 GLU B C 1
ATOM 2580 O O . GLU B 1 121 ? 5.156 36.562 -6.457 1 89 121 GLU B O 1
ATOM 2585 N N . ASP B 1 122 ? 6.453 38.406 -6.098 1 89.38 122 ASP B N 1
ATOM 2586 C CA . ASP B 1 122 ? 5.418 39.438 -6.152 1 89.38 122 ASP B CA 1
ATOM 2587 C C . ASP B 1 122 ? 4.43 39.281 -4.996 1 89.38 122 ASP B C 1
ATOM 2589 O O . ASP B 1 122 ? 3.217 39.375 -5.191 1 89.38 122 ASP B O 1
ATOM 2593 N N . GLY B 1 123 ? 4.934 38.75 -3.873 1 93.31 123 GLY B N 1
ATOM 2594 C CA . GLY B 1 123 ? 4.121 38.469 -2.697 1 93.31 123 GLY B CA 1
ATOM 2595 C C . GLY B 1 123 ? 3.979 37 -2.4 1 93.31 123 GLY B C 1
ATOM 2596 O O . GLY B 1 123 ? 4.355 36.156 -3.217 1 93.31 123 GLY B O 1
ATOM 2597 N N . ILE B 1 124 ? 3.475 36.719 -1.207 1 97 124 ILE B N 1
ATOM 2598 C CA . ILE B 1 124 ? 3.334 35.344 -0.798 1 97 124 ILE B CA 1
ATOM 2599 C C . ILE B 1 124 ? 2.207 34.688 -1.589 1 97 124 ILE B C 1
ATOM 2601 O O . ILE B 1 124 ? 1.117 35.25 -1.715 1 97 124 ILE B O 1
ATOM 2605 N N . GLN B 1 125 ? 2.496 33.562 -2.203 1 97.12 125 GLN B N 1
ATOM 2606 C CA . GLN B 1 125 ? 1.529 32.781 -2.971 1 97.12 125 GLN B CA 1
ATOM 2607 C C . GLN B 1 125 ? 1.555 31.328 -2.561 1 97.12 125 GLN B C 1
ATOM 2609 O O . GLN B 1 125 ? 2.609 30.781 -2.211 1 97.12 125 GLN B O 1
ATOM 2614 N N . LEU B 1 126 ? 0.351 30.703 -2.57 1 97.94 126 LEU B N 1
ATOM 2615 C CA . LEU B 1 126 ? 0.194 29.281 -2.271 1 97.94 126 LEU B CA 1
ATOM 2616 C C . LEU B 1 126 ? -0.408 28.547 -3.459 1 97.94 126 LEU B C 1
ATOM 2618 O O . LEU B 1 126 ? -1.511 28.859 -3.906 1 97.94 126 LEU B O 1
ATOM 2622 N N . ASP B 1 127 ? 0.334 27.625 -4.027 1 97.88 127 ASP B N 1
ATOM 2623 C CA . ASP B 1 127 ? -0.198 26.703 -5.027 1 97.88 127 ASP B CA 1
ATOM 2624 C C . ASP B 1 127 ? -1 25.578 -4.371 1 97.88 127 ASP B C 1
ATOM 2626 O O . ASP B 1 127 ? -0.435 24.562 -3.961 1 97.88 127 ASP B O 1
ATOM 2630 N N . ARG B 1 128 ? -2.273 25.672 -4.348 1 97.38 128 ARG B N 1
ATOM 2631 C CA . ARG B 1 128 ? -3.146 24.781 -3.602 1 97.38 128 ARG B CA 1
ATOM 2632 C C . ARG B 1 128 ? -3.162 23.391 -4.227 1 97.38 128 ARG B C 1
ATOM 2634 O O . ARG B 1 128 ? -3.525 22.406 -3.568 1 97.38 128 ARG B O 1
ATOM 2641 N N . SER B 1 129 ? -2.791 23.25 -5.469 1 97.19 129 SER B N 1
ATOM 2642 C CA . SER B 1 129 ? -2.773 21.953 -6.129 1 97.19 129 SER B CA 1
ATOM 2643 C C . SER B 1 129 ? -1.617 21.094 -5.629 1 97.19 129 SER B C 1
ATOM 2645 O O . SER B 1 129 ? -1.642 19.875 -5.766 1 97.19 129 SER B O 1
ATOM 2647 N N . ARG B 1 130 ? -0.654 21.719 -4.965 1 98 130 ARG B N 1
ATOM 2648 C CA . ARG B 1 130 ? 0.519 21.016 -4.461 1 98 130 ARG B CA 1
ATOM 2649 C C . ARG B 1 130 ? 0.441 20.828 -2.949 1 98 130 ARG B C 1
ATOM 2651 O O . ARG B 1 130 ? 1.178 20.031 -2.377 1 98 130 ARG B O 1
ATOM 2658 N N . CYS B 1 131 ? -0.411 21.594 -2.359 1 98.44 131 CYS B N 1
ATOM 2659 C CA . CYS B 1 131 ? -0.496 21.625 -0.904 1 98.44 131 CYS B CA 1
ATOM 2660 C C . CYS B 1 131 ? -1.169 20.359 -0.374 1 98.44 131 CYS B C 1
ATOM 2662 O O . CYS B 1 131 ? -2.26 20 -0.82 1 98.44 131 CYS B O 1
ATOM 2664 N N . LEU B 1 132 ? -0.525 19.781 0.646 1 98.56 132 LEU B N 1
ATOM 2665 C CA . LEU B 1 132 ? -1.107 18.578 1.244 1 98.56 132 LEU B CA 1
ATOM 2666 C C . LEU B 1 132 ? -1.707 18.891 2.611 1 98.56 132 LEU B C 1
ATOM 2668 O O . LEU B 1 132 ? -2.105 17.984 3.342 1 98.56 132 LEU B O 1
ATOM 2672 N N . GLY B 1 133 ? -1.674 20.094 2.998 1 98.69 133 GLY B N 1
ATOM 2673 C CA . GLY B 1 133 ? -2.377 20.547 4.191 1 98.69 133 GLY B CA 1
ATOM 2674 C C . GLY B 1 133 ? -1.692 20.125 5.48 1 98.69 133 GLY B C 1
ATOM 2675 O O . GLY B 1 133 ? -2.355 19.859 6.484 1 98.69 133 GLY B O 1
ATOM 2676 N N . CYS B 1 134 ? -0.394 20.078 5.512 1 98.62 134 CYS B N 1
ATOM 2677 C CA . CYS B 1 134 ? 0.33 19.641 6.699 1 98.62 134 CYS B CA 1
ATOM 2678 C C . CYS B 1 134 ? 0.491 20.797 7.688 1 98.62 134 CYS B C 1
ATOM 2680 O O . CYS B 1 134 ? 0.857 20.578 8.844 1 98.62 134 CYS B O 1
ATOM 2682 N N . ALA B 1 135 ? 0.372 22.031 7.281 1 98.5 135 ALA B N 1
ATOM 2683 C CA . ALA B 1 135 ? 0.323 23.25 8.086 1 98.5 135 ALA B CA 1
ATOM 2684 C C . ALA B 1 135 ? 1.701 23.594 8.648 1 98.5 135 ALA B C 1
ATOM 2686 O O . ALA B 1 135 ? 1.818 24.391 9.578 1 98.5 135 ALA B O 1
ATOM 2687 N N . ALA B 1 136 ? 2.742 22.938 8.148 1 98.62 136 ALA B N 1
ATOM 2688 C CA . ALA B 1 136 ? 4.082 23.281 8.602 1 98.62 136 ALA B CA 1
ATOM 2689 C C . ALA B 1 136 ? 4.367 24.766 8.391 1 98.62 136 ALA B C 1
ATOM 2691 O O . ALA B 1 136 ? 4.949 25.422 9.258 1 98.62 136 ALA B O 1
ATOM 2692 N N . CYS B 1 137 ? 3.947 25.328 7.273 1 98.69 137 CYS B N 1
ATOM 2693 C CA . CYS B 1 137 ? 4.176 26.719 6.91 1 98.69 137 CYS B CA 1
ATOM 2694 C C . CYS B 1 137 ? 3.516 27.656 7.914 1 98.69 137 CYS B C 1
ATOM 2696 O O . CYS B 1 137 ? 4.113 28.672 8.312 1 98.69 137 CYS B O 1
ATOM 2698 N N . ALA B 1 138 ? 2.322 27.328 8.281 1 98.5 138 ALA B N 1
ATOM 2699 C CA . AL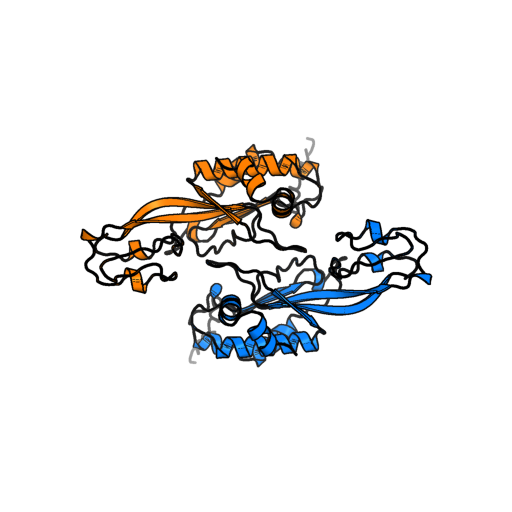A B 1 138 ? 1.608 28.156 9.25 1 98.5 138 ALA B CA 1
ATOM 2700 C C . ALA B 1 138 ? 2.309 28.156 10.609 1 98.5 138 ALA B C 1
ATOM 2702 O O . ALA B 1 138 ? 2.33 29.172 11.305 1 98.5 138 ALA B O 1
ATOM 2703 N N . ARG B 1 139 ? 2.877 27.031 10.945 1 97.62 139 ARG B N 1
ATOM 2704 C CA . ARG B 1 139 ? 3.527 26.891 12.242 1 97.62 139 ARG B CA 1
ATOM 2705 C C . ARG B 1 139 ? 4.777 27.75 12.328 1 97.62 139 ARG B C 1
ATOM 2707 O O . ARG B 1 139 ? 5.145 28.219 13.406 1 97.62 139 ARG B O 1
ATOM 2714 N N . VAL B 1 140 ? 5.395 28.031 11.219 1 98.12 140 VAL B N 1
ATOM 2715 C CA . VAL B 1 140 ? 6.684 28.719 11.281 1 98.12 140 VAL B CA 1
ATOM 2716 C C . VAL B 1 140 ? 6.504 30.188 10.914 1 98.12 140 VAL B C 1
ATOM 2718 O O . VAL B 1 140 ? 7.469 30.969 10.938 1 98.12 140 VAL B O 1
ATOM 2721 N N . CYS B 1 141 ? 5.332 30.625 10.602 1 98.44 141 CYS B N 1
ATOM 2722 C CA . CYS B 1 141 ? 5.109 32 10.172 1 98.44 141 CYS B CA 1
ATOM 2723 C C . CYS B 1 141 ? 5.008 32.938 11.367 1 98.44 141 CYS B C 1
ATOM 2725 O O . CYS B 1 141 ? 4.016 32.906 12.102 1 98.44 141 CYS B O 1
ATOM 2727 N N . PRO B 1 142 ? 5.957 33.781 11.547 1 97.44 142 PRO B N 1
ATOM 2728 C CA . PRO B 1 142 ? 5.898 34.688 12.711 1 97.44 142 PRO B CA 1
ATOM 2729 C C . PRO B 1 142 ? 4.867 35.781 12.555 1 97.44 142 PRO B C 1
ATOM 2731 O O . PRO B 1 142 ? 4.434 36.375 13.555 1 97.44 142 PRO B O 1
ATOM 2734 N N . GLU B 1 143 ? 4.504 36.094 11.289 1 97.44 143 GLU B N 1
ATOM 2735 C CA . GLU B 1 143 ? 3.615 37.219 11 1 97.44 143 GLU B CA 1
ATOM 2736 C C . GLU B 1 143 ? 2.156 36.781 10.961 1 97.44 143 GLU B C 1
ATOM 2738 O O . GLU B 1 143 ? 1.25 37.594 10.844 1 97.44 143 GLU B O 1
ATOM 2743 N N . LYS B 1 144 ? 1.97 35.5 10.977 1 97.5 144 LYS B N 1
ATOM 2744 C CA . LYS B 1 144 ? 0.639 34.906 10.828 1 97.5 144 LYS B CA 1
ATOM 2745 C C . LYS B 1 144 ? 0.024 35.281 9.477 1 97.5 144 LYS B C 1
ATOM 2747 O O . LYS B 1 144 ? -1.186 35.5 9.383 1 97.5 144 LYS B O 1
ATOM 2752 N N . ALA B 1 145 ? 0.897 35.5 8.508 1 98.12 145 ALA B N 1
ATOM 2753 C CA . ALA B 1 145 ? 0.436 35.688 7.137 1 98.12 145 ALA B CA 1
ATOM 2754 C C . ALA B 1 145 ? -0.146 34.375 6.578 1 98.12 145 ALA B C 1
ATOM 2756 O O . ALA B 1 145 ? -0.964 34.406 5.656 1 98.12 145 ALA B O 1
ATOM 2757 N N . LEU B 1 146 ? 0.364 33.219 7.031 1 98.25 146 LEU B N 1
ATOM 2758 C CA . LEU B 1 146 ? -0.187 31.891 6.797 1 98.25 146 LEU B CA 1
ATOM 2759 C C . LEU B 1 146 ? -0.849 31.344 8.062 1 98.25 146 LEU B C 1
ATOM 2761 O O . LEU B 1 146 ? -0.241 31.344 9.133 1 98.25 146 LEU B O 1
ATOM 2765 N N . ARG B 1 147 ? -2.066 30.906 7.859 1 97.44 147 ARG B N 1
ATOM 2766 C CA . ARG B 1 147 ? -2.803 30.422 9.023 1 97.44 147 ARG B CA 1
ATOM 2767 C C . ARG B 1 147 ? -3.645 29.203 8.664 1 97.44 147 ARG B C 1
ATOM 2769 O O . ARG B 1 147 ? -3.92 28.953 7.484 1 97.44 147 ARG B O 1
ATOM 2776 N N . VAL B 1 148 ? -4.02 28.453 9.648 1 98.12 148 VAL B N 1
ATOM 2777 C CA . VAL B 1 148 ? -4.973 27.359 9.477 1 98.12 148 VAL B CA 1
ATOM 2778 C C . VAL B 1 148 ? -6.398 27.906 9.508 1 98.12 148 VAL B C 1
ATOM 2780 O O . VAL B 1 148 ? -6.852 28.406 10.539 1 98.12 148 VAL B O 1
ATOM 2783 N N . ASP B 1 149 ? -7.035 27.797 8.367 1 97.81 149 ASP B N 1
ATOM 2784 C CA . ASP B 1 149 ? -8.398 28.297 8.281 1 97.81 149 ASP B CA 1
ATOM 2785 C C . ASP B 1 149 ? -9.406 27.25 8.75 1 97.81 149 ASP B C 1
ATOM 2787 O O . ASP B 1 149 ? -10.422 27.578 9.367 1 97.81 149 ASP B O 1
ATOM 2791 N N . GLU B 1 150 ? -9.148 26.094 8.391 1 97.88 150 GLU B N 1
ATOM 2792 C CA . GLU B 1 150 ? -10.031 24.969 8.703 1 97.88 150 GLU B CA 1
ATOM 2793 C C . GLU B 1 150 ? -9.25 23.656 8.773 1 97.88 150 GLU B C 1
ATOM 2795 O O . GLU B 1 150 ? -8.219 23.516 8.117 1 97.88 150 GLU B O 1
ATOM 2800 N N . THR B 1 151 ? -9.695 22.797 9.719 1 98.31 151 THR B N 1
ATOM 2801 C CA . THR B 1 151 ? -9.125 21.453 9.781 1 98.31 151 THR B CA 1
ATOM 2802 C C . THR B 1 151 ? -10.195 20.391 9.523 1 98.31 151 THR B C 1
ATOM 2804 O O . THR B 1 151 ? -11.383 20.656 9.672 1 98.31 151 THR B O 1
ATOM 2807 N N . GLY B 1 152 ? -9.836 19.266 9.062 1 98.44 152 GLY B N 1
ATOM 2808 C CA . GLY B 1 152 ? -10.656 18.094 8.789 1 98.44 152 GLY B CA 1
ATOM 2809 C C . GLY B 1 152 ? -9.852 16.891 8.328 1 98.44 152 GLY B C 1
ATOM 2810 O O . GL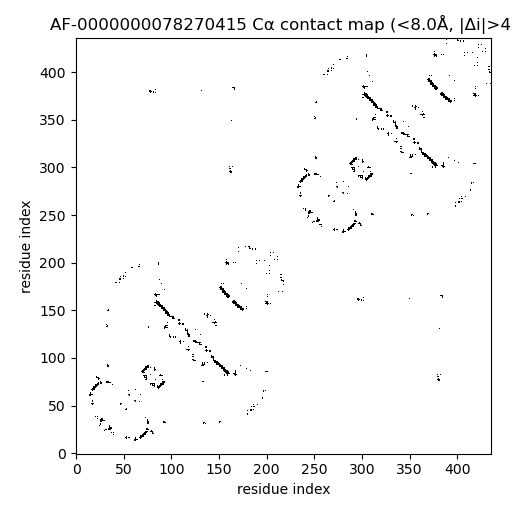Y B 1 152 ? -8.727 16.688 8.781 1 98.44 152 GLY B O 1
ATOM 2811 N N . TYR B 1 153 ? -10.547 16.125 7.516 1 98.69 153 TYR B N 1
ATOM 2812 C CA . TYR B 1 153 ? -9.898 14.891 7.066 1 98.69 153 TYR B CA 1
ATOM 2813 C C . TYR B 1 153 ? -10.086 14.695 5.566 1 98.69 153 TYR B C 1
ATOM 2815 O O . TYR B 1 153 ? -11.164 14.953 5.027 1 98.69 153 TYR B O 1
ATOM 2823 N N . ARG B 1 154 ? -9.016 14.383 4.934 1 98.69 154 ARG B N 1
ATOM 2824 C CA . ARG B 1 154 ? -9.141 13.734 3.629 1 98.69 154 ARG B CA 1
ATOM 2825 C C . ARG B 1 154 ? -9.578 12.281 3.773 1 98.69 154 ARG B C 1
ATOM 2827 O O . ARG B 1 154 ? -8.961 11.516 4.512 1 98.69 154 ARG B O 1
ATOM 2834 N N . VAL B 1 155 ? -10.609 11.938 3.086 1 98.94 155 VAL B N 1
ATOM 2835 C CA . VAL B 1 155 ? -11.148 10.586 3.184 1 98.94 155 VAL B CA 1
ATOM 2836 C C . VAL B 1 155 ? -10.641 9.742 2.016 1 98.94 155 VAL B C 1
ATOM 2838 O O . VAL B 1 155 ? -10.812 10.109 0.853 1 98.94 155 VAL B O 1
ATOM 2841 N N . LEU B 1 156 ? -10.008 8.641 2.359 1 98.94 156 LEU B N 1
ATOM 2842 C CA . LEU B 1 156 ? -9.484 7.703 1.375 1 98.94 156 LEU B CA 1
ATOM 2843 C C . LEU B 1 156 ? -10.289 6.406 1.381 1 98.94 156 LEU B C 1
ATOM 2845 O O . LEU B 1 156 ? -10.656 5.902 2.445 1 98.94 156 LEU B O 1
ATOM 2849 N N . ILE B 1 157 ? -10.539 5.867 0.158 1 98.88 157 ILE B N 1
ATOM 2850 C CA . ILE B 1 157 ? -11.445 4.73 0.079 1 98.88 157 ILE B CA 1
ATOM 2851 C C . ILE B 1 157 ? -10.867 3.67 -0.854 1 98.88 157 ILE B C 1
ATOM 2853 O O . ILE B 1 157 ? -10.383 3.988 -1.939 1 98.88 157 ILE B O 1
ATOM 2857 N N . GLY B 1 158 ? -10.891 2.455 -0.362 1 98.88 158 GLY B N 1
ATOM 2858 C CA . GLY B 1 158 ? -10.789 1.325 -1.271 1 98.88 158 GLY B CA 1
ATOM 2859 C C . GLY B 1 158 ? -9.359 0.883 -1.517 1 98.88 158 GLY B C 1
ATOM 2860 O O . GLY B 1 158 ? -9.039 0.374 -2.592 1 98.88 158 GLY B O 1
ATOM 2861 N N . GLY B 1 159 ? -8.43 1.184 -0.633 1 98.81 159 GLY B N 1
ATOM 2862 C CA . GLY B 1 159 ? -7.086 0.628 -0.743 1 98.81 159 GLY B CA 1
ATOM 2863 C C . GLY B 1 159 ? -7.027 -0.853 -0.418 1 98.81 159 GLY B C 1
ATOM 2864 O O . GLY B 1 159 ? -7.754 -1.332 0.455 1 98.81 159 GLY B O 1
ATOM 2865 N N . LYS B 1 160 ? -6.184 -1.501 -1.094 1 98.44 160 LYS B N 1
ATOM 2866 C CA . LYS B 1 160 ? -5.941 -2.918 -0.837 1 98.44 160 LYS B CA 1
ATOM 2867 C C . LYS B 1 160 ? -4.664 -3.389 -1.525 1 98.44 160 LYS B C 1
ATOM 2869 O O . LYS B 1 160 ? -4.156 -2.723 -2.432 1 98.44 160 LYS B O 1
ATOM 2874 N N . LEU B 1 161 ? -4.156 -4.477 -1.049 1 98.38 161 LEU B N 1
ATOM 2875 C CA . LEU B 1 161 ? -3.029 -5.117 -1.718 1 98.38 161 LEU B CA 1
ATOM 2876 C C . LEU B 1 161 ? -3.406 -6.516 -2.195 1 98.38 161 LEU B C 1
ATOM 2878 O O . LEU B 1 161 ? -4.414 -6.691 -2.881 1 98.38 161 LEU B O 1
ATOM 2882 N N . GLY B 1 162 ? -2.58 -7.516 -2.082 1 96.69 162 GLY B N 1
ATOM 2883 C CA . GLY B 1 162 ? -2.898 -8.852 -2.555 1 96.69 162 GLY B CA 1
ATOM 2884 C C . GLY B 1 162 ? -2.602 -9.055 -4.027 1 96.69 162 GLY B C 1
ATOM 2885 O O . GLY B 1 162 ? -1.638 -8.492 -4.555 1 96.69 162 GLY B O 1
ATOM 2886 N N . ARG B 1 163 ? -3.402 -9.867 -4.68 1 97.44 163 ARG B N 1
ATOM 2887 C CA . ARG B 1 163 ? -3.199 -10.258 -6.07 1 97.44 163 ARG B CA 1
ATOM 2888 C C . ARG B 1 163 ? -3.389 -9.07 -7.004 1 97.44 163 ARG B C 1
ATOM 2890 O O . ARG B 1 163 ? -2.766 -9 -8.07 1 97.44 163 ARG B O 1
ATOM 2897 N N . HIS B 1 164 ? -4.289 -8.172 -6.59 1 97.69 164 HIS B N 1
ATOM 2898 C CA . HIS B 1 164 ? -4.609 -6.988 -7.379 1 97.69 164 HIS B CA 1
ATOM 2899 C C . HIS B 1 164 ? -4.535 -5.723 -6.527 1 97.69 164 HIS B C 1
ATOM 2901 O O . HIS B 1 164 ? -5.562 -5.188 -6.113 1 97.69 164 HIS B O 1
ATOM 2907 N N . PRO B 1 165 ? -3.354 -5.238 -6.309 1 98.44 165 PRO B N 1
ATOM 2908 C CA . PRO B 1 165 ? -3.17 -4.094 -5.414 1 98.44 165 PRO B CA 1
ATOM 2909 C C . PRO B 1 165 ? -3.793 -2.811 -5.961 1 98.44 165 PRO B C 1
ATOM 2911 O O . PRO B 1 165 ? -3.824 -2.605 -7.176 1 98.44 165 PRO B O 1
ATOM 2914 N N . ARG B 1 166 ? -4.281 -2.008 -5.09 1 98.44 166 ARG B N 1
ATOM 2915 C CA . ARG B 1 166 ? -4.934 -0.74 -5.398 1 98.44 166 ARG B CA 1
ATOM 2916 C C . ARG B 1 166 ? -4.707 0.274 -4.281 1 98.44 166 ARG B C 1
ATOM 2918 O O . ARG B 1 166 ? -4.914 -0.033 -3.105 1 98.44 166 ARG B O 1
ATOM 2925 N N . LEU B 1 167 ? -4.258 1.427 -4.672 1 98.81 167 LEU B N 1
ATOM 2926 C CA . LEU B 1 167 ? -4.23 2.514 -3.699 1 98.81 167 LEU B CA 1
ATOM 2927 C C . LEU B 1 167 ? -5.617 3.119 -3.521 1 98.81 167 LEU B C 1
ATOM 2929 O O . LEU B 1 167 ? -6.363 3.268 -4.492 1 98.81 167 LEU B O 1
ATOM 2933 N N . ALA B 1 168 ? -5.91 3.496 -2.332 1 98.88 168 ALA B N 1
ATOM 2934 C CA . ALA B 1 168 ? -7.168 4.188 -2.08 1 98.88 168 ALA B CA 1
ATOM 2935 C C . ALA B 1 168 ? -7.25 5.488 -2.873 1 98.88 168 ALA B C 1
ATOM 2937 O O . ALA B 1 168 ? -6.23 6.145 -3.107 1 98.88 168 ALA B O 1
ATOM 2938 N N . HIS B 1 169 ? -8.422 5.781 -3.326 1 98.69 169 HIS B N 1
ATOM 2939 C CA . HIS B 1 169 ? -8.617 7.098 -3.922 1 98.69 169 HIS B CA 1
ATOM 2940 C C . HIS B 1 169 ? -9.203 8.078 -2.91 1 98.69 169 HIS B C 1
ATOM 2942 O O . HIS B 1 169 ? -9.789 7.664 -1.907 1 98.69 169 HIS B O 1
ATOM 2948 N N . GLU B 1 170 ? -8.961 9.305 -3.162 1 98.44 170 GLU B N 1
ATOM 2949 C CA . GLU B 1 170 ? -9.461 10.352 -2.271 1 98.44 170 GLU B CA 1
ATOM 2950 C C . GLU B 1 170 ? -10.883 10.766 -2.645 1 98.44 170 GLU B C 1
ATOM 2952 O O . GLU B 1 170 ? -11.141 11.156 -3.783 1 98.44 170 GLU B O 1
ATOM 2957 N N . LEU B 1 171 ? -11.773 10.672 -1.74 1 98.69 171 LEU B N 1
ATOM 2958 C CA . LEU B 1 171 ? -13.133 11.156 -1.947 1 98.69 171 LEU B CA 1
ATOM 2959 C C . LEU B 1 171 ? -13.188 12.68 -1.868 1 98.69 171 LEU B C 1
ATOM 2961 O O . LEU B 1 171 ? -13.891 13.32 -2.652 1 98.69 171 LEU B O 1
ATOM 2965 N N . GLY B 1 172 ? -12.43 13.203 -0.822 1 97.75 172 GLY B N 1
ATOM 2966 C CA . GLY B 1 172 ? -12.422 14.641 -0.604 1 97.75 172 GLY B CA 1
ATOM 2967 C C . GLY B 1 172 ? -12.141 15.023 0.835 1 97.75 172 GLY B C 1
ATOM 2968 O O . GLY B 1 172 ? -11.711 14.188 1.634 1 97.75 172 GLY B O 1
ATOM 2969 N N . PHE B 1 173 ? -12.242 16.281 1.089 1 98.12 173 PHE B N 1
ATOM 2970 C CA . PHE B 1 173 ? -12.008 16.891 2.396 1 98.12 173 PHE B CA 1
ATOM 2971 C C . PHE B 1 173 ? -13.32 17.047 3.154 1 98.12 173 PHE B C 1
ATOM 2973 O O . PHE B 1 173 ? -14.281 17.625 2.633 1 98.12 173 PHE B O 1
ATOM 2980 N N . TYR B 1 174 ? -13.367 16.516 4.449 1 98.69 174 TYR B N 1
ATOM 2981 C CA . TYR B 1 174 ? -14.594 16.531 5.23 1 98.69 174 TYR B CA 1
ATOM 2982 C C . TYR B 1 174 ? -14.305 16.781 6.703 1 98.69 174 TYR B C 1
ATOM 2984 O O . TYR B 1 174 ? -13.203 16.5 7.18 1 98.69 174 TYR B O 1
ATOM 2992 N N . SER B 1 175 ? -15.352 17.266 7.398 1 98.31 175 SER B N 1
ATOM 2993 C CA . SER B 1 175 ? -15.312 17.297 8.852 1 98.31 175 SER B CA 1
ATOM 2994 C C . SER B 1 175 ? -15.375 15.883 9.445 1 98.31 175 SER B C 1
ATOM 2996 O O . SER B 1 175 ? -15.633 14.922 8.727 1 98.31 175 SER B O 1
ATOM 2998 N N . LEU B 1 176 ? -15.094 15.789 10.742 1 98.25 176 LEU B N 1
ATOM 2999 C CA . LEU B 1 176 ? -15.133 14.477 11.375 1 98.25 176 LEU B CA 1
ATOM 3000 C C . LEU B 1 176 ? -16.531 13.875 11.289 1 98.25 176 LEU B C 1
ATOM 3002 O O . LEU B 1 176 ? -16.688 12.727 10.867 1 98.25 176 LEU B O 1
ATOM 3006 N N . PRO B 1 177 ? -17.625 14.648 11.625 1 98.5 177 PRO B N 1
ATOM 3007 C CA . PRO B 1 177 ? -18.953 14.062 11.5 1 98.5 177 PRO B CA 1
ATOM 3008 C C . PRO B 1 177 ? -19.281 13.609 10.078 1 98.5 177 PRO B C 1
ATOM 3010 O O . PRO B 1 177 ? -19.859 12.539 9.883 1 98.5 177 PRO B O 1
ATOM 3013 N N . GLU B 1 178 ? -18.891 14.375 9.117 1 98.81 178 GLU B N 1
ATOM 3014 C CA . GLU B 1 178 ? -19.109 13.992 7.727 1 98.81 178 GLU B CA 1
ATOM 3015 C C . GLU B 1 178 ? -18.328 12.742 7.359 1 98.81 178 GLU B C 1
ATOM 3017 O O . GLU B 1 178 ? -18.812 11.875 6.637 1 98.81 178 GLU B O 1
ATOM 3022 N N . SER B 1 179 ? -17.078 12.672 7.812 1 98.81 179 SER B N 1
ATOM 3023 C CA . SER B 1 179 ? -16.234 11.508 7.547 1 98.81 179 SER B CA 1
ATOM 3024 C C . SER B 1 179 ? -16.844 10.234 8.133 1 98.81 179 SER B C 1
ATOM 3026 O O . SER B 1 179 ? -16.797 9.18 7.5 1 98.81 179 SER B O 1
ATOM 3028 N N . LEU B 1 180 ? -17.391 10.375 9.328 1 98.88 180 LEU B N 1
ATOM 3029 C CA . LEU B 1 180 ? -18.016 9.227 9.969 1 98.88 180 LEU B CA 1
ATOM 3030 C C . LEU B 1 180 ? -19.281 8.812 9.219 1 98.88 180 LEU B C 1
ATOM 3032 O O . LEU B 1 180 ? -19.578 7.617 9.117 1 98.88 180 LEU B O 1
ATOM 3036 N N . ASP B 1 181 ? -19.953 9.781 8.711 1 98.81 181 ASP B N 1
ATOM 3037 C CA . ASP B 1 181 ? -21.125 9.477 7.891 1 98.81 181 ASP B CA 1
ATOM 3038 C C . ASP B 1 181 ? -20.719 8.75 6.609 1 98.81 181 ASP B C 1
ATOM 3040 O O . ASP B 1 181 ? -21.406 7.832 6.168 1 98.81 181 ASP B O 1
ATOM 3044 N N . VAL B 1 182 ? -19.656 9.188 6.008 1 98.94 182 VAL B N 1
ATOM 3045 C CA . VAL B 1 182 ? -19.125 8.516 4.824 1 98.94 182 VAL B CA 1
ATOM 3046 C C . VAL B 1 182 ? -18.812 7.059 5.164 1 98.94 182 VAL B C 1
ATOM 3048 O O . VAL B 1 182 ? -19.156 6.148 4.41 1 98.94 182 VAL B O 1
ATOM 3051 N N . LEU B 1 183 ? -18.141 6.824 6.297 1 98.94 183 LEU B N 1
ATOM 3052 C CA . LEU B 1 183 ? -17.812 5.465 6.711 1 98.94 183 LEU B CA 1
ATOM 3053 C C . LEU B 1 183 ? -19.062 4.613 6.828 1 98.94 183 LEU B C 1
ATOM 3055 O O . LEU B 1 183 ? -19.094 3.477 6.348 1 98.94 183 LEU B O 1
ATOM 3059 N N . ARG B 1 184 ? -20.094 5.176 7.469 1 98.88 184 ARG B N 1
ATOM 3060 C CA . ARG B 1 184 ? -21.359 4.461 7.605 1 98.88 184 ARG B CA 1
ATOM 3061 C C . ARG B 1 184 ? -21.906 4.062 6.238 1 98.88 184 ARG B C 1
ATOM 3063 O O . ARG B 1 184 ? -22.312 2.916 6.035 1 98.88 184 ARG B O 1
ATOM 3070 N N . LYS B 1 185 ? -21.906 4.969 5.359 1 98.88 185 LYS B N 1
ATOM 3071 C CA . LYS B 1 185 ? -22.438 4.719 4.023 1 98.88 185 LYS B CA 1
ATOM 3072 C C . LYS B 1 185 ? -21.594 3.705 3.27 1 98.88 185 LYS B C 1
ATOM 3074 O O . LYS B 1 185 ? -22.109 2.846 2.562 1 98.88 185 LYS B O 1
ATOM 3079 N N . VAL B 1 186 ? -20.266 3.807 3.379 1 98.94 186 VAL B N 1
ATOM 3080 C CA . VAL B 1 186 ? -19.359 2.863 2.748 1 98.94 186 VAL B CA 1
ATOM 3081 C C . VAL B 1 186 ? -19.656 1.447 3.234 1 98.94 186 VAL B C 1
ATOM 3083 O O . VAL B 1 186 ? -19.766 0.52 2.428 1 98.94 186 VAL B O 1
ATOM 3086 N N . LEU B 1 187 ? -19.797 1.31 4.547 1 98.81 187 LEU B N 1
ATOM 3087 C CA . LEU B 1 187 ? -20.062 -0.003 5.121 1 98.81 187 LEU B CA 1
ATOM 3088 C C . LEU B 1 187 ? -21.406 -0.546 4.625 1 98.81 187 LEU B C 1
ATOM 3090 O O . LEU B 1 187 ? -21.516 -1.731 4.305 1 98.81 187 LEU B O 1
ATOM 3094 N N . ASN B 1 188 ? -22.406 0.31 4.52 1 98.62 188 ASN B N 1
ATOM 3095 C CA . ASN B 1 188 ? -23.719 -0.105 4.016 1 98.62 188 ASN B CA 1
ATOM 3096 C C . ASN B 1 188 ? -23.625 -0.597 2.572 1 98.62 188 ASN B C 1
ATOM 3098 O O . ASN B 1 188 ? -24.125 -1.677 2.248 1 98.62 188 ASN B O 1
ATOM 3102 N N . VAL B 1 189 ? -23 0.196 1.738 1 98.69 189 VAL B N 1
ATOM 3103 C CA . VAL B 1 189 ? -22.844 -0.174 0.334 1 98.69 189 VAL B CA 1
ATOM 3104 C C . VAL B 1 189 ? -22.047 -1.466 0.222 1 98.69 189 VAL B C 1
ATOM 3106 O O . VAL B 1 189 ? -22.375 -2.35 -0.566 1 98.69 189 VAL B O 1
ATOM 3109 N N . PHE B 1 190 ? -20.969 -1.605 0.983 1 98.75 190 PHE B N 1
ATOM 3110 C CA . PHE B 1 190 ? -20.109 -2.775 0.966 1 98.75 190 PHE B CA 1
ATOM 3111 C C . PHE B 1 190 ? -20.875 -4.027 1.361 1 98.75 190 PHE B C 1
ATOM 3113 O O . PHE B 1 190 ? -20.75 -5.07 0.713 1 98.75 190 PHE B O 1
ATOM 3120 N N . MET B 1 191 ? -21.688 -3.953 2.395 1 98.19 191 MET B N 1
ATOM 3121 C CA . MET B 1 191 ? -22.484 -5.098 2.844 1 98.19 191 MET B CA 1
ATOM 3122 C C . MET B 1 191 ? -23.547 -5.457 1.814 1 98.19 191 MET B C 1
ATOM 3124 O O . MET B 1 191 ? -23.797 -6.637 1.549 1 98.19 191 MET B O 1
ATOM 3128 N N . ASP B 1 192 ? -24.109 -4.469 1.144 1 97.88 192 ASP B N 1
ATOM 3129 C CA . ASP B 1 192 ? -25.172 -4.684 0.162 1 97.88 192 ASP B CA 1
ATOM 3130 C C . ASP B 1 192 ? -24.641 -5.43 -1.062 1 97.88 192 ASP B C 1
ATOM 3132 O O . ASP B 1 192 ? -25.391 -6.156 -1.72 1 97.88 192 ASP B O 1
ATOM 3136 N N . HIS B 1 193 ? -23.391 -5.211 -1.33 1 97.44 193 HIS B N 1
ATOM 3137 C CA . HIS B 1 193 ? -22.828 -5.785 -2.547 1 97.44 193 HIS B CA 1
ATOM 3138 C C . HIS B 1 193 ? -21.828 -6.891 -2.223 1 97.44 193 HIS B C 1
ATOM 3140 O O . HIS B 1 193 ? -21.109 -7.359 -3.107 1 97.44 193 HIS B O 1
ATOM 3146 N N . HIS B 1 194 ? -21.75 -7.324 -1.008 1 95.62 194 HIS B N 1
ATOM 3147 C CA . HIS B 1 194 ? -20.672 -8.188 -0.53 1 95.62 194 HIS B CA 1
ATOM 3148 C C . HIS B 1 194 ? -20.812 -9.602 -1.076 1 95.62 194 HIS B C 1
ATOM 3150 O O . HIS B 1 194 ? -21.938 -10.094 -1.249 1 95.62 194 HIS B O 1
ATOM 3156 N N . ARG B 1 195 ? -19.766 -10.164 -1.354 1 92.19 195 ARG B N 1
ATOM 3157 C CA . ARG B 1 195 ? -19.609 -11.594 -1.638 1 92.19 195 ARG B CA 1
ATOM 3158 C C . ARG B 1 195 ? -18.297 -12.125 -1.071 1 92.19 195 ARG B C 1
ATOM 3160 O O . ARG B 1 195 ? -17.391 -11.352 -0.767 1 92.19 195 ARG B O 1
ATOM 3167 N N . SER B 1 196 ? -18.234 -13.375 -0.981 1 89 196 SER B N 1
ATOM 3168 C CA . SER B 1 196 ? -17.031 -13.984 -0.432 1 89 196 SER B CA 1
ATOM 3169 C C . SER B 1 196 ? -15.797 -13.578 -1.224 1 89 196 SER B C 1
ATOM 3171 O O . SER B 1 196 ? -15.797 -13.625 -2.455 1 89 196 SER B O 1
ATOM 3173 N N . GLY B 1 197 ? -14.852 -13.086 -0.498 1 89.06 197 GLY B N 1
ATOM 3174 C CA . GLY B 1 197 ? -13.578 -12.766 -1.121 1 89.06 197 GLY B CA 1
ATOM 3175 C C . GLY B 1 197 ? -13.523 -11.352 -1.67 1 89.06 197 GLY B C 1
ATOM 3176 O O . GLY B 1 197 ? -12.477 -10.906 -2.141 1 89.06 197 GLY B O 1
ATOM 3177 N N . LEU B 1 198 ? -14.633 -10.648 -1.59 1 94.62 198 LEU B N 1
ATOM 3178 C CA . LEU B 1 198 ? -14.68 -9.305 -2.141 1 94.62 198 LEU B CA 1
ATOM 3179 C C . LEU B 1 198 ? -14.07 -8.297 -1.17 1 94.62 198 LEU B C 1
ATOM 3181 O O . LEU B 1 198 ? -14.43 -8.266 0.008 1 94.62 198 LEU B O 1
ATOM 3185 N N . ARG B 1 199 ? -13.109 -7.555 -1.623 1 97 199 ARG B N 1
ATOM 3186 C CA . ARG B 1 199 ? -12.586 -6.398 -0.894 1 97 199 ARG B CA 1
ATOM 3187 C C . ARG B 1 199 ? -13.227 -5.105 -1.391 1 97 199 ARG B C 1
ATOM 3189 O O . ARG B 1 199 ? -13.695 -5.035 -2.529 1 97 199 ARG B O 1
ATOM 3196 N N . LEU B 1 200 ? -13.234 -4.113 -0.523 1 98.69 200 LEU B N 1
ATOM 3197 C CA . LEU B 1 200 ? -13.898 -2.865 -0.888 1 98.69 200 LEU B CA 1
ATOM 3198 C C . LEU B 1 200 ? -13.32 -2.305 -2.184 1 98.69 200 LEU B C 1
ATOM 3200 O O . LEU B 1 200 ? -14.062 -1.808 -3.035 1 98.69 200 LEU B O 1
ATOM 3204 N N . GLY B 1 201 ? -11.992 -2.363 -2.299 1 98.62 201 GLY B N 1
ATOM 3205 C CA . GLY B 1 201 ? -11.359 -1.875 -3.514 1 98.62 201 GLY B CA 1
ATOM 3206 C C . GLY B 1 201 ? -11.875 -2.549 -4.77 1 98.62 201 GLY B C 1
ATOM 3207 O O . GLY B 1 201 ? -12.016 -1.907 -5.812 1 98.62 201 GLY B O 1
ATOM 3208 N N . ASP B 1 202 ? -12.156 -3.838 -4.707 1 98 202 ASP B N 1
ATOM 3209 C CA . ASP B 1 202 ? -12.734 -4.559 -5.836 1 98 202 ASP B CA 1
ATOM 3210 C C . ASP B 1 202 ? -14.102 -3.984 -6.211 1 98 202 ASP B C 1
ATOM 3212 O O . ASP B 1 202 ? -14.414 -3.846 -7.395 1 98 202 ASP B O 1
ATOM 3216 N N . LEU B 1 203 ? -14.875 -3.717 -5.176 1 98.44 203 LEU B N 1
ATOM 3217 C CA . LEU B 1 203 ? -16.203 -3.16 -5.402 1 98.44 203 LEU B CA 1
ATOM 3218 C C . LEU B 1 203 ? -16.109 -1.79 -6.066 1 98.44 203 LEU B C 1
ATOM 3220 O O . LEU B 1 203 ? -16.859 -1.498 -7.004 1 98.44 203 LEU B O 1
ATOM 3224 N N . VAL B 1 204 ? -15.188 -0.957 -5.609 1 98.75 204 VAL B N 1
ATOM 3225 C CA . VAL B 1 204 ? -14.992 0.364 -6.195 1 98.75 204 VAL B CA 1
ATOM 3226 C C . VAL B 1 204 ? -14.625 0.224 -7.672 1 98.75 204 VAL B C 1
ATOM 3228 O O . VAL B 1 204 ? -15.148 0.951 -8.516 1 98.75 204 VAL B O 1
ATOM 3231 N N . GLU B 1 205 ? -13.719 -0.687 -7.93 1 97.69 205 GLU B N 1
ATOM 3232 C CA . GLU B 1 205 ? -13.297 -0.908 -9.312 1 97.69 205 GLU B CA 1
ATOM 3233 C C . GLU B 1 205 ? -14.469 -1.379 -10.172 1 97.69 205 GLU B C 1
ATOM 3235 O O . GLU B 1 205 ? -14.625 -0.929 -11.312 1 97.69 205 GLU B O 1
ATOM 3240 N N . LYS B 1 206 ? -15.25 -2.232 -9.68 1 97.12 206 LYS B N 1
ATOM 3241 C CA . LYS B 1 206 ? -16.391 -2.781 -10.422 1 97.12 206 LYS B CA 1
ATOM 3242 C C . LYS B 1 206 ? -17.422 -1.702 -10.727 1 97.12 206 LYS B C 1
ATOM 3244 O O . LYS B 1 206 ? -17.906 -1.597 -11.859 1 97.12 206 LYS B O 1
ATOM 3249 N N . LEU B 1 207 ? -17.734 -0.922 -9.742 1 97.5 207 LEU B N 1
ATOM 3250 C CA . LEU B 1 207 ? -18.766 0.105 -9.898 1 97.5 207 LEU B CA 1
ATOM 3251 C C . LEU B 1 207 ? -18.203 1.307 -10.664 1 97.5 207 LEU B C 1
ATOM 3253 O O . LEU B 1 207 ? -18.953 1.994 -11.367 1 97.5 207 LEU B O 1
ATOM 3257 N N . GLY B 1 208 ? -16.953 1.501 -10.516 1 98 208 GLY B N 1
ATOM 3258 C CA . GLY B 1 208 ? -16.344 2.75 -10.938 1 98 208 GLY B CA 1
ATOM 3259 C C . GLY B 1 208 ? -16.281 3.787 -9.836 1 98 208 GLY B C 1
ATOM 3260 O O . GLY B 1 208 ? -17.234 3.943 -9.062 1 98 208 GLY B O 1
ATOM 3261 N N . ARG B 1 209 ? -15.203 4.48 -9.781 1 97.81 209 ARG B N 1
ATOM 3262 C CA . ARG B 1 209 ? -14.945 5.445 -8.719 1 97.81 209 ARG B CA 1
ATOM 3263 C C . ARG B 1 209 ? -16.062 6.477 -8.633 1 97.81 209 ARG B C 1
ATOM 3265 O O . ARG B 1 209 ? -16.578 6.758 -7.543 1 97.81 209 ARG B O 1
ATOM 3272 N N . GLU B 1 210 ? -16.453 7.066 -9.75 1 97.75 210 GLU B N 1
ATOM 3273 C CA . GLU B 1 210 ? -17.453 8.117 -9.766 1 97.75 210 GLU B CA 1
ATOM 3274 C C . GLU B 1 210 ? -18.797 7.613 -9.227 1 97.75 210 GLU B C 1
ATOM 3276 O O . GLU B 1 210 ? -19.422 8.266 -8.398 1 97.75 210 GLU B O 1
ATOM 3281 N N . GLU B 1 211 ? -19.188 6.418 -9.703 1 98.31 211 GLU B N 1
ATOM 3282 C CA . GLU B 1 211 ? -20.453 5.836 -9.258 1 98.31 211 GLU B CA 1
ATOM 3283 C C . GLU B 1 211 ? -20.406 5.492 -7.773 1 98.31 211 GLU B C 1
ATOM 3285 O O . GLU B 1 211 ? -21.375 5.727 -7.047 1 98.31 211 GLU B O 1
ATOM 3290 N N . PHE B 1 212 ? -19.328 5 -7.336 1 98.75 212 PHE B N 1
ATOM 3291 C CA . PHE B 1 212 ? -19.188 4.668 -5.922 1 98.75 212 PHE B CA 1
ATOM 3292 C C . PHE B 1 212 ? -19.234 5.922 -5.062 1 98.75 212 PHE B C 1
ATOM 3294 O O . PHE B 1 212 ? -19.922 5.945 -4.031 1 98.75 212 PHE B O 1
ATOM 3301 N N . ASP B 1 213 ? -18.531 6.953 -5.496 1 98.75 213 ASP B N 1
ATOM 3302 C CA . ASP B 1 213 ? -18.469 8.203 -4.738 1 98.75 213 ASP B CA 1
ATOM 3303 C C . ASP B 1 213 ? -19.859 8.805 -4.555 1 98.75 213 ASP B C 1
ATOM 3305 O O . ASP B 1 213 ? -20.172 9.352 -3.496 1 98.75 213 ASP B O 1
ATOM 3309 N N . LYS B 1 214 ? -20.656 8.711 -5.535 1 98.44 214 LYS B N 1
ATOM 3310 C CA . LYS B 1 214 ? -22.016 9.25 -5.457 1 98.44 214 LYS B CA 1
ATOM 3311 C C . LYS B 1 214 ? -22.812 8.586 -4.332 1 98.44 214 LYS B C 1
ATOM 3313 O O . LYS B 1 214 ? -23.672 9.219 -3.713 1 98.44 214 LYS B O 1
ATOM 3318 N N . LEU B 1 215 ? -22.516 7.359 -4.082 1 98.38 215 LEU B N 1
ATOM 3319 C CA . LEU B 1 215 ? -23.25 6.582 -3.098 1 98.38 215 LEU B CA 1
ATOM 3320 C C . LEU B 1 215 ? -22.844 6.957 -1.68 1 98.38 215 LEU B C 1
ATOM 3322 O O . LEU B 1 215 ? -23.594 6.742 -0.729 1 98.38 215 LEU B O 1
ATOM 3326 N N . VAL B 1 216 ? -21.625 7.559 -1.536 1 98.62 216 VAL B N 1
ATOM 3327 C CA . VAL B 1 216 ? -21.125 7.613 -0.168 1 98.62 216 VAL B CA 1
ATOM 3328 C C . VAL B 1 216 ? -20.828 9.062 0.217 1 98.62 216 VAL B C 1
ATOM 3330 O O . VAL B 1 216 ? -20.5 9.352 1.374 1 98.62 216 VAL B O 1
ATOM 3333 N N . ARG B 1 217 ? -20.891 9.961 -0.73 1 97.25 217 ARG B N 1
ATOM 3334 C CA . ARG B 1 217 ? -20.656 11.367 -0.404 1 97.25 217 ARG B CA 1
ATOM 3335 C C . ARG B 1 217 ? -21.719 11.883 0.572 1 97.25 217 ARG B C 1
ATOM 3337 O O . ARG B 1 217 ? -22.891 11.531 0.461 1 97.25 217 ARG B O 1
ATOM 3344 N N . PRO B 1 218 ? -21.312 12.625 1.488 1 92 218 PRO B N 1
ATOM 3345 C CA . PRO B 1 218 ? -22.297 13.18 2.426 1 92 218 PRO B CA 1
ATOM 3346 C C . PRO B 1 218 ? -23.25 14.156 1.761 1 92 218 PRO B C 1
ATOM 3348 O O . PRO B 1 218 ? -22.922 14.766 0.74 1 92 218 PRO B O 1
#

InterPro domains:
  IPR006067 Nitrite/sulphite reductase 4Fe-4S domain [PF01077] (21-216)
  IPR017896 4Fe-4S ferredoxin-type, iron-sulphur binding domain [PF00037] (125-146)
  IPR017896 4Fe-4S ferredoxin-type, iron-sulphur binding domain [PS51379] (94-121)
  IPR017896 4Fe-4S ferredoxin-type, iron-sulphur binding domain [PS51379] (122-151)
  IPR017900 4Fe-4S ferredoxin, iron-sulphur binding, conserved site [PS00198] (131-142)
  IPR045854 Nitrite and sulphite reductase 4Fe-4S domain-like superfamily [G3DSA:3.30.413.10] (18-218)
  IPR045854 Nitrite and sulphite reductase 4Fe-4S domain-like superfamily [SSF56014] (23-216)
  IPR050157 Photosystem I iron-sulfur center [PTHR24960] (62-156)

Sequence (436 aa):
MPFHGIGSPMKDLHKLPAHTLKVCRGAAQCPHAVLGTDLTAELEGVLIRSGWPEFLAGMTRPIRHHHQFRMAVASCPNGCSQPHIADFGLVAFARIGLEPERCSGCGHCVAICAEKALHLEDGIQLDRSRCLGCAACARVCPEKALRVDETGYRVLIGGKLGRHPRLAHELGFYSLPESLDVLRKVLNVFMDHHRSGLRLGDLVEKLGREEFDKLVRPMPFHGIGSPMKDLHKLPAHTLKVCRGAAQCPHAVLGTDLTAELEGVLIRSGWPEFLAGMTRPIRHHHQFRMAVASCPNGCSQPHIADFGLVAFARIGLEPERCSGCGHCVAICAEKALHLEDGIQLDRSRCLGCAACARVCPEKALRVDETGYRVLIGGKLGRHPRLAHELGFYSLPESLDVLRKVLNVFMDHHRSGLRLGDLVEKLGREEFDKLVRP

Foldseek 3Di:
DDPPPPPPPPPPPPADFQAEEFEDPQLPDDPQFPDNNDCPCVQVVLCVVLCSRVLLVVADPRDDPLRHQYEYEARAPVCPRVRFQGQKYWHKAFDKDFDQVQDPLPCPLCVPDPQSQWDQDVTIDGNPVSDRRSCPSCVPGPSNRIDGPDMFIFMWHQAHDDPDGDTTDTLDTDHPVQSSQLSSQLSNVCSVPDDPSDGSNNVCVVCDVVRSSVRRGD/DDPPPPPPPPPPVPADFQAEEFEDPQLPDDPQFPDNNDCPCVQVVLCVVLCSRVLLVVADPRDDPLRHQYEYEARAPVCPSVRFQGQKYWHKAFDKDAQFVQDPLPCPLCVVDPQSQWDQVVTIDGNPVSDRRSCPSCVPGPSSRIDGPDMFIFMWHQAHDDPDGDTTDTLDTDHPVQSSQLSSQLSNVCSVPDDPSDGSNNVCVVCDVVRSSVRRHD